Protein 8QPJ (pdb70)

Nearest PDB structures (foldseek):
  8qpj-assembly2_B  TM=1.003E+00  e=1.532E-64  Mycolicibacterium hassiacum
  8qpj-assembly1_A  TM=1.003E+00  e=2.020E-62  Mycolicibacterium hassiacum
  8bgr-assembly1_A  TM=1.001E+00  e=5.167E-60  Mycolicibacterium hassiacum
  7wmy-assembly1_A  TM=9.426E-01  e=1.613E-44  Mycolicibacterium smegmatis MC2 155
  7wmz-assembly3_B  TM=9.334E-01  e=1.164E-42  Mycolicibacterium smegmatis MC2 155

Sequence (586 aa):
TLNTIALQLVPPNSDGPDGGREQAVEDARKVLRRCAAETGLAGRIGHVMIPGMIEEDPDRPIPMKPKMDVLDFWTIIRPELPGIRGLCTQVTAFLDEPALRRRLGDLSAAGFDGIAFVGVPRTMGHGVAPTDALSMFADLVPNRGAILIPTRDDGEQGRFEFKCERGATYGMTQLLYSDAIVGFLREFARRTDHRPEILLSFGFVPKLEAKVGLINWLIQDPGNPAVAAEQEFVRRLAGLEPADKRKLMVDDLYKRVIDGVADLGFPLSVHLEEATYGVSVPAFETFAEMLAYWSPTLNTIALQLVPPNSDGPDGGREQAVEDARKVLRRCAAETGLAGRIGHVMIPGMIEEDPDRPIPMKPKMDVLDFWTIIRPELPGIRGLCTQVTAFLDEPALRRRLGDLSAAGFDGIAFVGVPRTMNDGHGVAPTDALSMFADLVPNRGAILIPTRDDGEQGRFEFKCERGATYGMTQLLYSDAIVGFLREFARRTDHRPEILLSFGFVPKLEAKVGLINWLIQDPGNPAVAAEQEFVRRLAGLEPADKRKLMVDLYKRVIDGVADLGFPLSVHLEEATYGVSVPAFETFAEMLAYWSP

Foldseek 3Di:
DDLFAEEEDEFDFLPDPVGRLVVLQVQLVLVQVLCVVQVNHPRGAEYEYEQADAWDPPDPDGDHHGDGPLRSCVSNVVVRPRHAYEYEAEFFPAALVRLVVVLVSNQVSGAQEYEYDHHHPPDHDGDDRLLCQPHPCVGSVQYEYEQELLDPPRLVVVVVSVVSHHQEYEYDADQALSVLVSLLVSLVVDVRAHEYAHEHEDAELCCLVVVPSVVSQDDPPRVVNVVSSVSSNVLSPDDLVVSLVSSLVRLVSNCVSCVPSRHHYAYYYYHPVGDDSSSVNSVSSNVVVPGD/DDLFEEEEDEFDFLPDPNGRLVVLQVQLVLVQVLCVVQVNHPRGAEYEYEQADAWDPPDPDGDHHGDGPLRSCVSNDVVDDRHAYEYEDEFQPAAQVRVVVVLVSNQVSGAQEYEYDHHYPVDDDHRGDDRLLCQPHPCVGSVQYEYEQELQDPPRLVVVVVSVVSHHQEYEYDADQALSVLVSLLVSLVPDVRAHAYAHEHEDAELCCLVVVPSVVSQDDPPRVVNVVSSVSSNVLNPDDLVVNLVSSLVRLVSNCVSCVPSRHHYAYYYYHPVGDDSSSVNSVSSNVVVPHD

Solvent-accessible surface area: 25864 Å² total; per-residue (Å²): 116,22,81,8,12,0,0,31,9,61,3,7,63,37,85,31,154,60,14,4,111,112,93,0,27,67,35,0,104,88,1,74,118,3,6,63,111,21,63,4,72,86,93,13,24,17,0,3,0,11,32,41,58,72,49,17,88,128,92,126,128,92,74,98,87,71,11,59,9,33,68,0,2,81,39,0,109,98,44,1,112,76,24,99,0,0,0,9,22,22,0,31,113,30,38,89,72,20,0,41,149,46,0,26,78,0,42,88,18,4,4,30,0,0,0,9,14,36,56,17,147,80,146,91,116,27,9,56,40,29,60,0,4,62,52,77,58,119,41,2,78,18,2,1,5,47,0,38,20,20,79,120,54,4,39,46,89,0,35,102,38,14,107,75,28,11,60,2,0,13,7,44,11,6,3,24,72,27,0,20,45,13,0,138,60,0,19,173,92,16,139,51,89,10,5,0,1,0,2,0,0,16,2,26,101,91,7,79,171,49,21,52,0,37,36,55,10,91,49,115,81,17,108,45,3,54,61,12,24,102,22,0,126,119,0,0,50,46,100,90,59,75,11,76,124,28,4,2,43,0,0,72,118,0,5,87,21,1,67,140,24,51,11,44,17,0,0,6,0,19,16,35,58,40,25,34,42,72,0,0,82,2,1,19,67,0,4,86,97,77,36,58,100,20,87,9,10,0,0,29,12,58,3,6,58,39,69,40,157,56,16,5,110,95,80,0,26,76,37,0,122,72,1,75,124,5,6,64,110,24,63,4,71,84,97,14,22,16,0,4,0,11,30,39,57,79,42,17,86,129,90,126,132,97,75,102,88,72,12,58,8,32,68,0,2,66,34,0,102,99,45,1,109,78,23,105,0,1,1,8,22,22,0,14,101,33,54,91,75,18,0,109,147,44,0,18,73,0,42,91,12,10,4,29,0,0,0,9,12,37,35,13,135,91,92,108,123,78,86,26,8,53,42,31,56,0,4,60,51,72,60,117,24,1,77,15,2,1,6,46,0,37,18,18,79,120,54,3,39,45,88,0,35,107,36,14,106,77,28,12,58,3,0,15,7,45,10,5,3,25,72,26,0,22,44,13,0,146,67,0,20,178,95,17,138,48,87,10,5,0,1,0,2,0,0,19,2,27,106,88,7,78,175,58,20,48,0,39,34,61,9,88,48,116,83,19,111,44,4,55,62,10,24,90,16,0,129,123,0,1,51,54,99,86,54,72,8,67,106,43,3,5,62,0,0,78,104,0,6,88,21,1,70,140,22,53,11,48,19,0,0,6,0,20,14,30,58,39,25,38,43,70,0,0,82,3,0,20,48,0,5,88,96,81,35,52

Secondary structure (DSSP, 8-state):
----EEEE-PPPB--STTTTHHHHHHHHHHHHHHHHHTT-TTT--EEEE-S-----TT-SSPPPPB--HHHHHHHHGGGSTT-EEEEEEE-TT--HHHHHHHHHHHHHHTEEEEEEE---TT---S--HHHHTTSSTTSS-EEEEEE-TTSTTHHHHHHHHHHTT--EEEEPP--STHHHHHHHHHHHH-----EEEEEEE---THHHHH-HHHHHT--TT-HHHHHHHHHHHHHHHS-HHHHHHHHHHHHHHHHHHHTTSS--EEEEEE-TT---HHHHHHHHHHHHH---/----EEEE-PPPB--STTTTHHHHHHHHHHHHHHHHHHT-TTT--EEEE-S--PPPTT-SSPPPPB--HHHHHHHHGGGSTT-EEEEEEE-TT--HHHHHHHHHHHHHHTEEEEEEE---TTS----S--HHHHTTTTTTSS-EEEEEE-TTSTTHHHHHHHHHHTT--EEEEP---SSHHHHHHHHHHHH-----EEEEEEE---THHHHH-HHHHHT--TT-HHHHHHHHHHHHHHHS-HHHHHHHHHHHHHHHHHHHTTSS--EEEEEE-TT---HHHHHHHHHHHHH---

InterPro domains:
  IPR049477 Methylenetetrahydrofolate reductase [PF19345] (2-299)

Organism: Mycolicibacterium hassiacum (strain DSM 44199 / CIP 105218 / JCM 12690 / 3849) (NCBI:txid1122247)

B-factor: mean 37.07, std 13.5, range [16.28, 147.86]

Radius of gyration: 26.41 Å; Cα contacts (8 Å, |Δi|>4): 1052; chains: 2; bounding box: 56×56×77 Å

Structure (mmCIF, N/CA/C/O backbone):
data_8QPJ
#
_entry.id   8QPJ
#
_cell.length_a   45.800
_cell.length_b   45.800
_cell.length_c   254.600
_cell.angle_alpha   90.00
_cell.angle_beta   90.00
_cell.angle_gamma   90.00
#
_symmetry.space_group_name_H-M   'P 43'
#
loop_
_entity.id
_entity.type
_entity.pdbx_description
1 polymer 'Methylenetetrahydrofolate reductase (NAD(P)H)'
2 water water
#
loop_
_atom_site.group_PDB
_atom_site.id
_atom_site.type_symbol
_atom_site.label_atom_id
_atom_site.label_alt_id
_atom_site.label_comp_id
_atom_site.label_asym_id
_atom_site.label_entity_id
_atom_site.label_seq_id
_atom_site.pdbx_PDB_ins_code
_atom_site.Cartn_x
_atom_site.Cartn_y
_atom_site.Cartn_z
_atom_site.occupancy
_atom_site.B_iso_or_equiv
_atom_site.auth_seq_id
_atom_site.auth_comp_id
_atom_site.auth_asym_id
_atom_site.auth_atom_id
_atom_site.pdbx_PDB_model_num
ATOM 1 N N . THR A 1 2 ? -5.516 -22.537 -7.460 1.00 38.69 2 THR A N 1
ATOM 2 C CA . THR A 1 2 ? -4.511 -21.503 -7.234 1.00 34.06 2 THR A CA 1
ATOM 3 C C . THR A 1 2 ? -3.185 -22.120 -6.800 1.00 36.12 2 THR A C 1
ATOM 4 O O . THR A 1 2 ? -3.153 -23.062 -6.006 1.00 43.12 2 THR A O 1
ATOM 14 N N . LEU A 1 3 ? -2.094 -21.564 -7.326 1.00 26.34 3 LEU A N 1
ATOM 15 C CA . LEU A 1 3 ? -0.762 -22.106 -7.072 1.00 30.68 3 LEU A CA 1
ATOM 16 C C . LEU A 1 3 ? -0.205 -21.653 -5.731 1.00 34.19 3 LEU A C 1
ATOM 17 O O . LEU A 1 3 ? 0.385 -22.460 -4.997 1.00 28.45 3 LEU A O 1
ATOM 33 N N . ASN A 1 4 ? -0.374 -20.378 -5.405 1.00 29.38 4 ASN A N 1
ATOM 34 C CA . ASN A 1 4 ? 0.193 -19.769 -4.204 1.00 28.00 4 ASN A CA 1
ATOM 35 C C . ASN A 1 4 ? 1.614 -20.275 -3.968 1.00 31.21 4 ASN A C 1
ATOM 36 O O . ASN A 1 4 ? 1.927 -20.901 -2.954 1.00 31.52 4 ASN A O 1
ATOM 47 N N . THR A 1 5 ? 2.483 -19.989 -4.935 1.00 25.52 5 THR A N 1
ATOM 48 C CA . THR A 1 5 ? 3.784 -20.628 -5.005 1.00 22.10 5 THR A CA 1
ATOM 49 C C . THR A 1 5 ? 4.895 -19.624 -5.280 1.00 24.05 5 THR A C 1
ATOM 50 O O . THR A 1 5 ? 4.663 -18.490 -5.716 1.00 20.58 5 THR A O 1
ATOM 61 N N . ILE A 1 6 ? 6.111 -20.056 -4.969 1.00 22.40 6 ILE A N 1
ATOM 62 C CA . ILE A 1 6 ? 7.328 -19.415 -5.438 1.00 21.25 6 ILE A CA 1
ATOM 63 C C . ILE A 1 6 ? 7.877 -20.274 -6.569 1.00 22.84 6 ILE A C 1
ATOM 64 O O . ILE A 1 6 ? 8.221 -21.442 -6.354 1.00 23.74 6 ILE A O 1
ATOM 80 N N . ALA A 1 7 ? 7.925 -19.717 -7.772 1.00 18.83 7 ALA A N 1
ATOM 81 C CA . ALA A 1 7 ? 8.398 -20.411 -8.961 1.00 25.33 7 ALA A CA 1
ATOM 82 C C . ALA A 1 7 ? 9.726 -19.823 -9.404 1.00 28.36 7 ALA A C 1
ATOM 83 O O . ALA A 1 7 ? 9.913 -18.609 -9.381 1.00 26.12 7 ALA A O 1
ATOM 90 N N . LEU A 1 8 ? 10.648 -20.692 -9.798 1.00 21.37 8 LEU A N 1
ATOM 91 C CA . LEU A 1 8 ? 11.927 -20.271 -10.348 1.00 24.92 8 LEU A CA 1
ATOM 92 C C . LEU A 1 8 ? 11.944 -20.656 -11.820 1.00 20.66 8 LEU A C 1
ATOM 93 O O . LEU A 1 8 ? 11.749 -21.829 -12.162 1.00 22.78 8 LEU A O 1
ATOM 109 N N . GLN A 1 9 ? 12.185 -19.677 -12.680 1.00 21.19 9 GLN A N 1
ATOM 110 C CA . GLN A 1 9 ? 12.342 -19.966 -14.098 1.00 21.97 9 GLN A CA 1
ATOM 111 C C . GLN A 1 9 ? 13.627 -20.752 -14.333 1.00 27.11 9 GLN A C 1
ATOM 112 O O . GLN A 1 9 ? 14.694 -20.378 -13.835 1.00 25.69 9 GLN A O 1
ATOM 126 N N . LEU A 1 10 ? 13.530 -21.834 -15.102 1.00 26.04 10 LEU A N 1
ATOM 127 C CA . LEU A 1 10 ? 14.693 -22.621 -15.503 1.00 21.33 10 LEU A CA 1
ATOM 128 C C . LEU A 1 10 ? 14.592 -22.891 -16.994 1.00 22.45 10 LEU A C 1
ATOM 129 O O . LEU A 1 10 ? 13.663 -23.580 -17.441 1.00 20.75 10 LEU A O 1
ATOM 145 N N . VAL A 1 11 ? 15.539 -22.355 -17.747 1.00 24.40 11 VAL A N 1
ATOM 146 C CA . VAL A 1 11 ? 15.541 -22.483 -19.203 1.00 21.73 11 VAL A CA 1
ATOM 147 C C . VAL A 1 11 ? 16.171 -23.822 -19.577 1.00 27.83 11 VAL A C 1
ATOM 148 O O . VAL A 1 11 ? 17.245 -24.164 -19.049 1.00 30.00 11 VAL A O 1
ATOM 161 N N . PRO A 1 12 ? 15.558 -24.602 -20.461 1.00 24.24 12 PRO A N 1
ATOM 162 C CA . PRO A 1 12 ? 16.156 -25.901 -20.844 1.00 25.67 12 PRO A CA 1
ATOM 163 C C . PRO A 1 12 ? 17.529 -25.715 -21.460 1.00 35.70 12 PRO A C 1
ATOM 164 O O . PRO A 1 12 ? 17.767 -24.748 -22.200 1.00 30.39 12 PRO A O 1
ATOM 175 N N . PRO A 1 13 ? 18.458 -26.624 -21.177 1.00 32.39 13 PRO A N 1
ATOM 176 C CA . PRO A 1 13 ? 19.794 -26.521 -21.773 1.00 30.00 13 PRO A CA 1
ATOM 177 C C . PRO A 1 13 ? 19.787 -26.786 -23.273 1.00 34.86 13 PRO A C 1
ATOM 178 O O . PRO A 1 13 ? 18.853 -27.361 -23.838 1.00 29.06 13 PRO A O 1
ATOM 189 N N . ASN A 1 14 ? 20.871 -26.363 -23.919 1.00 37.72 14 ASN A N 1
ATOM 190 C CA . ASN A 1 14 ? 21.125 -26.768 -25.296 1.00 38.47 14 ASN A CA 1
ATOM 191 C C . ASN A 1 14 ? 21.161 -28.290 -25.385 1.00 43.81 14 ASN A C 1
ATOM 192 O O . ASN A 1 14 ? 21.728 -28.968 -24.522 1.00 40.42 14 ASN A O 1
ATOM 203 N N . SER A 1 15 ? 20.541 -28.826 -26.436 1.00 44.87 15 SER A N 1
ATOM 204 C CA . SER A 1 15 ? 20.438 -30.264 -26.636 1.00 43.36 15 SER A CA 1
ATOM 205 C C . SER A 1 15 ? 21.272 -30.740 -27.819 1.00 53.60 15 SER A C 1
ATOM 206 O O . SER A 1 15 ? 21.031 -31.830 -28.346 1.00 52.53 15 SER A O 1
ATOM 214 N N . ASP A 1 16 ? 22.255 -29.949 -28.236 1.00 47.87 16 ASP A N 1
ATOM 215 C CA . ASP A 1 16 ? 23.070 -30.253 -29.403 1.00 53.69 16 ASP A CA 1
ATOM 216 C C . ASP A 1 16 ? 24.306 -31.076 -29.069 1.00 61.89 16 ASP A C 1
ATOM 217 O O . ASP A 1 16 ? 25.077 -31.396 -29.977 1.00 59.01 16 ASP A O 1
ATOM 226 N N . GLY A 1 17 ? 24.507 -31.435 -27.803 1.00 62.90 17 GLY A N 1
ATOM 227 C CA . GLY A 1 17 ? 25.617 -32.270 -27.415 1.00 65.27 17 GLY A CA 1
ATOM 228 C C . GLY A 1 17 ? 25.285 -33.744 -27.527 1.00 70.07 17 GLY A C 1
ATOM 229 O O . GLY A 1 17 ? 24.140 -34.125 -27.791 1.00 71.18 17 GLY A O 1
ATOM 233 N N . PRO A 1 18 ? 26.287 -34.610 -27.331 1.00 69.47 18 PRO A N 1
ATOM 234 C CA . PRO A 1 18 ? 26.007 -36.056 -27.378 1.00 63.66 18 PRO A CA 1
ATOM 235 C C . PRO A 1 18 ? 25.101 -36.514 -26.254 1.00 63.96 18 PRO A C 1
ATOM 236 O O . PRO A 1 18 ? 24.374 -37.501 -26.423 1.00 72.17 18 PRO A O 1
ATOM 247 N N . ASP A 1 19 ? 25.126 -35.831 -25.108 1.00 64.07 19 ASP A N 1
ATOM 248 C CA . ASP A 1 19 ? 24.223 -36.145 -24.010 1.00 59.34 19 ASP A CA 1
ATOM 249 C C . ASP A 1 19 ? 22.846 -35.518 -24.183 1.00 51.52 19 ASP A C 1
ATOM 250 O O . ASP A 1 19 ? 21.946 -35.811 -23.390 1.00 46.94 19 ASP A O 1
ATOM 259 N N . GLY A 1 20 ? 22.660 -34.676 -25.194 1.00 56.12 20 GLY A N 1
ATOM 260 C CA . GLY A 1 20 ? 21.400 -33.988 -25.358 1.00 50.75 20 GLY A CA 1
ATOM 261 C C . GLY A 1 20 ? 21.088 -33.021 -24.242 1.00 47.73 20 GLY A C 1
ATOM 262 O O . GLY A 1 20 ? 19.913 -32.774 -23.955 1.00 49.02 20 GLY A O 1
ATOM 266 N N . GLY A 1 21 ? 22.114 -32.476 -23.592 1.00 45.40 21 GLY A N 1
ATOM 267 C CA . GLY A 1 21 ? 21.934 -31.516 -22.523 1.00 41.84 21 GLY A CA 1
ATOM 268 C C . GLY A 1 21 ? 21.685 -32.108 -21.155 1.00 42.93 21 GLY A C 1
ATOM 269 O O . GLY A 1 21 ? 21.482 -31.349 -20.197 1.00 35.55 21 GLY A O 1
ATOM 273 N N . ARG A 1 22 ? 21.706 -33.436 -21.023 1.00 35.03 22 ARG A N 1
ATOM 274 C CA . ARG A 1 22 ? 21.295 -34.057 -19.772 1.00 37.40 22 ARG A CA 1
ATOM 275 C C . ARG A 1 22 ? 22.280 -33.763 -18.653 1.00 33.55 22 ARG A C 1
ATOM 276 O O . ARG A 1 22 ? 21.867 -33.473 -17.528 1.00 32.12 22 ARG A O 1
ATOM 297 N N . GLU A 1 23 ? 23.582 -33.830 -18.935 1.00 39.87 23 GLU A N 1
ATOM 298 C CA . GLU A 1 23 ? 24.565 -33.463 -17.923 1.00 38.82 23 GLU A CA 1
ATOM 299 C C . GLU A 1 23 ? 24.368 -32.018 -17.483 1.00 34.18 23 GLU A C 1
ATOM 300 O O . GLU A 1 23 ? 24.363 -31.719 -16.286 1.00 39.70 23 GLU A O 1
ATOM 312 N N . GLN A 1 24 ? 24.190 -31.105 -18.441 1.00 35.39 24 GLN A N 1
ATOM 313 C CA . GLN A 1 24 ? 23.956 -29.707 -18.084 1.00 38.64 24 GLN A CA 1
ATOM 314 C C . GLN A 1 24 ? 22.685 -29.558 -17.259 1.00 35.64 24 GLN A C 1
ATOM 315 O O . GLN A 1 24 ? 22.629 -28.739 -16.329 1.00 32.34 24 GLN A O 1
ATOM 329 N N . ALA A 1 25 ? 21.647 -30.335 -17.587 1.00 27.17 25 ALA A N 1
ATOM 330 C CA . ALA A 1 25 ? 20.396 -30.224 -16.837 1.00 28.19 25 ALA A CA 1
ATOM 331 C C . ALA A 1 25 ? 20.591 -30.646 -15.387 1.00 29.77 25 ALA A C 1
ATOM 332 O O . ALA A 1 25 ? 20.094 -29.984 -14.470 1.00 30.00 25 ALA A O 1
ATOM 339 N N . VAL A 1 26 ? 21.334 -31.736 -15.156 1.00 29.53 26 VAL A N 1
ATOM 340 C CA . VAL A 1 26 ? 21.586 -32.167 -13.784 1.00 26.47 26 VAL A CA 1
ATOM 341 C C . VAL A 1 26 ? 22.381 -31.101 -13.036 1.00 32.30 26 VAL A C 1
ATOM 342 O O . VAL A 1 26 ? 22.080 -30.777 -11.882 1.00 33.24 26 VAL A O 1
ATOM 355 N N . GLU A 1 27 ? 23.405 -30.536 -13.683 1.00 34.14 27 GLU A N 1
ATOM 356 C CA . GLU A 1 27 ? 24.217 -29.516 -13.022 1.00 32.72 27 GLU A CA 1
ATOM 357 C C . GLU A 1 27 ? 23.386 -28.271 -12.727 1.00 32.38 27 GLU A C 1
ATOM 358 O O . GLU A 1 27 ? 23.533 -27.663 -11.664 1.00 30.01 27 GLU A O 1
ATOM 370 N N . ASP A 1 28 ? 22.489 -27.890 -13.642 1.00 32.80 28 ASP A N 1
ATOM 371 C CA . ASP A 1 28 ? 21.619 -26.740 -13.395 1.00 30.11 28 ASP A CA 1
ATOM 372 C C . ASP A 1 28 ? 20.727 -26.969 -12.182 1.00 31.40 28 ASP A C 1
ATOM 373 O O . ASP A 1 28 ? 20.589 -26.089 -11.324 1.00 27.56 28 ASP A O 1
ATOM 382 N N . ALA A 1 29 ? 20.097 -28.146 -12.098 1.00 28.73 29 ALA A N 1
ATOM 383 C CA . ALA A 1 29 ? 19.284 -28.462 -10.927 1.00 29.47 29 ALA A CA 1
ATOM 384 C C . ALA A 1 29 ? 20.113 -28.387 -9.649 1.00 24.31 29 ALA A C 1
ATOM 385 O O . ALA A 1 29 ? 19.686 -27.799 -8.641 1.00 25.84 29 ALA A O 1
ATOM 392 N N . ARG A 1 30 ? 21.312 -28.969 -9.674 1.00 26.19 30 ARG A N 1
ATOM 393 C CA . ARG A 1 30 ? 22.156 -28.959 -8.488 1.00 27.41 30 ARG A CA 1
ATOM 394 C C . ARG A 1 30 ? 22.611 -27.546 -8.142 1.00 28.22 30 ARG A C 1
ATOM 395 O O . ARG A 1 30 ? 22.754 -27.214 -6.961 1.00 31.99 30 ARG A O 1
ATOM 416 N N . LYS A 1 31 ? 22.840 -26.706 -9.149 1.00 30.17 31 LYS A N 1
ATOM 417 C CA . LYS A 1 31 ? 23.180 -25.312 -8.883 1.00 25.30 31 LYS A CA 1
ATOM 418 C C . LYS A 1 31 ? 22.012 -24.595 -8.218 1.00 25.64 31 LYS A C 1
ATOM 419 O O . LYS A 1 31 ? 22.211 -23.767 -7.325 1.00 30.18 31 LYS A O 1
ATOM 438 N N . VAL A 1 32 ? 20.780 -24.935 -8.604 1.00 30.58 32 VAL A N 1
ATOM 439 C CA . VAL A 1 32 ? 19.611 -24.346 -7.956 1.00 31.07 32 VAL A CA 1
ATOM 440 C C . VAL A 1 32 ? 19.587 -24.692 -6.472 1.00 29.45 32 VAL A C 1
ATOM 441 O O . VAL A 1 32 ? 19.408 -23.814 -5.619 1.00 25.41 32 VAL A O 1
ATOM 454 N N . LEU A 1 33 ? 19.737 -25.972 -6.146 1.00 26.09 33 LEU A N 1
ATOM 455 C CA . LEU A 1 33 ? 19.699 -26.409 -4.731 1.00 23.68 33 LEU A CA 1
ATOM 456 C C . LEU A 1 33 ? 20.834 -25.730 -3.967 1.00 25.44 33 LEU A C 1
ATOM 457 O O . LEU A 1 33 ? 20.618 -25.321 -2.845 1.00 27.88 33 LEU A O 1
ATOM 473 N N . ARG A 1 34 ? 22.005 -25.699 -4.578 1.00 22.46 34 ARG A N 1
ATOM 474 C CA A ARG A 1 34 ? 23.177 -25.083 -3.879 0.60 27.77 34 ARG A CA 1
ATOM 475 C CA B ARG A 1 34 ? 23.180 -25.071 -3.853 0.40 27.77 34 ARG A CA 1
ATOM 476 C C . ARG A 1 34 ? 22.939 -23.570 -3.611 1.00 25.78 34 ARG A C 1
ATOM 477 O O . ARG A 1 34 ? 23.176 -23.025 -2.535 1.00 26.01 34 ARG A O 1
ATOM 516 N N . CYS A 1 35 ? 22.404 -22.907 -4.628 1.00 27.16 35 CYS A N 1
ATOM 517 C CA . CYS A 1 35 ? 22.219 -21.437 -4.485 1.00 24.74 35 CYS A CA 1
ATOM 518 C C . CYS A 1 35 ? 21.126 -21.156 -3.459 1.00 26.51 35 CYS A C 1
ATOM 519 O O . CYS A 1 35 ? 21.321 -20.257 -2.664 1.00 25.28 35 CYS A O 1
ATOM 528 N N . ALA A 1 36 ? 20.050 -21.941 -3.455 1.00 26.87 36 ALA A N 1
ATOM 529 C CA . ALA A 1 36 ? 19.000 -21.768 -2.454 1.00 29.59 36 ALA A CA 1
ATOM 530 C C . ALA A 1 36 ? 19.542 -22.044 -1.057 1.00 27.46 36 ALA A C 1
ATOM 531 O O . ALA A 1 36 ? 19.224 -21.328 -0.105 1.00 25.96 36 ALA A O 1
ATOM 538 N N . ALA A 1 37 ? 20.368 -23.080 -0.914 1.00 26.91 37 ALA A N 1
ATOM 539 C CA . ALA A 1 37 ? 20.896 -23.418 0.402 1.00 23.58 37 ALA A CA 1
ATOM 540 C C . ALA A 1 37 ? 21.793 -22.306 0.926 1.00 26.07 37 ALA A C 1
ATOM 541 O O . ALA A 1 37 ? 21.715 -21.939 2.102 1.00 29.52 37 ALA A O 1
ATOM 548 N N . GLU A 1 38 ? 22.627 -21.743 0.055 1.00 27.53 38 GLU A N 1
ATOM 549 C CA . GLU A 1 38 ? 23.585 -20.720 0.452 1.00 26.56 38 GLU A CA 1
ATOM 550 C C . GLU A 1 38 ? 22.927 -19.426 0.881 1.00 30.28 38 GLU A C 1
ATOM 551 O O . GLU A 1 38 ? 23.569 -18.620 1.567 1.00 27.21 38 GLU A O 1
ATOM 563 N N . THR A 1 39 ? 21.671 -19.196 0.485 1.00 27.36 39 THR A N 1
ATOM 564 C CA . THR A 1 39 ? 21.019 -17.910 0.687 1.00 28.60 39 THR A CA 1
ATOM 565 C C . THR A 1 39 ? 19.807 -18.003 1.598 1.00 32.36 39 THR A C 1
ATOM 566 O O . THR A 1 39 ? 19.051 -17.027 1.698 1.00 25.99 39 THR A O 1
ATOM 577 N N . GLY A 1 40 ? 19.624 -19.128 2.284 1.00 32.28 40 GLY A N 1
ATOM 578 C CA . GLY A 1 40 ? 18.538 -19.276 3.232 1.00 31.63 40 GLY A CA 1
ATOM 579 C C . GLY A 1 40 ? 17.208 -19.638 2.624 1.00 28.74 40 GLY A C 1
ATOM 580 O O . GLY A 1 40 ? 16.172 -19.449 3.270 1.00 30.62 40 GLY A O 1
ATOM 584 N N . LEU A 1 41 ? 17.196 -20.146 1.393 1.00 23.84 41 LEU A N 1
ATOM 585 C CA . LEU A 1 41 ? 15.956 -20.434 0.693 1.00 24.89 41 LEU A CA 1
ATOM 586 C C . LEU A 1 41 ? 15.747 -21.931 0.478 1.00 23.73 41 LEU A C 1
ATOM 587 O O . LEU A 1 41 ? 14.893 -22.320 -0.325 1.00 24.13 41 LEU A O 1
ATOM 603 N N . ALA A 1 42 ? 16.500 -22.780 1.175 1.00 25.28 42 ALA A N 1
ATOM 604 C CA . ALA A 1 42 ? 16.353 -24.217 0.986 1.00 28.24 42 ALA A CA 1
ATOM 605 C C . ALA A 1 42 ? 14.918 -24.635 1.292 1.00 29.41 42 ALA A C 1
ATOM 606 O O . ALA A 1 42 ? 14.372 -24.294 2.344 1.00 29.72 42 ALA A O 1
ATOM 613 N N . GLY A 1 43 ? 14.307 -25.356 0.358 1.00 24.40 43 GLY A N 1
ATOM 614 C CA . GLY A 1 43 ? 12.967 -25.869 0.521 1.00 21.93 43 GLY A CA 1
ATOM 615 C C . GLY A 1 43 ? 11.865 -24.870 0.247 1.00 33.12 43 GLY A C 1
ATOM 616 O O . GLY A 1 43 ? 10.686 -25.213 0.412 1.00 29.92 43 GLY A O 1
ATOM 620 N N . ARG A 1 44 ? 12.204 -23.656 -0.170 1.00 28.62 44 ARG A N 1
ATOM 621 C CA . ARG A 1 44 ? 11.222 -22.586 -0.318 1.00 32.72 44 ARG A CA 1
ATOM 622 C C . ARG A 1 44 ? 10.619 -22.522 -1.716 1.00 30.01 44 ARG A C 1
ATOM 623 O O . ARG A 1 44 ? 9.489 -22.048 -1.868 1.00 30.74 44 ARG A O 1
ATOM 644 N N . ILE A 1 45 ? 11.343 -22.975 -2.735 1.00 21.80 45 ILE A N 1
ATOM 645 C CA . ILE A 1 45 ? 10.855 -22.922 -4.108 1.00 23.75 45 ILE A CA 1
ATOM 646 C C . ILE A 1 45 ? 9.870 -24.067 -4.318 1.00 30.88 45 ILE A C 1
ATOM 647 O O . ILE A 1 45 ? 10.210 -25.236 -4.108 1.00 25.86 45 ILE A O 1
ATOM 663 N N . GLY A 1 46 ? 8.655 -23.737 -4.742 1.00 23.95 46 GLY A N 1
ATOM 664 C CA . GLY A 1 46 ? 7.622 -24.747 -4.907 1.00 23.75 46 GLY A CA 1
ATOM 665 C C . GLY A 1 46 ? 7.542 -25.328 -6.305 1.00 29.52 46 GLY A C 1
ATOM 666 O O . GLY A 1 46 ? 7.151 -26.490 -6.479 1.00 24.77 46 GLY A O 1
ATOM 670 N N . HIS A 1 47 ? 7.909 -24.530 -7.303 1.00 25.99 47 HIS A N 1
ATOM 671 C CA . HIS A 1 47 ? 7.768 -24.912 -8.698 1.00 25.94 47 HIS A CA 1
ATOM 672 C C . HIS A 1 47 ? 8.951 -24.391 -9.493 1.00 23.67 47 HIS A C 1
ATOM 673 O O . HIS A 1 47 ? 9.554 -23.381 -9.134 1.00 22.20 47 HIS A O 1
ATOM 687 N N . VAL A 1 48 ? 9.269 -25.081 -10.588 1.00 21.47 48 VAL A N 1
ATOM 688 C CA . VAL A 1 48 ? 10.140 -24.545 -11.623 1.00 20.75 48 VAL A CA 1
ATOM 689 C C . VAL A 1 48 ? 9.269 -24.181 -12.817 1.00 23.79 48 VAL A C 1
ATOM 690 O O . VAL A 1 48 ? 8.351 -24.929 -13.188 1.00 31.78 48 VAL A O 1
ATOM 703 N N . MET A 1 49 ? 9.527 -23.011 -13.385 1.00 20.31 49 MET A N 1
ATOM 704 C CA . MET A 1 49 ? 8.844 -22.505 -14.577 1.00 19.80 49 MET A CA 1
ATOM 705 C C . MET A 1 49 ? 9.746 -22.771 -15.768 1.00 24.25 49 MET A C 1
ATOM 706 O O . MET A 1 49 ? 10.783 -22.111 -15.921 1.00 23.94 49 MET A O 1
ATOM 720 N N . ILE A 1 50 ? 9.369 -23.738 -16.600 1.00 23.98 50 ILE A N 1
ATOM 721 C CA . ILE A 1 50 ? 10.175 -24.127 -17.754 1.00 22.96 50 ILE A CA 1
ATOM 722 C C . ILE A 1 50 ? 9.538 -23.507 -18.991 1.00 20.43 50 ILE A C 1
ATOM 723 O O . ILE A 1 50 ? 8.431 -23.910 -19.364 1.00 24.95 50 ILE A O 1
ATOM 739 N N . PRO A 1 51 ? 10.201 -22.570 -19.675 1.00 24.12 51 PRO A N 1
ATOM 740 C CA . PRO A 1 51 ? 9.631 -22.028 -20.915 1.00 20.87 51 PRO A CA 1
ATOM 741 C C . PRO A 1 51 ? 9.713 -23.049 -22.040 1.00 28.73 51 PRO A C 1
ATOM 742 O O . PRO A 1 51 ? 10.745 -23.687 -22.244 1.00 29.21 51 PRO A O 1
ATOM 753 N N . GLY A 1 52 ? 8.607 -23.204 -22.761 1.00 25.68 52 GLY A N 1
ATOM 754 C CA . GLY A 1 52 ? 8.544 -24.028 -23.945 1.00 29.86 52 GLY A CA 1
ATOM 755 C C . GLY A 1 52 ? 8.714 -23.220 -25.199 1.00 26.24 52 GLY A C 1
ATOM 756 O O . GLY A 1 52 ? 8.441 -23.722 -26.294 1.00 33.72 52 GLY A O 1
ATOM 760 N N . MET A 1 53 ? 9.142 -21.973 -25.061 1.00 27.35 53 MET A N 1
ATOM 761 C CA . MET A 1 53 ? 9.361 -21.047 -26.155 1.00 35.16 53 MET A CA 1
ATOM 762 C C . MET A 1 53 ? 10.374 -20.010 -25.698 1.00 28.53 53 MET A C 1
ATOM 763 O O . MET A 1 53 ? 10.204 -19.416 -24.630 1.00 28.42 53 MET A O 1
ATOM 777 N N . ILE A 1 54 ? 11.424 -19.813 -26.490 1.00 33.59 54 ILE A N 1
ATOM 778 C CA . ILE A 1 54 ? 12.426 -18.781 -26.253 1.00 37.06 54 ILE A CA 1
ATOM 779 C C . ILE A 1 54 ? 12.464 -17.927 -27.510 1.00 39.56 54 ILE A C 1
ATOM 780 O O . ILE A 1 54 ? 12.856 -18.409 -28.579 1.00 39.00 54 ILE A O 1
ATOM 796 N N . GLU A 1 55 ? 12.057 -16.668 -27.398 1.00 38.22 55 GLU A N 1
ATOM 797 C CA . GLU A 1 55 ? 12.138 -15.767 -28.538 1.00 46.21 55 GLU A CA 1
ATOM 798 C C . GLU A 1 55 ? 13.599 -15.501 -28.861 1.00 36.61 55 GLU A C 1
ATOM 799 O O . GLU A 1 55 ? 14.427 -15.339 -27.961 1.00 35.66 55 GLU A O 1
ATOM 811 N N . GLU A 1 56 ? 13.913 -15.458 -30.149 1.00 39.87 56 GLU A N 1
ATOM 812 C CA . GLU A 1 56 ? 15.277 -15.252 -30.619 1.00 34.09 56 GLU A CA 1
ATOM 813 C C . GLU A 1 56 ? 15.419 -13.842 -31.180 1.00 41.41 56 GLU A C 1
ATOM 814 O O . GLU A 1 56 ? 14.622 -13.421 -32.026 1.00 41.31 56 GLU A O 1
ATOM 826 N N . ASP A 1 57 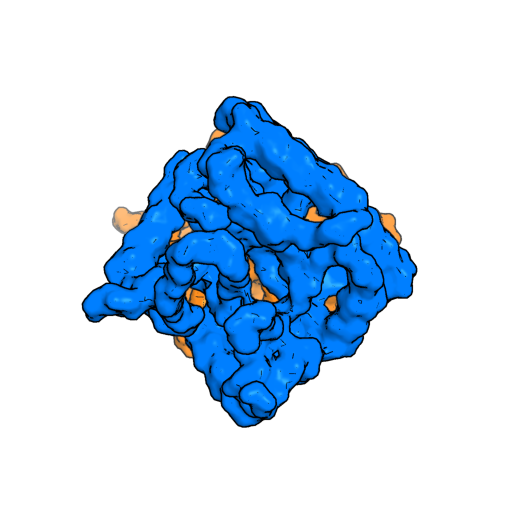? 16.425 -13.123 -30.709 1.00 36.96 57 ASP A N 1
ATOM 827 C CA . ASP A 1 57 ? 16.704 -11.777 -31.197 1.00 39.33 57 ASP A CA 1
ATOM 828 C C . ASP A 1 57 ? 17.344 -11.869 -32.575 1.00 38.81 57 ASP A C 1
ATOM 829 O O . ASP A 1 57 ? 18.430 -12.448 -32.707 1.00 35.50 57 ASP A O 1
ATOM 838 N N . PRO A 1 58 ? 16.720 -11.322 -33.622 1.00 39.37 58 PRO A N 1
ATOM 839 C CA . PRO A 1 58 ? 17.268 -11.507 -34.973 1.00 37.84 58 PRO A CA 1
ATOM 840 C C . PRO A 1 58 ? 18.621 -10.849 -35.186 1.00 40.09 58 PRO A C 1
ATOM 841 O O . PRO A 1 58 ? 19.319 -11.205 -36.147 1.00 41.66 58 PRO A O 1
ATOM 852 N N . ASP A 1 59 ? 19.009 -9.901 -34.341 1.00 39.80 59 ASP A N 1
ATOM 853 C CA . ASP A 1 59 ? 20.247 -9.161 -34.542 1.00 41.95 59 ASP A CA 1
ATOM 854 C C . ASP A 1 59 ? 21.433 -9.762 -33.795 1.00 41.87 59 ASP A C 1
ATOM 855 O O . ASP A 1 59 ? 22.546 -9.231 -33.898 1.00 45.12 59 ASP A O 1
ATOM 864 N N . ARG A 1 60 ? 21.237 -10.854 -33.062 1.00 48.45 60 ARG A N 1
ATOM 865 C CA . ARG A 1 60 ? 22.358 -11.484 -32.370 1.00 45.35 60 ARG A CA 1
ATOM 866 C C . ARG A 1 60 ? 23.208 -12.245 -33.384 1.00 55.88 60 ARG A C 1
ATOM 867 O O . ARG A 1 60 ? 22.662 -12.999 -34.199 1.00 52.08 60 ARG A O 1
ATOM 888 N N . PRO A 1 61 ? 24.535 -12.082 -33.360 1.00 54.62 61 PRO A N 1
ATOM 889 C CA . PRO A 1 61 ? 25.347 -12.617 -34.462 1.00 59.27 61 PRO A CA 1
ATOM 890 C C . PRO A 1 61 ? 25.357 -14.136 -34.548 1.00 54.88 61 PRO A C 1
ATOM 891 O O . PRO A 1 61 ? 25.450 -14.677 -35.656 1.00 55.01 61 PRO A O 1
ATOM 902 N N . ILE A 1 62 ? 25.282 -14.846 -33.429 1.00 59.81 62 ILE A N 1
ATOM 903 C CA . ILE A 1 62 ? 25.431 -16.300 -33.461 1.00 58.80 62 ILE A CA 1
ATOM 904 C C . ILE A 1 62 ? 24.123 -16.926 -32.994 1.00 54.71 62 ILE A C 1
ATOM 905 O O . ILE A 1 62 ? 23.491 -16.439 -32.038 1.00 43.28 62 ILE A O 1
ATOM 921 N N . PRO A 1 63 ? 23.671 -17.989 -33.653 1.00 47.17 63 PRO A N 1
ATOM 922 C CA . PRO A 1 63 ? 22.298 -18.457 -33.449 1.00 47.56 63 PRO A CA 1
ATOM 923 C C . PRO A 1 63 ? 22.118 -19.199 -32.137 1.00 46.19 63 PRO A C 1
ATOM 924 O O . PRO A 1 63 ? 23.057 -19.712 -31.533 1.00 51.19 63 PRO A O 1
ATOM 935 N N . MET A 1 64 ? 20.865 -19.239 -31.702 1.00 56.19 64 MET A N 1
ATOM 936 C CA . MET A 1 64 ? 20.491 -20.129 -30.618 1.00 53.70 64 MET A CA 1
ATOM 937 C C . MET A 1 64 ? 20.702 -21.570 -31.061 1.00 48.88 64 MET A C 1
ATOM 938 O O . MET A 1 64 ? 20.534 -21.914 -32.234 1.00 50.56 64 MET A O 1
ATOM 952 N N . LYS A 1 65 ? 21.089 -22.398 -30.126 1.00 54.10 65 LYS A N 1
ATOM 953 C CA . LYS A 1 65 ? 21.162 -23.825 -30.392 1.00 52.90 65 LYS A CA 1
ATOM 954 C C . LYS A 1 65 ? 19.816 -24.471 -30.088 1.00 54.75 65 LYS A C 1
ATOM 955 O O . LYS A 1 65 ? 18.966 -23.879 -29.411 1.00 48.34 65 LYS A O 1
ATOM 974 N N . PRO A 1 66 ? 19.579 -25.685 -30.583 1.00 51.08 66 PRO A N 1
ATOM 975 C CA . PRO A 1 66 ? 18.373 -26.411 -30.169 1.00 49.20 66 PRO A CA 1
ATOM 976 C C . PRO A 1 66 ? 18.355 -26.577 -28.657 1.00 44.88 66 PRO A C 1
ATOM 977 O O . PRO A 1 66 ? 19.400 -26.643 -28.005 1.00 44.02 66 PRO A O 1
ATOM 988 N N . LYS A 1 67 ? 17.152 -26.632 -28.098 1.00 39.02 67 LYS A N 1
ATOM 989 C CA . LYS A 1 67 ? 16.972 -26.697 -26.657 1.00 42.11 67 LYS A CA 1
ATOM 990 C C . LYS A 1 67 ? 16.227 -27.968 -26.280 1.00 41.46 67 LYS A C 1
ATOM 991 O O . LYS A 1 67 ? 15.426 -28.495 -27.056 1.00 42.01 67 LYS A O 1
ATOM 1010 N N . MET A 1 68 ? 16.500 -28.449 -25.070 1.00 34.21 68 MET A N 1
ATOM 1011 C CA . MET A 1 68 ? 15.824 -29.636 -24.560 1.00 34.15 68 MET A CA 1
ATOM 1012 C C . MET A 1 68 ? 14.316 -29.404 -24.521 1.00 32.57 68 MET A C 1
ATOM 1013 O O . MET A 1 68 ? 13.841 -28.320 -24.153 1.00 30.09 68 MET A O 1
ATOM 1027 N N . ASP A 1 69 ? 13.558 -30.434 -24.887 1.00 34.49 69 ASP A N 1
ATOM 1028 C CA . ASP A 1 69 ? 12.113 -30.357 -24.734 1.00 30.80 69 ASP A CA 1
ATOM 1029 C C . ASP A 1 69 ? 11.748 -30.156 -23.269 1.00 31.56 69 ASP A C 1
ATOM 1030 O O . ASP A 1 69 ? 12.411 -30.665 -22.362 1.00 26.94 69 ASP A O 1
ATOM 1039 N N . VAL A 1 70 ? 10.664 -29.414 -23.048 1.00 26.40 70 VAL A N 1
ATOM 1040 C CA . VAL A 1 70 ? 10.192 -29.135 -21.694 1.00 28.57 70 VAL A CA 1
ATOM 1041 C C . VAL A 1 70 ? 10.068 -30.419 -20.884 1.00 28.07 70 VAL A C 1
ATOM 1042 O O . VAL A 1 70 ? 10.509 -30.502 -19.733 1.00 26.11 70 VAL A O 1
ATOM 1055 N N . LEU A 1 71 ? 9.435 -31.432 -21.460 1.00 30.15 71 LEU A N 1
ATOM 1056 C CA . LEU A 1 71 ? 9.179 -32.656 -20.698 1.00 26.89 71 LEU A CA 1
ATOM 1057 C C . LEU A 1 71 ? 10.434 -33.517 -20.574 1.00 25.97 71 LEU A C 1
ATOM 1058 O O . LEU A 1 71 ? 10.626 -34.173 -19.546 1.00 30.76 71 LEU A O 1
ATOM 1074 N N . ASP A 1 72 ? 11.300 -33.521 -21.589 1.00 26.11 72 ASP A N 1
ATOM 1075 C CA . ASP A 1 72 ? 12.592 -34.185 -21.455 1.00 25.00 72 ASP A CA 1
ATOM 1076 C C . ASP A 1 72 ? 13.405 -33.568 -20.320 1.00 28.70 72 ASP A C 1
ATOM 1077 O O . ASP A 1 72 ? 14.005 -34.280 -19.502 1.00 30.08 72 ASP A O 1
ATOM 1086 N N . PHE A 1 73 ? 13.435 -32.239 -20.267 1.00 26.60 73 PHE A N 1
ATOM 1087 C CA . PHE A 1 73 ? 14.176 -31.512 -19.241 1.00 30.84 73 PHE A CA 1
ATOM 1088 C C . PHE A 1 73 ? 13.644 -31.833 -17.852 1.00 29.24 73 PHE A C 1
ATOM 1089 O O . PHE A 1 73 ? 14.413 -32.218 -16.959 1.00 27.86 73 PHE A O 1
ATOM 1106 N N . TRP A 1 74 ? 12.324 -31.706 -17.659 1.00 25.40 74 TRP A N 1
ATOM 1107 C CA . TRP A 1 74 ? 11.720 -32.020 -16.364 1.00 22.41 74 TRP A CA 1
ATOM 1108 C C . TRP A 1 74 ? 12.038 -33.446 -15.925 1.00 26.27 74 TRP A C 1
ATOM 1109 O O . TRP A 1 74 ? 12.332 -33.683 -14.747 1.00 29.21 74 TRP A O 1
ATOM 1130 N N . THR A 1 75 ? 11.959 -34.413 -16.849 1.00 25.82 75 THR A N 1
ATOM 1131 C CA . THR A 1 75 ? 12.234 -35.801 -16.497 1.00 24.40 75 THR A CA 1
ATOM 1132 C C . THR A 1 75 ? 13.623 -35.947 -15.893 1.00 33.12 75 THR A C 1
ATOM 1133 O O . THR A 1 75 ? 13.828 -36.739 -14.965 1.00 34.73 75 THR A O 1
ATOM 1144 N N . ILE A 1 76 ? 14.592 -35.205 -16.419 1.00 29.62 76 ILE A N 1
ATOM 1145 C CA . ILE A 1 76 ? 15.965 -35.323 -15.938 1.00 32.68 76 ILE A CA 1
ATOM 1146 C C . ILE A 1 76 ? 16.136 -34.630 -14.587 1.00 29.68 76 ILE A C 1
ATOM 1147 O O . ILE A 1 76 ? 16.804 -35.155 -13.690 1.00 36.03 76 ILE A O 1
ATOM 1163 N N . ILE A 1 77 ? 15.552 -33.441 -14.423 1.00 30.99 77 ILE A N 1
ATOM 1164 C CA . ILE A 1 77 ? 15.793 -32.663 -13.212 1.00 27.36 77 ILE A CA 1
ATOM 1165 C C . ILE A 1 77 ? 14.865 -33.030 -12.064 1.00 28.43 77 ILE A C 1
ATOM 1166 O O . ILE A 1 77 ? 15.230 -32.809 -10.904 1.00 28.50 77 ILE A O 1
ATOM 1182 N N . ARG A 1 78 ? 13.694 -33.594 -12.349 1.00 28.74 78 ARG A N 1
ATOM 1183 C CA . ARG A 1 78 ? 12.742 -33.966 -11.304 1.00 30.56 78 ARG A CA 1
ATOM 1184 C C . ARG A 1 78 ? 13.344 -34.803 -10.180 1.00 35.49 78 ARG A C 1
ATOM 1185 O O . ARG A 1 78 ? 13.045 -34.515 -9.009 1.00 30.68 78 ARG A O 1
ATOM 1206 N N . PRO A 1 79 ? 14.191 -35.802 -10.439 1.00 35.43 79 PRO A N 1
ATOM 1207 C CA . PRO A 1 79 ? 14.792 -36.548 -9.322 1.00 38.66 79 PRO A CA 1
ATOM 1208 C C . PRO A 1 79 ? 15.749 -35.716 -8.486 1.00 37.75 79 PRO A C 1
ATOM 1209 O O . PRO A 1 79 ? 15.958 -36.027 -7.308 1.00 40.13 79 PRO A O 1
ATOM 1220 N N . GLU A 1 80 ? 16.341 -34.675 -9.065 1.00 35.49 80 GLU A N 1
ATOM 1221 C CA . GLU A 1 80 ? 17.304 -33.838 -8.367 1.00 36.62 80 GLU A CA 1
ATOM 1222 C C . GLU A 1 80 ? 16.650 -32.761 -7.501 1.00 38.17 80 GLU A C 1
ATOM 1223 O O . GLU A 1 80 ? 17.342 -32.160 -6.677 1.00 34.43 80 GLU A O 1
ATOM 1235 N N . LEU A 1 81 ? 15.348 -32.513 -7.652 1.00 28.73 81 LEU A N 1
ATOM 1236 C CA . LEU A 1 81 ? 14.653 -31.438 -6.941 1.00 32.22 81 LEU A CA 1
ATOM 1237 C C . LEU A 1 81 ? 13.467 -31.999 -6.175 1.00 38.60 81 LEU A C 1
ATOM 1238 O O . LEU A 1 81 ? 12.319 -31.619 -6.416 1.00 36.04 81 LEU A O 1
ATOM 1254 N N . PRO A 1 82 ? 13.710 -32.914 -5.241 1.00 35.79 82 PRO A N 1
ATOM 1255 C CA . PRO A 1 82 ? 12.595 -33.518 -4.498 1.00 43.38 82 PRO A CA 1
ATOM 1256 C C . PRO A 1 82 ? 11.646 -32.457 -3.954 1.00 36.48 82 PRO A C 1
ATOM 1257 O O . PRO A 1 82 ? 12.071 -31.455 -3.377 1.00 39.99 82 PRO A O 1
ATOM 1268 N N . GLY A 1 83 ? 10.349 -32.675 -4.161 1.00 33.69 83 GLY A N 1
ATOM 1269 C CA . GLY A 1 83 ? 9.327 -31.789 -3.661 1.00 37.67 83 GLY A CA 1
ATOM 1270 C C . GLY A 1 83 ? 8.914 -30.673 -4.603 1.00 37.26 83 GLY A C 1
ATOM 1271 O O . GLY A 1 83 ? 7.835 -30.097 -4.421 1.00 30.60 83 GLY A O 1
ATOM 1275 N N . ILE A 1 84 ? 9.724 -30.355 -5.607 1.00 32.10 84 ILE A N 1
ATOM 1276 C CA . ILE A 1 84 ? 9.393 -29.276 -6.537 1.00 29.04 84 ILE A CA 1
ATOM 1277 C C . ILE A 1 84 ? 8.494 -29.820 -7.642 1.00 37.90 84 ILE A C 1
ATOM 1278 O O . ILE A 1 84 ? 8.674 -30.955 -8.118 1.00 31.74 84 ILE A O 1
ATOM 1294 N N . ARG A 1 85 ? 7.491 -29.023 -8.029 1.00 28.67 85 ARG A N 1
ATOM 1295 C CA . ARG A 1 85 ? 6.546 -29.371 -9.080 1.00 25.30 85 ARG A CA 1
ATOM 1296 C C . ARG A 1 85 ? 6.812 -28.518 -10.321 1.00 29.72 85 ARG A C 1
ATOM 1297 O O . ARG A 1 85 ? 7.682 -27.642 -10.328 1.00 27.08 85 ARG A O 1
ATOM 1318 N N . GLY A 1 86 ? 6.022 -28.750 -11.367 1.00 23.40 86 GLY A N 1
ATOM 1319 C CA . GLY A 1 86 ? 6.250 -28.136 -12.671 1.00 25.92 86 GLY A CA 1
ATOM 1320 C C . GLY A 1 86 ? 5.249 -27.050 -13.033 1.00 22.89 86 GLY A C 1
ATOM 1321 O O . GLY A 1 86 ? 4.059 -27.153 -12.708 1.00 23.70 86 GLY A O 1
ATOM 1325 N N . LEU A 1 87 ? 5.764 -25.982 -13.661 1.00 21.44 87 LEU A N 1
ATOM 1326 C CA . LEU A 1 87 ? 4.991 -25.055 -14.463 1.00 23.39 87 LEU A CA 1
ATOM 1327 C C . LEU A 1 87 ? 5.693 -24.933 -15.806 1.00 20.96 87 LEU A C 1
ATOM 1328 O O . LEU A 1 87 ? 6.898 -25.190 -15.917 1.00 19.28 87 LEU A O 1
ATOM 1344 N N . CYS A 1 88 ? 4.954 -24.521 -16.834 1.00 20.92 88 CYS A N 1
ATOM 1345 C CA . CYS A 1 88 ? 5.589 -24.359 -18.137 1.00 20.84 88 CYS A CA 1
ATOM 1346 C C . CYS A 1 88 ? 4.813 -23.369 -18.994 1.00 27.68 88 CYS A C 1
ATOM 1347 O O . CYS A 1 88 ? 3.698 -22.969 -18.668 1.00 23.81 88 CYS A O 1
ATOM 1355 N N . THR A 1 89 ? 5.444 -22.953 -20.087 1.00 23.07 89 THR A N 1
ATOM 1356 C CA . THR A 1 89 ? 4.735 -22.411 -21.232 1.00 24.52 89 THR A CA 1
ATOM 1357 C C . THR A 1 89 ? 4.744 -23.461 -22.335 1.00 24.58 89 THR A C 1
ATOM 1358 O O . THR A 1 89 ? 5.599 -24.347 -22.371 1.00 25.58 89 THR A O 1
ATOM 1369 N N . GLN A 1 90 ? 3.769 -23.364 -23.230 1.00 22.52 90 GLN A N 1
ATOM 1370 C CA . GLN A 1 90 ? 3.574 -24.370 -24.264 1.00 28.40 90 GLN A CA 1
ATOM 1371 C C . GLN A 1 90 ? 3.063 -23.691 -25.524 1.00 22.99 90 GLN A C 1
ATOM 1372 O O . GLN A 1 90 ? 2.054 -22.985 -25.488 1.00 23.60 90 GLN A O 1
ATOM 1386 N N . VAL A 1 91 ? 3.755 -23.932 -26.630 1.00 25.64 91 VAL A N 1
ATOM 1387 C CA . VAL A 1 91 ? 3.312 -23.483 -27.939 1.00 29.37 91 VAL A CA 1
ATOM 1388 C C . VAL A 1 91 ? 2.200 -24.408 -28.415 1.00 32.22 91 VAL A C 1
ATOM 1389 O O . VAL A 1 91 ? 2.353 -25.630 -28.429 1.00 28.80 91 VAL A O 1
ATOM 1402 N N . THR A 1 92 ? 1.068 -23.828 -28.806 1.00 32.72 92 THR A N 1
ATOM 1403 C CA . THR A 1 92 ? -0.093 -24.609 -29.217 1.00 31.66 92 THR A CA 1
ATOM 1404 C C . THR A 1 92 ? -0.324 -24.610 -30.720 1.00 38.54 92 THR A C 1
ATOM 1405 O O . THR A 1 92 ? -1.231 -25.311 -31.193 1.00 35.19 92 THR A O 1
ATOM 1416 N N . ALA A 1 93 ? 0.490 -23.887 -31.492 1.00 41.47 93 ALA A N 1
ATOM 1417 C CA . ALA A 1 93 ? 0.263 -23.786 -32.930 1.00 44.93 93 ALA A CA 1
ATOM 1418 C C . ALA A 1 93 ? 0.438 -25.111 -33.667 1.00 50.43 93 ALA A C 1
ATOM 1419 O O . ALA A 1 93 ? -0.084 -25.255 -34.779 1.00 53.76 93 ALA A O 1
ATOM 1426 N N . PHE A 1 94 ? 1.155 -26.075 -33.093 1.00 46.42 94 PHE A N 1
ATOM 1427 C CA . PHE A 1 94 ? 1.372 -27.367 -33.735 1.00 50.72 94 PHE A CA 1
ATOM 1428 C C . PHE A 1 94 ? 0.711 -28.506 -32.969 1.00 53.18 94 PHE A C 1
ATOM 1429 O O . PHE A 1 94 ? 1.187 -29.644 -32.992 1.00 52.58 94 PHE A O 1
ATOM 1446 N N . LEU A 1 95 ? -0.402 -28.213 -32.307 1.00 54.72 95 LEU A N 1
ATOM 1447 C CA . LEU A 1 95 ? -1.126 -29.192 -31.501 1.00 56.13 95 LEU A CA 1
ATOM 1448 C C . LEU A 1 95 ? -2.607 -29.057 -31.845 1.00 57.87 95 LEU A C 1
ATOM 1449 O O . LEU A 1 95 ? -3.275 -28.138 -31.361 1.00 52.74 95 LEU A O 1
ATOM 1465 N N . ASP A 1 96 ? -3.124 -29.954 -32.683 1.00 55.57 96 ASP A N 1
ATOM 1466 C CA . ASP A 1 96 ? -4.563 -29.991 -32.883 1.00 52.35 96 ASP A CA 1
ATOM 1467 C C . ASP A 1 96 ? -5.228 -30.393 -31.567 1.00 49.04 96 ASP A C 1
ATOM 1468 O O . ASP A 1 96 ? -4.560 -30.666 -30.561 1.00 47.73 96 ASP A O 1
ATOM 1477 N N . GLU A 1 97 ? -6.562 -30.420 -31.556 1.00 49.18 97 GLU A N 1
ATOM 1478 C CA . GLU A 1 97 ? -7.240 -30.686 -30.293 1.00 47.94 97 GLU A CA 1
ATOM 1479 C C . GLU A 1 97 ? -6.870 -32.053 -29.732 1.00 45.39 97 GLU A C 1
ATOM 1480 O O . GLU A 1 97 ? -6.489 -32.131 -28.549 1.00 38.84 97 GLU A O 1
ATOM 1492 N N . PRO A 1 98 ? -6.918 -33.146 -30.506 1.00 44.72 98 PRO A N 1
ATOM 1493 C CA . PRO A 1 98 ? -6.423 -34.435 -29.979 1.00 40.97 98 PRO A CA 1
ATOM 1494 C C . PRO A 1 98 ? -5.007 -34.383 -29.423 1.00 39.65 98 PRO A C 1
ATOM 1495 O O . PRO A 1 98 ? -4.750 -34.912 -28.334 1.00 41.80 98 PRO A O 1
ATOM 1506 N N . ALA A 1 99 ? -4.071 -33.772 -30.151 1.00 39.18 99 ALA A N 1
ATOM 1507 C CA . ALA A 1 99 ? -2.686 -33.755 -29.693 1.00 42.19 99 ALA A CA 1
ATOM 1508 C C . ALA A 1 99 ? -2.513 -32.867 -28.463 1.00 38.24 99 ALA A C 1
ATOM 1509 O O . ALA A 1 99 ? -1.595 -33.088 -27.665 1.00 37.05 99 ALA A O 1
ATOM 1516 N N . LEU A 1 100 ? -3.383 -31.882 -28.279 1.00 41.59 100 LEU A N 1
ATOM 1517 C CA . LEU A 1 100 ? -3.300 -30.977 -27.108 1.00 43.31 100 LEU A CA 1
ATOM 1518 C C . LEU A 1 100 ? -3.716 -31.774 -25.877 1.00 37.71 100 LEU A C 1
ATOM 1519 O O . LEU A 1 100 ? -3.091 -31.596 -24.862 1.00 38.39 100 LEU A O 1
ATOM 1535 N N . ARG A 1 101 ? -4.729 -32.626 -25.993 1.00 35.85 101 ARG A N 1
ATOM 1536 C CA . ARG A 1 101 ? -5.156 -33.492 -24.875 1.00 33.21 101 ARG A CA 1
ATOM 1537 C C . ARG A 1 101 ? -4.015 -34.453 -24.524 1.00 39.52 101 ARG A C 1
ATOM 1538 O O . ARG A 1 101 ? -3.852 -34.727 -23.353 1.00 35.62 101 ARG A O 1
ATOM 1547 N N . ARG A 1 102 ? -3.293 -34.967 -25.518 1.00 41.12 102 ARG A N 1
ATOM 1548 C CA . ARG A 1 102 ? -2.188 -35.934 -25.289 1.00 39.49 102 ARG A CA 1
ATOM 1549 C C . ARG A 1 102 ? -1.065 -35.230 -24.522 1.00 30.48 102 ARG A C 1
ATOM 1550 O O . ARG A 1 102 ? -0.612 -35.783 -23.533 1.00 30.87 102 ARG A O 1
ATOM 1571 N N . ARG A 1 103 ? -0.646 -34.053 -24.978 1.00 31.22 103 ARG A N 1
ATOM 1572 C CA . ARG A 1 103 ? 0.392 -33.297 -24.285 1.00 34.87 103 ARG A CA 1
ATOM 1573 C C . ARG A 1 103 ? -0.040 -32.934 -22.872 1.00 33.72 103 ARG A C 1
ATOM 1574 O O . ARG A 1 103 ? 0.760 -33.003 -21.933 1.00 32.09 103 ARG A O 1
ATOM 1595 N N . LEU A 1 104 ? -1.305 -32.539 -22.699 1.00 41.52 104 LEU A N 1
ATOM 1596 C CA . LEU A 1 104 ? -1.780 -32.152 -21.373 1.00 34.62 104 LEU A CA 1
ATOM 1597 C C . LEU A 1 104 ? -1.762 -33.340 -20.417 1.00 33.79 104 LEU A C 1
ATOM 1598 O O . LEU A 1 104 ? -1.346 -33.213 -19.258 1.00 35.86 104 LEU A O 1
ATOM 1614 N N . GLY A 1 105 ? -2.195 -34.504 -20.888 1.00 31.06 105 GLY A N 1
ATOM 1615 C CA . GLY A 1 105 ? -2.121 -35.696 -20.058 1.00 37.52 105 GLY A CA 1
ATOM 1616 C C . GLY A 1 105 ? -0.696 -36.041 -19.667 1.00 34.22 105 GLY A C 1
ATOM 1617 O O . GLY A 1 105 ? -0.439 -36.477 -18.541 1.00 37.26 105 GLY A O 1
ATOM 1621 N N . ASP A 1 106 ? 0.247 -35.866 -20.597 1.00 35.67 106 ASP A N 1
ATOM 1622 C CA . ASP A 1 106 ? 1.644 -36.186 -20.302 1.00 35.84 106 ASP A CA 1
ATOM 1623 C C . ASP A 1 106 ? 2.208 -35.235 -19.254 1.00 33.98 106 ASP A C 1
ATOM 1624 O O . ASP A 1 106 ? 2.921 -35.658 -18.338 1.00 30.32 106 ASP A O 1
ATOM 1633 N N . LEU A 1 107 ? 1.895 -33.939 -19.377 1.00 29.48 107 LEU A N 1
ATOM 1634 C CA . LEU A 1 107 ? 2.414 -32.950 -18.437 1.00 30.62 107 LEU A CA 1
ATOM 1635 C C . LEU A 1 107 ? 1.756 -33.079 -17.068 1.00 31.00 107 LEU A C 1
ATOM 1636 O O . LEU A 1 107 ? 2.427 -32.934 -16.036 1.00 29.10 107 LEU A O 1
ATOM 1652 N N . SER A 1 108 ? 0.443 -33.323 -17.036 1.00 29.39 108 SER A N 1
ATOM 1653 C CA . SER A 1 108 ? -0.233 -33.611 -15.775 1.00 31.48 108 SER A CA 1
ATOM 1654 C C . SER A 1 108 ? 0.390 -34.816 -15.075 1.00 36.09 108 SER A C 1
ATOM 1655 O O . SER A 1 108 ? 0.770 -34.744 -13.900 1.00 34.28 108 SER A O 1
ATOM 1663 N N . ALA A 1 109 ? 0.484 -35.943 -15.785 1.00 31.00 109 ALA A N 1
ATOM 1664 C CA . ALA A 1 109 ? 1.037 -37.155 -15.184 1.00 34.87 109 ALA A CA 1
ATOM 1665 C C . ALA A 1 109 ? 2.455 -36.941 -14.672 1.00 30.79 109 ALA A C 1
ATOM 1666 O O . ALA A 1 109 ? 2.860 -37.579 -13.691 1.00 37.15 109 ALA A O 1
ATOM 1673 N N . ALA A 1 110 ? 3.217 -36.067 -15.319 1.00 36.75 110 ALA A N 1
ATOM 1674 C CA . ALA A 1 110 ? 4.594 -35.802 -14.923 1.00 36.94 110 ALA A CA 1
ATOM 1675 C C . ALA A 1 110 ? 4.711 -34.858 -13.727 1.00 36.58 110 ALA A C 1
ATOM 1676 O O . ALA A 1 110 ? 5.816 -34.693 -13.193 1.00 35.78 110 ALA A O 1
ATOM 1683 N N . GLY A 1 111 ? 3.617 -34.243 -13.296 1.00 34.93 111 GLY A N 1
ATOM 1684 C CA . GLY A 1 111 ? 3.634 -33.381 -12.138 1.00 34.86 111 GLY A CA 1
ATOM 1685 C C . GLY A 1 111 ? 3.597 -31.899 -12.427 1.00 36.01 111 GLY A C 1
ATOM 1686 O O . GLY A 1 111 ? 4.021 -31.111 -11.572 1.00 32.34 111 GLY A O 1
ATOM 1690 N N . PHE A 1 112 ? 3.131 -31.494 -13.603 1.00 30.39 112 PHE A N 1
ATOM 1691 C CA . PHE A 1 112 ? 2.955 -30.079 -13.886 1.00 28.47 112 PHE A CA 1
ATOM 1692 C C . PHE A 1 112 ? 1.608 -29.624 -13.345 1.00 30.97 112 PHE A C 1
ATOM 1693 O O . PHE A 1 112 ? 0.597 -30.315 -13.507 1.00 30.39 112 PHE A O 1
ATOM 1710 N N . ASP A 1 113 ? 1.608 -28.464 -12.682 1.00 29.12 113 ASP A N 1
ATOM 1711 C CA . ASP A 1 113 ? 0.405 -27.909 -12.086 1.00 30.43 113 ASP A CA 1
ATOM 1712 C C . ASP A 1 113 ? -0.163 -26.741 -12.873 1.00 31.56 113 ASP A C 1
ATOM 1713 O O . ASP A 1 113 ? -1.357 -26.451 -12.744 1.00 30.37 113 ASP A O 1
ATOM 1722 N N . GLY A 1 114 ? 0.660 -26.060 -13.657 1.00 27.20 114 GLY A N 1
ATOM 1723 C CA . GLY A 1 114 ? 0.203 -24.934 -14.444 1.00 26.34 114 GLY A CA 1
ATOM 1724 C C . GLY A 1 114 ? 0.840 -24.952 -15.814 1.00 25.78 114 GLY A C 1
ATOM 1725 O O . GLY A 1 114 ? 1.956 -25.443 -16.003 1.00 25.02 114 GLY A O 1
ATOM 1729 N N . ILE A 1 115 ? 0.107 -24.416 -16.780 1.00 25.60 115 ILE A N 1
ATOM 1730 C CA . ILE A 1 115 ? 0.573 -24.315 -18.154 1.00 22.84 115 ILE A CA 1
ATOM 1731 C C . ILE A 1 115 ? 0.052 -23.008 -18.733 1.00 26.27 115 ILE A C 1
ATOM 1732 O O . ILE A 1 115 ? -1.153 -22.738 -18.685 1.00 25.29 115 ILE A O 1
ATOM 1748 N N . ALA A 1 116 ? 0.963 -22.180 -19.252 1.00 23.62 116 ALA A N 1
ATOM 1749 C CA . ALA A 1 116 ? 0.606 -20.953 -19.953 1.00 23.15 116 ALA A CA 1
ATOM 1750 C C . ALA A 1 116 ? 0.827 -21.175 -21.443 1.00 25.09 116 ALA A C 1
ATOM 1751 O O . ALA A 1 116 ? 1.952 -21.474 -21.871 1.00 27.28 116 ALA A O 1
ATOM 1758 N N . PHE A 1 117 ? -0.235 -21.033 -22.230 1.00 23.63 117 PHE A N 1
ATOM 1759 C CA . PHE A 1 117 ? -0.144 -21.252 -23.667 1.00 25.93 117 PHE A CA 1
ATOM 1760 C C . PHE A 1 117 ? 0.358 -19.991 -24.355 1.00 25.86 117 PHE A C 1
ATOM 1761 O O . PHE A 1 117 ? -0.086 -18.877 -24.051 1.00 31.59 117 PHE A O 1
ATOM 1778 N N . VAL A 1 118 ? 1.301 -20.163 -25.282 1.00 25.81 118 VAL A N 1
ATOM 1779 C CA . VAL A 1 118 ? 1.979 -19.031 -25.907 1.00 27.16 118 VAL A CA 1
ATOM 1780 C C . VAL A 1 118 ? 2.111 -19.271 -27.405 1.00 32.32 118 VAL A C 1
ATOM 1781 O O . VAL A 1 118 ? 1.882 -20.372 -27.910 1.00 32.68 118 VAL A O 1
ATOM 1794 N N . GLY A 1 119 ? 2.493 -18.210 -28.117 1.00 32.86 119 GLY A N 1
ATOM 1795 C CA . GLY A 1 119 ? 2.672 -18.264 -29.550 1.00 37.90 119 GLY A CA 1
ATOM 1796 C C . GLY A 1 119 ? 4.080 -18.667 -29.938 1.00 39.89 119 GLY A C 1
ATOM 1797 O O . GLY A 1 119 ? 4.903 -19.053 -29.107 1.00 41.35 119 GLY A O 1
ATOM 1801 N N . VAL A 1 120 ? 4.352 -18.573 -31.235 1.00 50.23 120 VAL A N 1
ATOM 1802 C CA . VAL A 1 120 ? 5.656 -18.948 -31.783 1.00 51.22 120 VAL A CA 1
ATOM 1803 C C . VAL A 1 120 ? 6.530 -17.707 -31.923 1.00 57.55 120 VAL A C 1
ATOM 1804 O O . VAL A 1 120 ? 5.991 -16.599 -32.107 1.00 60.17 120 VAL A O 1
ATOM 1817 N N . PRO A 1 121 ? 7.858 -17.818 -31.789 1.00 58.92 121 PRO A N 1
ATOM 1818 C CA . PRO A 1 121 ? 8.719 -16.669 -32.074 1.00 51.27 121 PRO A CA 1
ATOM 1819 C C . PRO A 1 121 ? 8.456 -16.019 -33.431 1.00 59.18 121 PRO A C 1
ATOM 1820 O O . PRO A 1 121 ? 7.997 -16.655 -34.380 1.00 56.62 121 PRO A O 1
ATOM 1831 N N . ARG A 1 122 ? 8.799 -14.729 -33.507 1.00 84.13 122 ARG A N 1
ATOM 1832 C CA . ARG A 1 122 ? 8.606 -13.956 -34.724 1.00 82.87 122 ARG A CA 1
ATOM 1833 C C . ARG A 1 122 ? 9.396 -14.513 -35.900 1.00 83.80 122 ARG A C 1
ATOM 1834 O O . ARG A 1 122 ? 9.042 -14.236 -37.051 1.00 82.94 122 ARG A O 1
ATOM 1855 N N . THR A 1 123 ? 10.456 -15.281 -35.648 1.00 76.01 123 THR A N 1
ATOM 1856 C CA . THR A 1 123 ? 11.338 -15.754 -36.707 1.00 74.78 123 THR A CA 1
ATOM 1857 C C . THR A 1 123 ? 11.103 -17.215 -37.075 1.00 74.40 123 THR A C 1
ATOM 1858 O O . THR A 1 123 ? 11.900 -17.790 -37.823 1.00 70.47 123 THR A O 1
ATOM 1869 N N . MET A 1 124 ? 10.032 -17.824 -36.574 1.00 68.67 124 MET A N 1
ATOM 1870 C CA . MET A 1 124 ? 9.660 -19.175 -36.979 1.00 67.37 124 MET A CA 1
ATOM 1871 C C . MET A 1 124 ? 8.316 -19.162 -37.700 1.00 66.80 124 MET A C 1
ATOM 1872 O O . MET A 1 124 ? 7.285 -18.847 -37.105 1.00 63.24 124 MET A O 1
ATOM 1886 N N . GLY A 1 129 ? 1.324 -25.415 -38.723 1.00 64.06 129 GLY A N 1
ATOM 1887 C CA . GLY A 1 129 ? 0.389 -24.556 -38.017 1.00 65.88 129 GLY A CA 1
ATOM 1888 C C . GLY A 1 129 ? -1.047 -25.007 -38.174 1.00 76.54 129 GLY A C 1
ATOM 1889 O O . GLY A 1 129 ? -1.807 -24.437 -38.960 1.00 81.85 129 GLY A O 1
ATOM 1892 N N . HIS A 1 130 ? -1.421 -26.039 -37.415 1.00 78.95 130 HIS A N 1
ATOM 1893 C CA . HIS A 1 130 ? -2.749 -26.627 -37.502 1.00 82.02 130 HIS A CA 1
ATOM 1894 C C . HIS A 1 130 ? -3.453 -26.707 -36.156 1.00 74.77 130 HIS A C 1
ATOM 1895 O O . HIS A 1 130 ? -4.549 -27.274 -36.083 1.00 70.66 130 HIS A O 1
ATOM 1909 N N . GLY A 1 131 ? -2.863 -26.163 -35.100 1.00 55.81 131 GLY A N 1
ATOM 1910 C CA . GLY A 1 131 ? -3.337 -26.376 -33.751 1.00 54.35 131 GLY A CA 1
ATOM 1911 C C . GLY A 1 131 ? -4.315 -25.324 -33.281 1.00 41.62 131 GLY A C 1
ATOM 1912 O O . GLY A 1 131 ? -4.961 -24.630 -34.069 1.00 42.61 131 GLY A O 1
ATOM 1916 N N . VAL A 1 132 ? -4.421 -25.220 -31.973 1.00 39.26 132 VAL A N 1
ATOM 1917 C CA . VAL A 1 132 ? -5.308 -24.273 -31.317 1.00 39.34 132 VAL A CA 1
ATOM 1918 C C . VAL A 1 132 ? -4.550 -22.983 -31.057 1.00 36.12 132 VAL A C 1
ATOM 1919 O O . VAL A 1 132 ? -3.370 -23.010 -30.689 1.00 37.18 132 VAL A O 1
ATOM 1932 N N . ALA A 1 133 ? -5.219 -21.847 -31.237 1.00 37.19 133 ALA A N 1
ATOM 1933 C CA . ALA A 1 133 ? -4.633 -20.595 -30.780 1.00 33.74 133 ALA A CA 1
ATOM 1934 C C . ALA A 1 133 ? -4.494 -20.647 -29.260 1.00 32.05 133 ALA A C 1
ATOM 1935 O O . ALA A 1 133 ? -5.321 -21.260 -28.579 1.00 33.58 133 ALA A O 1
ATOM 1942 N N . PRO A 1 134 ? -3.463 -20.013 -28.706 1.00 34.18 134 PRO A N 1
ATOM 1943 C CA . PRO A 1 134 ? -3.253 -20.091 -27.250 1.00 31.54 134 PRO A CA 1
ATOM 1944 C C . PRO A 1 134 ? -4.479 -19.776 -26.418 1.00 31.72 134 PRO A C 1
ATOM 1945 O O . PRO A 1 134 ? -4.748 -20.461 -25.425 1.00 32.20 134 PRO A O 1
ATOM 1956 N N . THR A 1 135 ? -5.236 -18.748 -26.789 1.00 30.70 135 THR A N 1
ATOM 1957 C CA . THR A 1 135 ? -6.358 -18.346 -25.957 1.00 31.67 135 THR A CA 1
ATOM 1958 C C . THR A 1 135 ? -7.530 -19.311 -26.068 1.00 32.66 135 THR A C 1
ATOM 1959 O O . THR A 1 135 ? -8.329 -19.404 -25.132 1.00 41.02 135 THR A O 1
ATOM 1970 N N . ASP A 1 136 ? -7.645 -20.042 -27.178 1.00 34.09 136 ASP A N 1
ATOM 1971 C CA . ASP A 1 136 ? -8.680 -21.069 -27.273 1.00 43.21 136 ASP A CA 1
ATOM 1972 C C . ASP A 1 136 ? -8.325 -22.300 -26.447 1.00 36.18 136 ASP A C 1
ATOM 1973 O O . ASP A 1 136 ? -9.222 -23.030 -26.011 1.00 36.84 136 ASP A O 1
ATOM 1982 N N . ALA A 1 137 ? -7.029 -22.548 -26.219 1.00 39.11 137 ALA A N 1
ATOM 1983 C CA . ALA A 1 137 ? -6.627 -23.724 -25.450 1.00 36.88 137 ALA A CA 1
ATOM 1984 C C . ALA A 1 137 ? -6.973 -23.585 -23.973 1.00 39.48 137 ALA A C 1
ATOM 1985 O O . ALA A 1 137 ? -7.167 -24.593 -23.283 1.00 34.21 137 ALA A O 1
ATOM 1992 N N . LEU A 1 138 ? -7.043 -22.345 -23.472 1.00 35.65 138 LEU A N 1
ATOM 1993 C CA . LEU A 1 138 ? -7.213 -22.118 -22.037 1.00 38.78 138 LEU A CA 1
ATOM 1994 C C . LEU A 1 138 ? -8.315 -22.987 -21.434 1.00 41.93 138 LEU A C 1
ATOM 1995 O O . LEU A 1 138 ? -8.148 -23.552 -20.342 1.00 34.86 138 LEU A O 1
ATOM 2011 N N . SER A 1 139 ? -9.444 -23.109 -22.124 1.00 38.10 139 SER A N 1
ATOM 2012 C CA . SER A 1 139 ? -10.632 -23.744 -21.570 1.00 37.72 139 SER A CA 1
ATOM 2013 C C . SER A 1 139 ? -10.774 -25.213 -21.950 1.00 38.30 139 SER A C 1
ATOM 2014 O O . SER A 1 139 ? -11.836 -25.797 -21.716 1.00 43.48 139 SER A O 1
ATOM 2022 N N . MET A 1 140 ? -9.745 -25.825 -22.523 1.00 41.98 140 MET A N 1
ATOM 2023 C CA . MET A 1 140 ? -9.841 -27.191 -23.023 1.00 41.44 140 MET A CA 1
ATOM 2024 C C . MET A 1 140 ? -9.281 -28.174 -22.001 1.00 40.49 140 MET A C 1
ATOM 2025 O O . MET A 1 140 ? -8.237 -27.925 -21.384 1.00 35.79 140 MET A O 1
ATOM 2039 N N . PHE A 1 141 ? -9.999 -29.285 -21.819 1.00 42.09 141 PHE A N 1
ATOM 2040 C CA . PHE A 1 141 ? -9.592 -30.367 -20.915 1.00 46.03 141 PHE A CA 1
ATOM 2041 C C . PHE A 1 141 ? -9.121 -29.813 -19.576 1.00 46.36 141 PHE A C 1
ATOM 2042 O O . PHE A 1 141 ? -8.057 -30.170 -19.069 1.00 39.61 141 PHE A O 1
ATOM 2059 N N . ALA A 1 142 ? -9.956 -28.947 -18.989 1.00 40.65 142 ALA A N 1
ATOM 2060 C CA . ALA A 1 142 ? -9.533 -28.116 -17.865 1.00 47.23 142 ALA A CA 1
ATOM 2061 C C . ALA A 1 142 ? -9.158 -28.920 -16.629 1.00 49.37 142 ALA A C 1
ATOM 2062 O O . ALA A 1 142 ? -8.543 -28.361 -15.713 1.00 43.74 142 ALA A O 1
ATOM 2069 N N . ASP A 1 143 ? -9.518 -30.205 -16.571 1.00 44.47 143 ASP A N 1
ATOM 2070 C CA . ASP A 1 143 ? -9.114 -31.039 -15.450 1.00 49.74 143 ASP A CA 1
ATOM 2071 C C . ASP A 1 143 ? -7.630 -31.391 -15.495 1.00 48.74 143 ASP A C 1
ATOM 2072 O O . ASP A 1 143 ? -7.069 -31.766 -14.459 1.00 48.85 143 ASP A O 1
ATOM 2081 N N . LEU A 1 144 ? -6.988 -31.272 -16.657 1.00 38.82 144 LEU A N 1
ATOM 2082 C CA . LEU A 1 144 ? -5.579 -31.590 -16.820 1.00 38.31 144 LEU A CA 1
ATOM 2083 C C . LEU A 1 144 ? -4.758 -30.311 -16.690 1.00 37.12 144 LEU A C 1
ATOM 2084 O O . LEU A 1 144 ? -5.047 -29.312 -17.366 1.00 37.05 144 LEU A O 1
ATOM 2099 N N . VAL A 1 145 ? -3.734 -30.346 -15.837 1.00 33.16 145 VAL A N 1
ATOM 2100 C CA . VAL A 1 145 ? -2.926 -29.159 -15.537 1.00 32.29 145 VAL A CA 1
ATOM 2101 C C . VAL A 1 145 ? -3.891 -27.995 -15.329 1.00 31.05 145 VAL A C 1
ATOM 2102 O O . VAL A 1 145 ? -3.983 -27.094 -16.180 1.00 29.86 145 VAL A O 1
ATOM 2115 N N . PRO A 1 146 ? -4.628 -27.973 -14.211 1.00 33.61 146 PRO A N 1
ATOM 2116 C CA . PRO A 1 146 ? -5.824 -27.116 -14.118 1.00 35.29 146 PRO A CA 1
ATOM 2117 C C . PRO A 1 146 ? -5.544 -25.642 -13.904 1.00 34.42 146 PRO A C 1
ATOM 2118 O O . PRO A 1 146 ? -6.495 -24.840 -13.888 1.00 36.07 146 PRO A O 1
ATOM 2129 N N . ASN A 1 147 ? -4.298 -25.256 -13.700 1.00 26.18 147 ASN A N 1
ATOM 2130 C CA . ASN A 1 147 ? -3.927 -23.845 -13.663 1.00 25.12 147 ASN A CA 1
ATOM 2131 C C . ASN A 1 147 ? -3.518 -23.451 -15.076 1.00 29.42 147 ASN A C 1
ATOM 2132 O O . ASN A 1 147 ? -2.559 -24.009 -15.622 1.00 24.79 147 ASN A O 1
ATOM 2143 N N . ARG A 1 148 ? -4.281 -22.535 -15.680 1.00 24.66 148 ARG A N 1
ATOM 2144 C CA . ARG A 1 148 ? -4.166 -22.209 -17.096 1.00 24.67 148 ARG A CA 1
ATOM 2145 C C . ARG A 1 148 ? -3.771 -20.746 -17.220 1.00 25.15 148 ARG A C 1
ATOM 2146 O O . ARG A 1 148 ? -4.523 -19.856 -16.806 1.00 24.64 148 ARG A O 1
ATOM 2167 N N . GLY A 1 149 ? -2.602 -20.501 -17.804 1.00 24.16 149 GLY A N 1
ATOM 2168 C CA . GLY A 1 149 ? -1.936 -19.209 -17.718 1.00 26.86 149 GLY A CA 1
ATOM 2169 C C . GLY A 1 149 ? -2.017 -18.412 -19.007 1.00 22.67 149 GLY A C 1
ATOM 2170 O O . GLY A 1 149 ? -1.882 -18.958 -20.103 1.00 26.86 149 GLY A O 1
ATOM 2174 N N . ALA A 1 150 ? -2.250 -17.112 -18.855 1.00 23.98 150 ALA A N 1
ATOM 2175 C CA . ALA A 1 150 ? -2.080 -16.133 -19.918 1.00 23.73 150 ALA A CA 1
ATOM 2176 C C . ALA A 1 150 ? -0.883 -15.263 -19.574 1.00 21.67 150 ALA A C 1
ATOM 2177 O O . ALA A 1 150 ? -0.556 -15.089 -18.401 1.00 23.02 150 ALA A O 1
ATOM 2184 N N . ILE A 1 151 ? -0.223 -14.732 -20.605 1.00 21.76 151 ILE A N 1
ATOM 2185 C CA . ILE A 1 151 ? 0.867 -13.781 -20.416 1.00 21.48 151 ILE A CA 1
ATOM 2186 C C . ILE A 1 151 ? 0.271 -12.390 -20.244 1.00 29.54 151 ILE A C 1
ATOM 2187 O O . ILE A 1 151 ? -0.634 -11.985 -20.986 1.00 25.55 151 ILE A O 1
ATOM 2203 N N . LEU A 1 152 ? 0.778 -11.653 -19.259 1.00 24.87 152 LEU A N 1
ATOM 2204 C CA . LEU A 1 152 ? 0.274 -10.333 -18.897 1.00 20.99 152 LEU A CA 1
ATOM 2205 C C . LEU A 1 152 ? 1.430 -9.346 -18.953 1.00 23.70 152 LEU A C 1
ATOM 2206 O O . LEU A 1 152 ? 2.413 -9.509 -18.234 1.00 21.71 152 LEU A O 1
ATOM 2222 N N . ILE A 1 153 ? 1.311 -8.333 -19.798 1.00 21.12 153 ILE A N 1
ATOM 2223 C CA . ILE A 1 153 ? 2.293 -7.262 -19.908 1.00 21.16 153 ILE A CA 1
ATOM 2224 C C . ILE A 1 153 ? 1.591 -5.949 -19.584 1.00 21.53 153 ILE A C 1
ATOM 2225 O O . ILE A 1 153 ? 0.919 -5.369 -20.433 1.00 22.17 153 ILE A O 1
ATOM 2241 N N . PRO A 1 154 ? 1.697 -5.467 -18.342 1.00 21.28 154 PRO A N 1
ATOM 2242 C CA . PRO A 1 154 ? 0.809 -4.377 -17.902 1.00 21.76 154 PRO A CA 1
ATOM 2243 C C . PRO A 1 154 ? 1.080 -3.038 -18.572 1.00 26.32 154 PRO A C 1
ATOM 2244 O O . PRO A 1 154 ? 0.245 -2.136 -18.452 1.00 25.27 154 PRO A O 1
ATOM 2255 N N . THR A 1 155 ? 2.195 -2.882 -19.278 1.00 24.94 155 THR A N 1
ATOM 2256 C CA . THR A 1 155 ? 2.512 -1.641 -19.977 1.00 25.17 155 THR A CA 1
ATOM 2257 C C . THR A 1 155 ? 2.001 -1.622 -21.406 1.00 30.68 155 THR A C 1
ATOM 2258 O O . THR A 1 155 ? 2.025 -0.570 -22.050 1.00 26.55 155 THR A O 1
ATOM 2269 N N . ARG A 1 156 ? 1.552 -2.755 -21.910 1.00 23.65 156 ARG A N 1
ATOM 2270 C CA . ARG A 1 156 ? 1.257 -2.917 -23.323 1.00 30.20 156 ARG A CA 1
ATOM 2271 C C . ARG A 1 156 ? -0.051 -2.234 -23.686 1.00 28.94 156 ARG A C 1
ATOM 2272 O O . ARG A 1 156 ? -1.047 -2.338 -22.962 1.00 29.67 156 ARG A O 1
ATOM 2293 N N A ASP A 1 157 ? -0.043 -1.520 -24.811 0.44 27.78 157 ASP A N 1
ATOM 2294 N N B ASP A 1 157 ? -0.045 -1.529 -24.815 0.56 27.72 157 ASP A N 1
ATOM 2295 C CA A ASP A 1 157 ? -1.255 -0.852 -25.268 0.44 34.53 157 ASP A CA 1
ATOM 2296 C CA B ASP A 1 157 ? -1.246 -0.832 -25.265 0.56 34.57 157 ASP A CA 1
ATOM 2297 C C A ASP A 1 157 ? -2.400 -1.851 -25.361 0.44 32.08 157 ASP A C 1
ATOM 2298 C C B ASP A 1 157 ? -2.404 -1.815 -25.408 0.56 32.10 157 ASP A C 1
ATOM 2299 O O A ASP A 1 157 ? -2.239 -2.949 -25.907 0.44 27.15 157 ASP A O 1
ATOM 2300 O O B ASP A 1 157 ? -2.256 -2.874 -26.029 0.56 26.96 157 ASP A O 1
ATOM 2317 N N . GLY A 1 158 ? -3.552 -1.463 -24.818 1.00 31.73 158 GLY A N 1
ATOM 2318 C CA . GLY A 1 158 ? -4.742 -2.279 -24.925 1.00 31.14 158 GLY A CA 1
ATOM 2319 C C . GLY A 1 158 ? -4.786 -3.504 -24.042 1.00 32.95 158 GLY A C 1
ATOM 2320 O O . GLY A 1 158 ? -5.630 -4.384 -24.255 1.00 33.04 158 GLY A O 1
ATOM 2325 N N . GLU A 1 159 ? -3.923 -3.586 -23.034 1.00 29.23 159 GLU A N 1
ATOM 2326 C CA . GLU A 1 159 ? -3.825 -4.806 -22.240 1.00 27.08 159 GLU A CA 1
ATOM 2327 C C . GLU A 1 159 ? -5.033 -5.013 -21.342 1.00 28.37 159 GLU A C 1
ATOM 2328 O O . GLU A 1 159 ? -5.324 -6.159 -20.969 1.00 25.64 159 GLU A O 1
ATOM 2340 N N . GLN A 1 160 ? -5.759 -3.948 -20.993 1.00 30.42 160 GLN A N 1
ATOM 2341 C CA . GLN A 1 160 ? -6.948 -4.124 -20.164 1.00 28.10 160 GLN A CA 1
ATOM 2342 C C . GLN A 1 160 ? -7.981 -4.998 -20.874 1.00 27.66 160 GLN A C 1
ATOM 2343 O O . GLN A 1 160 ? -8.493 -5.970 -20.302 1.00 27.32 160 GLN A O 1
ATOM 2357 N N . GLY A 1 161 ? -8.307 -4.660 -22.125 1.00 26.94 161 GLY A N 1
ATOM 2358 C CA . GLY A 1 161 ? -9.252 -5.471 -22.869 1.00 33.39 161 GLY A CA 1
ATOM 2359 C C . GLY A 1 161 ? -8.682 -6.801 -23.318 1.00 31.20 161 GLY A C 1
ATOM 2360 O O . GLY A 1 161 ? -9.409 -7.801 -23.395 1.00 27.28 161 GLY A O 1
ATOM 2364 N N . ARG A 1 162 ? -7.382 -6.838 -23.612 1.00 31.73 162 ARG A N 1
ATOM 2365 C CA . ARG A 1 162 ? -6.742 -8.083 -24.027 1.00 32.57 162 ARG A CA 1
ATOM 2366 C C . ARG A 1 162 ? -6.749 -9.110 -22.897 1.00 29.08 162 ARG A C 1
ATOM 2367 O O . ARG A 1 162 ? -7.128 -10.270 -23.101 1.00 26.72 162 ARG A O 1
ATOM 2388 N N . PHE A 1 163 ? -6.354 -8.698 -21.690 1.00 26.55 163 PHE A N 1
ATOM 2389 C CA . PHE A 1 163 ? -6.301 -9.629 -20.567 1.00 24.68 163 PHE A CA 1
ATOM 2390 C C . PHE A 1 163 ? -7.696 -9.977 -20.051 1.00 24.59 163 PHE A C 1
ATOM 2391 O O . PHE A 1 163 ? -7.939 -11.110 -19.629 1.00 24.52 163 PHE A O 1
ATOM 2408 N N . GLU A 1 164 ? -8.620 -9.016 -20.052 1.00 25.25 164 GLU A N 1
ATOM 2409 C CA . GLU A 1 164 ? -9.995 -9.326 -19.669 1.00 25.97 164 GLU A CA 1
ATOM 2410 C C . GLU A 1 164 ? -10.558 -10.435 -20.543 1.00 26.50 164 GLU A C 1
ATOM 2411 O O . GLU A 1 164 ? -11.187 -11.381 -20.049 1.00 30.61 164 GLU A O 1
ATOM 2423 N N . PHE A 1 165 ? -10.347 -10.328 -21.854 1.00 26.98 165 PHE A N 1
ATOM 2424 C CA . PHE A 1 165 ? -10.840 -11.354 -22.762 1.00 29.77 165 PHE A CA 1
ATOM 2425 C C . PHE A 1 165 ? -10.243 -12.717 -22.428 1.00 27.21 165 PHE A C 1
ATOM 2426 O O . PHE A 1 165 ? -10.947 -13.738 -22.437 1.00 30.45 165 PHE A O 1
ATOM 2443 N N . LYS A 1 166 ? -8.945 -12.759 -22.144 1.00 26.03 166 LYS A N 1
ATOM 2444 C CA . LYS A 1 166 ? -8.313 -14.032 -21.817 1.00 25.62 166 LYS A CA 1
ATOM 2445 C C . LYS A 1 166 ? -8.876 -14.608 -20.525 1.00 27.74 166 LYS A C 1
ATOM 2446 O O . LYS A 1 166 ? -8.997 -15.829 -20.392 1.00 30.49 166 LYS A O 1
ATOM 2465 N N . CYS A 1 167 ? -9.257 -13.751 -19.574 1.00 28.08 167 CYS A N 1
ATOM 2466 C CA . CYS A 1 167 ? -9.960 -14.236 -18.389 1.00 25.57 167 CYS A CA 1
ATOM 2467 C C . CYS A 1 167 ? -11.342 -14.769 -18.749 1.00 27.22 167 CYS A C 1
ATOM 2468 O O . CYS A 1 167 ? -11.759 -15.811 -18.228 1.00 28.26 167 CYS A O 1
ATOM 2476 N N . GLU A 1 168 ? -12.050 -14.087 -19.656 1.00 27.33 168 GLU A N 1
ATOM 2477 C CA . GLU A 1 168 ? -13.329 -14.603 -20.129 1.00 28.50 168 GLU A CA 1
ATOM 2478 C C . GLU A 1 168 ? -13.170 -15.988 -20.740 1.00 34.53 168 GLU A C 1
ATOM 2479 O O . GLU A 1 168 ? -14.062 -16.832 -20.626 1.00 29.65 168 GLU A O 1
ATOM 2491 N N . ARG A 1 169 ? -12.073 -16.211 -21.459 1.00 28.28 169 ARG A N 1
ATOM 2492 C CA . ARG A 1 169 ? -11.867 -17.465 -22.169 1.00 28.91 169 ARG A CA 1
ATOM 2493 C C . ARG A 1 169 ? -11.284 -18.557 -21.279 1.00 33.65 169 ARG A C 1
ATOM 2494 O O . ARG A 1 169 ? -11.086 -19.685 -21.750 1.00 32.58 169 ARG A O 1
ATOM 2515 N N . GLY A 1 170 ? -11.001 -18.253 -20.017 1.00 28.62 170 GLY A N 1
ATOM 2516 C CA . GLY A 1 170 ? -10.693 -19.286 -19.051 1.00 27.44 170 GLY A CA 1
ATOM 2517 C C . GLY A 1 170 ? -9.319 -19.222 -18.411 1.00 29.26 170 GLY A C 1
ATOM 2518 O O . GLY A 1 170 ? -8.858 -20.208 -17.821 1.00 26.33 170 GLY A O 1
ATOM 2522 N N . ALA A 1 171 ? -8.636 -18.087 -18.506 1.00 26.69 171 ALA A N 1
ATOM 2523 C CA . ALA A 1 171 ? -7.349 -17.974 -17.833 1.00 24.82 171 ALA A CA 1
ATOM 2524 C C . ALA A 1 171 ? -7.593 -17.960 -16.332 1.00 30.17 171 ALA A C 1
ATOM 2525 O O . ALA A 1 171 ? -8.454 -17.219 -15.840 1.00 29.58 171 ALA A O 1
ATOM 2532 N N . THR A 1 172 ? -6.870 -18.815 -15.607 1.00 26.14 172 THR A N 1
ATOM 2533 C CA . THR A 1 172 ? -6.937 -18.799 -14.153 1.00 25.06 172 THR A CA 1
ATOM 2534 C C . THR A 1 172 ? -5.764 -18.071 -13.519 1.00 23.90 172 THR A C 1
ATOM 2535 O O . THR A 1 172 ? -5.839 -17.718 -12.336 1.00 24.77 172 THR A O 1
ATOM 2546 N N . TYR A 1 173 ? -4.689 -17.833 -14.268 1.00 25.43 173 TYR A N 1
ATOM 2547 C CA . TYR A 1 173 ? -3.593 -17.022 -13.760 1.00 24.36 173 TYR A CA 1
ATOM 2548 C C . TYR A 1 173 ? -2.959 -16.244 -14.900 1.00 26.64 173 TYR A C 1
ATOM 2549 O O . TYR A 1 173 ? -3.077 -16.601 -16.072 1.00 23.22 173 TYR A O 1
ATOM 2567 N N . GLY A 1 174 ? -2.334 -15.130 -14.527 1.00 22.78 174 GLY A N 1
ATOM 2568 C CA . GLY A 1 174 ? -1.580 -14.322 -15.462 1.00 21.07 174 GLY A CA 1
ATOM 2569 C C . GLY A 1 174 ? -0.124 -14.307 -15.047 1.00 20.91 174 GLY A C 1
ATOM 2570 O O . GLY A 1 174 ? 0.193 -13.913 -13.926 1.00 25.16 174 GLY A O 1
ATOM 2574 N N . MET A 1 175 ? 0.758 -14.793 -15.922 1.00 20.23 175 MET A N 1
ATOM 2575 C CA . MET A 1 175 ? 2.194 -14.685 -15.721 1.00 19.85 175 MET A CA 1
ATOM 2576 C C . MET A 1 175 ? 2.677 -13.375 -16.320 1.00 19.70 175 MET A C 1
ATOM 2577 O O . MET A 1 175 ? 2.571 -13.172 -17.536 1.00 21.88 175 MET A O 1
ATOM 2591 N N . THR A 1 176 ? 3.205 -12.490 -15.477 1.00 24.00 176 THR A N 1
ATOM 2592 C CA . THR A 1 176 ? 3.617 -11.183 -15.973 1.00 20.91 176 THR A CA 1
ATOM 2593 C C . THR A 1 176 ? 4.959 -11.265 -16.678 1.00 24.71 176 THR A C 1
ATOM 2594 O O . THR A 1 176 ? 5.804 -12.113 -16.372 1.00 26.29 176 THR A O 1
ATOM 2605 N N . GLN A 1 177 ? 5.137 -10.369 -17.642 1.00 23.46 177 GLN A N 1
ATOM 2606 C CA . GLN A 1 177 ? 6.467 -9.997 -18.101 1.00 19.67 177 GLN A CA 1
ATOM 2607 C C . GLN A 1 177 ? 7.278 -9.523 -16.905 1.00 23.63 177 GLN A C 1
ATOM 2608 O O . GLN A 1 177 ? 6.729 -9.171 -15.858 1.00 19.24 177 GLN A O 1
ATOM 2622 N N . LEU A 1 178 ? 8.609 -9.562 -17.051 1.00 20.04 178 LEU A N 1
ATOM 2623 C CA . LEU A 1 178 ? 9.485 -9.001 -16.032 1.00 20.19 178 LEU A CA 1
ATOM 2624 C C . LEU A 1 178 ? 8.980 -7.618 -15.617 1.00 22.15 178 LEU A C 1
ATOM 2625 O O . LEU A 1 178 ? 8.645 -6.792 -16.464 1.00 20.06 178 LEU A O 1
ATOM 2641 N N . LEU A 1 179 ? 8.925 -7.381 -14.310 1.00 19.33 179 LEU A N 1
ATOM 2642 C CA . LEU A 1 179 ? 8.407 -6.150 -13.736 1.00 19.58 179 LEU A CA 1
ATOM 2643 C C . LEU A 1 179 ? 9.557 -5.291 -13.225 1.00 21.10 179 LEU A C 1
ATOM 2644 O O . LEU A 1 179 ? 10.266 -5.682 -12.293 1.00 21.48 179 LEU A O 1
ATOM 2660 N N . TYR A 1 180 ? 9.740 -4.116 -13.840 1.00 21.63 180 TYR A N 1
ATOM 2661 C CA . TYR A 1 180 ? 10.782 -3.174 -13.438 1.00 20.74 180 TYR A CA 1
ATOM 2662 C C . TYR A 1 180 ? 10.192 -1.805 -13.123 1.00 21.84 180 TYR A C 1
ATOM 2663 O O . TYR A 1 180 ? 10.910 -0.809 -13.126 1.00 21.90 180 TYR A O 1
ATOM 2681 N N . SER A 1 181 ? 8.886 -1.753 -12.855 1.00 21.29 181 SER A N 1
ATOM 2682 C CA . SER A 1 181 ? 8.203 -0.558 -12.379 1.00 21.93 181 SER A CA 1
ATOM 2683 C C . SER A 1 181 ? 6.943 -1.003 -11.656 1.00 23.73 181 SER A C 1
ATOM 2684 O O . SER A 1 181 ? 6.603 -2.188 -11.653 1.00 25.17 181 SER A O 1
ATOM 2692 N N . ASP A 1 182 ? 6.238 -0.027 -11.059 1.00 22.46 182 ASP A N 1
ATOM 2693 C CA . ASP A 1 182 ? 4.945 -0.303 -10.446 1.00 23.66 182 ASP A CA 1
ATOM 2694 C C . ASP A 1 182 ? 3.783 -0.203 -11.436 1.00 26.30 182 ASP A C 1
ATOM 2695 O O . ASP A 1 182 ? 2.641 -0.010 -11.011 1.00 24.23 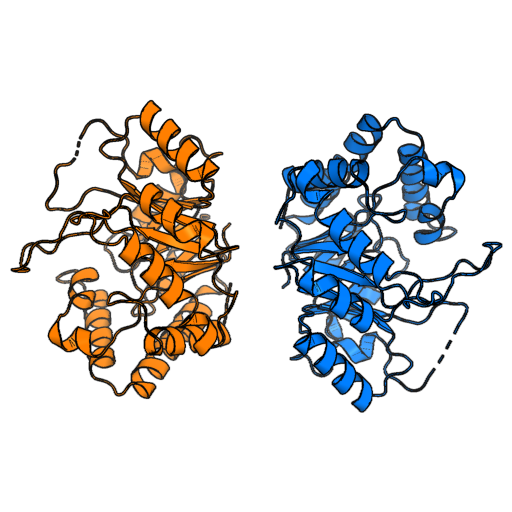182 ASP A O 1
ATOM 2704 N N . ALA A 1 183 ? 4.041 -0.349 -12.737 1.00 24.37 183 ALA A N 1
ATOM 2705 C CA . ALA A 1 183 ? 2.952 -0.289 -13.708 1.00 25.52 183 ALA A CA 1
ATOM 2706 C C . ALA A 1 183 ? 1.900 -1.362 -13.439 1.00 22.32 183 ALA A C 1
ATOM 2707 O O . ALA A 1 183 ? 0.708 -1.150 -13.729 1.00 28.06 183 ALA A O 1
ATOM 2714 N N . ILE A 1 184 ? 2.311 -2.508 -12.883 1.00 24.20 184 ILE A N 1
ATOM 2715 C CA . ILE A 1 184 ? 1.361 -3.578 -12.587 1.00 23.40 184 ILE A CA 1
ATOM 2716 C C . ILE A 1 184 ? 0.364 -3.155 -11.522 1.00 26.80 184 ILE A C 1
ATOM 2717 O O . ILE A 1 184 ? -0.763 -3.681 -11.465 1.00 22.14 184 ILE A O 1
ATOM 2733 N N . VAL A 1 185 ? 0.744 -2.203 -10.665 1.00 23.66 185 VAL A N 1
ATOM 2734 C CA . VAL A 1 185 ? -0.174 -1.742 -9.628 1.00 28.81 185 VAL A CA 1
ATOM 2735 C C . VAL A 1 185 ? -1.340 -0.984 -10.250 1.00 28.66 185 VAL A C 1
ATOM 2736 O O . VAL A 1 185 ? -2.510 -1.275 -9.977 1.00 27.07 185 VAL A O 1
ATOM 2749 N N . GLY A 1 186 ? -1.034 0.019 -11.072 1.00 24.21 186 GLY A N 1
ATOM 2750 C CA . GLY A 1 186 ? -2.091 0.751 -11.744 1.00 31.08 186 GLY A CA 1
ATOM 2751 C C . GLY A 1 186 ? -2.889 -0.142 -12.672 1.00 28.43 186 GLY A C 1
ATOM 2752 O O . GLY A 1 186 ? -4.114 0.004 -12.799 1.00 25.39 186 GLY A O 1
ATOM 2756 N N . PHE A 1 187 ? -2.214 -1.092 -13.322 1.00 23.83 187 PHE A N 1
ATOM 2757 C CA . PHE A 1 187 ? -2.935 -2.003 -14.197 1.00 23.64 187 PHE A CA 1
ATOM 2758 C C . PHE A 1 187 ? -3.995 -2.785 -13.418 1.00 23.75 187 PHE A C 1
ATOM 2759 O O . PHE A 1 187 ? -5.178 -2.802 -13.783 1.00 25.30 187 PHE A O 1
ATOM 2776 N N . LEU A 1 188 ? -3.571 -3.486 -12.354 1.00 25.46 188 LEU A N 1
ATOM 2777 C CA . LEU A 1 188 ? -4.505 -4.317 -11.609 1.00 24.99 188 LEU A CA 1
ATOM 2778 C C . LEU A 1 188 ? -5.552 -3.494 -10.875 1.00 24.48 188 LEU A C 1
ATOM 2779 O O . LEU A 1 188 ? -6.658 -3.986 -10.640 1.00 25.18 188 LEU A O 1
ATOM 2795 N N . ARG A 1 189 ? -5.234 -2.260 -10.479 1.00 24.97 189 ARG A N 1
ATOM 2796 C CA . ARG A 1 189 ? -6.248 -1.437 -9.834 1.00 28.89 189 ARG A CA 1
ATOM 2797 C C . ARG A 1 189 ? -7.376 -1.136 -10.810 1.00 26.79 189 ARG A C 1
ATOM 2798 O O . ARG A 1 189 ? -8.561 -1.175 -10.443 1.00 28.85 189 ARG A O 1
ATOM 2819 N N . GLU A 1 190 ? -7.0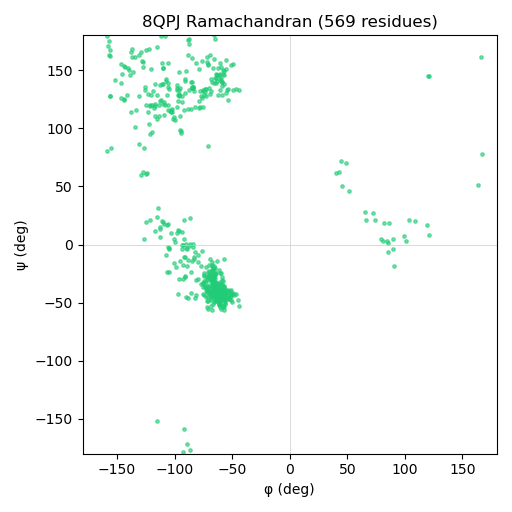25 -0.841 -12.067 1.00 26.49 190 GLU A N 1
ATOM 2820 C CA . GLU A 1 190 ? -8.035 -0.538 -13.073 1.00 27.19 190 GLU A CA 1
ATOM 2821 C C . GLU A 1 190 ? -8.748 -1.798 -13.536 1.00 29.92 190 GLU A C 1
ATOM 2822 O O . GLU A 1 190 ? -9.949 -1.751 -13.861 1.00 31.44 190 GLU A O 1
ATOM 2834 N N . PHE A 1 191 ? -8.032 -2.926 -13.569 1.00 25.90 191 PHE A N 1
ATOM 2835 C CA . PHE A 1 191 ? -8.653 -4.195 -13.918 1.00 26.74 191 PHE A CA 1
ATOM 2836 C C . PHE A 1 191 ? -9.675 -4.616 -12.871 1.00 27.86 191 PHE A C 1
ATOM 2837 O O . PHE A 1 191 ? -10.767 -5.104 -13.210 1.00 26.88 191 PHE A O 1
ATOM 2854 N N . ALA A 1 192 ? -9.333 -4.445 -11.596 1.00 26.30 192 ALA A N 1
ATOM 2855 C CA . ALA A 1 192 ? -10.253 -4.791 -10.523 1.00 27.02 192 ALA A CA 1
ATOM 2856 C C . ALA A 1 192 ? -11.470 -3.878 -10.540 1.00 28.30 192 ALA A C 1
ATOM 2857 O O . ALA A 1 192 ? -12.592 -4.320 -10.273 1.00 29.07 192 ALA A O 1
ATOM 2864 N N . ARG A 1 193 ? -11.263 -2.602 -10.859 1.00 28.66 193 ARG A N 1
ATOM 2865 C CA . ARG A 1 193 ? -12.378 -1.667 -10.951 1.00 30.00 193 ARG A CA 1
ATOM 2866 C C . ARG A 1 193 ? -13.301 -2.020 -12.111 1.00 30.36 193 ARG A C 1
ATOM 2867 O O . ARG A 1 193 ? -14.537 -1.978 -11.969 1.00 31.47 193 ARG A O 1
ATOM 2888 N N . ARG A 1 194 ? -12.725 -2.364 -13.267 1.00 29.57 194 ARG A N 1
ATOM 2889 C CA . ARG A 1 194 ? -13.528 -2.555 -14.466 1.00 30.06 194 ARG A CA 1
ATOM 2890 C C . ARG A 1 194 ? -14.191 -3.924 -14.517 1.00 30.00 194 ARG A C 1
ATOM 2891 O O . ARG A 1 194 ? -15.267 -4.062 -15.113 1.00 30.87 194 ARG A O 1
ATOM 2912 N N . THR A 1 195 ? -13.561 -4.941 -13.934 1.00 29.08 195 THR A N 1
ATOM 2913 C CA . THR A 1 195 ? -13.996 -6.317 -14.121 1.00 34.40 195 THR A CA 1
ATOM 2914 C C . THR A 1 195 ? -14.155 -7.042 -12.790 1.00 29.81 195 THR A C 1
ATOM 2915 O O . THR A 1 195 ? -13.674 -6.597 -11.744 1.00 28.87 195 THR A O 1
ATOM 2926 N N . ASP A 1 196 ? -14.821 -8.194 -12.858 1.00 29.31 196 ASP A N 1
ATOM 2927 C CA . ASP A 1 196 ? -14.961 -9.085 -11.722 1.00 29.43 196 ASP A CA 1
ATOM 2928 C C . ASP A 1 196 ? -13.881 -10.158 -11.704 1.00 28.34 196 ASP A C 1
ATOM 2929 O O . ASP A 1 196 ? -13.814 -10.922 -10.742 1.00 28.40 196 ASP A O 1
ATOM 2938 N N . HIS A 1 197 ? -13.022 -10.204 -12.731 1.00 27.48 197 HIS A N 1
ATOM 2939 C CA . HIS A 1 197 ? -12.078 -11.300 -12.866 1.00 27.21 197 HIS A CA 1
ATOM 2940 C C . HIS A 1 197 ? -10.958 -11.138 -11.851 1.00 29.76 197 HIS A C 1
ATOM 2941 O O . HIS A 1 197 ? -10.339 -10.066 -11.766 1.00 25.56 197 HIS A O 1
ATOM 2955 N N . ARG A 1 198 ? -10.686 -12.197 -11.095 1.00 25.80 198 ARG A N 1
ATOM 2956 C CA . ARG A 1 198 ? -9.607 -12.197 -10.107 1.00 25.23 198 ARG A CA 1
ATOM 2957 C C . ARG A 1 198 ? -8.702 -13.401 -10.342 1.00 24.60 198 ARG A C 1
ATOM 2958 O O . ARG A 1 198 ? -8.562 -14.270 -9.478 1.00 24.78 198 ARG A O 1
ATOM 2979 N N . PRO A 1 199 ? -8.054 -13.465 -11.505 1.00 23.99 199 PRO A N 1
ATOM 2980 C CA . PRO A 1 199 ? -7.047 -14.509 -11.730 1.00 23.45 199 PRO A CA 1
ATOM 2981 C C . PRO A 1 199 ? -5.893 -14.368 -10.756 1.00 24.60 199 PRO A C 1
ATOM 2982 O O . PRO A 1 199 ? -5.583 -13.273 -10.287 1.00 25.43 199 PRO A O 1
ATOM 2993 N N . GLU A 1 200 ? -5.247 -15.491 -10.459 1.00 22.82 200 GLU A N 1
ATOM 2994 C CA . GLU A 1 200 ? -3.974 -15.440 -9.738 1.00 23.09 200 GLU A CA 1
ATOM 2995 C C . GLU A 1 200 ? -2.942 -14.731 -10.604 1.00 21.92 200 GLU A C 1
ATOM 2996 O O . GLU A 1 200 ? -2.887 -14.929 -11.821 1.00 21.39 200 GLU A O 1
ATOM 3008 N N . ILE A 1 201 ? -2.132 -13.879 -9.981 1.00 22.25 201 ILE A N 1
ATOM 3009 C CA . ILE A 1 201 ? -1.101 -13.143 -10.687 1.00 22.39 201 ILE A CA 1
ATOM 3010 C C . ILE A 1 201 ? 0.233 -13.728 -10.275 1.00 20.29 201 ILE A C 1
ATOM 3011 O O . ILE A 1 201 ? 0.558 -13.740 -9.083 1.00 20.49 201 ILE A O 1
ATOM 3027 N N . LEU A 1 202 ? 0.982 -14.233 -11.253 1.00 20.23 202 LEU A N 1
ATOM 3028 C CA . LEU A 1 202 ? 2.327 -14.764 -11.043 1.00 19.74 202 LEU A CA 1
ATOM 3029 C C . LEU A 1 202 ? 3.275 -13.606 -11.351 1.00 19.37 202 LEU A C 1
ATOM 3030 O O . LEU A 1 202 ? 3.576 -13.331 -12.504 1.00 19.23 202 LEU A O 1
ATOM 3046 N N . LEU A 1 203 ? 3.698 -12.903 -10.310 1.00 19.99 203 LEU A N 1
ATOM 3047 C CA . LEU A 1 203 ? 4.494 -11.687 -10.444 1.00 19.19 203 LEU A CA 1
ATOM 3048 C C . LEU A 1 203 ? 5.943 -12.042 -10.745 1.00 21.49 203 LEU A C 1
ATOM 3049 O O . LEU A 1 203 ? 6.617 -12.687 -9.931 1.00 19.03 203 LEU A O 1
ATOM 3066 N N . SER A 1 204 ? 6.429 -11.602 -11.901 1.00 19.91 204 SER A N 1
ATOM 3067 C CA . SER A 1 204 ? 7.757 -11.958 -12.375 1.00 18.77 204 SER A CA 1
ATOM 3068 C C . SER A 1 204 ? 8.765 -10.874 -12.023 1.00 18.79 204 SER A C 1
ATOM 3069 O O . SER A 1 204 ? 8.543 -9.693 -12.313 1.00 21.81 204 SER A O 1
ATOM 3077 N N . PHE A 1 205 ? 9.870 -11.283 -11.416 1.00 18.84 205 PHE A N 1
ATOM 3078 C CA . PHE A 1 205 ? 10.954 -10.409 -11.002 1.00 20.88 205 PHE A CA 1
ATOM 3079 C C . PHE A 1 205 ? 12.252 -11.018 -11.494 1.00 19.08 205 PHE A C 1
ATOM 3080 O O . PHE A 1 205 ? 12.502 -12.208 -11.264 1.00 23.65 205 PHE A O 1
ATOM 3097 N N . GLY A 1 206 ? 13.049 -10.213 -12.191 1.00 19.25 206 GLY A N 1
ATOM 3098 C CA . GLY A 1 206 ? 14.248 -10.683 -12.852 1.00 19.48 206 GLY A CA 1
ATOM 3099 C C . GLY A 1 206 ? 15.505 -10.010 -12.352 1.00 20.06 206 GLY A C 1
ATOM 3100 O O . GLY A 1 206 ? 15.626 -8.776 -12.413 1.00 20.08 206 GLY A O 1
ATOM 3104 N N . PHE A 1 207 ? 16.429 -10.801 -11.820 1.00 22.08 207 PHE A N 1
ATOM 3105 C CA . PHE A 1 207 ? 17.690 -10.246 -11.344 1.00 28.65 207 PHE A CA 1
ATOM 3106 C C . PHE A 1 207 ? 18.514 -9.684 -12.497 1.00 20.86 207 PHE A C 1
ATOM 3107 O O . PHE A 1 207 ? 18.600 -10.286 -13.571 1.00 23.93 207 PHE A O 1
ATOM 3124 N N . VAL A 1 208 ? 19.134 -8.532 -12.267 1.00 21.23 208 VAL A N 1
ATOM 3125 C CA . VAL A 1 208 ? 19.890 -7.822 -13.293 1.00 21.75 208 VAL A CA 1
ATOM 3126 C C . VAL A 1 208 ? 21.348 -7.809 -12.847 1.00 29.03 208 VAL A C 1
ATOM 3127 O O . VAL A 1 208 ? 21.694 -7.079 -11.906 1.00 23.38 208 VAL A O 1
ATOM 3140 N N . PRO A 1 209 ? 22.242 -8.582 -13.493 1.00 24.44 209 PRO A N 1
ATOM 3141 C CA . PRO A 1 209 ? 23.662 -8.538 -13.127 1.00 27.07 209 PRO A CA 1
ATOM 3142 C C . PRO A 1 209 ? 24.376 -7.445 -13.898 1.00 25.99 209 PRO A C 1
ATOM 3143 O O . PRO A 1 209 ? 23.757 -6.798 -14.744 1.00 24.22 209 PRO A O 1
ATOM 3154 N N . LYS A 1 210 ? 25.671 -7.222 -13.629 1.00 25.12 210 LYS A N 1
ATOM 3155 C CA . LYS A 1 210 ? 26.395 -6.211 -14.388 1.00 25.97 210 LYS A CA 1
ATOM 3156 C C . LYS A 1 210 ? 26.569 -6.603 -15.846 1.00 27.77 210 LYS A C 1
ATOM 3157 O O . LYS A 1 210 ? 26.767 -5.726 -16.694 1.00 26.95 210 LYS A O 1
ATOM 3176 N N . LEU A 1 211 ? 26.486 -7.897 -16.153 1.00 26.11 211 LEU A N 1
ATOM 3177 C CA . LEU A 1 211 ? 26.609 -8.353 -17.532 1.00 28.09 211 LEU A CA 1
ATOM 3178 C C . LEU A 1 211 ? 25.534 -7.752 -18.422 1.00 28.36 211 LEU A C 1
ATOM 3179 O O . LEU A 1 211 ? 25.744 -7.637 -19.635 1.00 27.42 211 LEU A O 1
ATOM 3195 N N . GLU A 1 212 ? 24.395 -7.357 -17.846 1.00 26.76 212 GLU A N 1
ATOM 3196 C CA . GLU A 1 212 ? 23.341 -6.728 -18.644 1.00 25.13 212 GLU A CA 1
ATOM 3197 C C . GLU A 1 212 ? 23.823 -5.431 -19.279 1.00 28.02 212 GLU A C 1
ATOM 3198 O O . GLU A 1 212 ? 23.397 -5.091 -20.387 1.00 32.23 212 GLU A O 1
ATOM 3210 N N . ALA A 1 213 ? 24.700 -4.689 -18.595 1.00 28.39 213 ALA A N 1
ATOM 3211 C CA . ALA A 1 213 ? 25.225 -3.462 -19.184 1.00 31.42 213 ALA A CA 1
ATOM 3212 C C . ALA A 1 213 ? 25.963 -3.757 -20.481 1.00 37.14 213 ALA A C 1
ATOM 3213 O O . ALA A 1 213 ? 25.950 -2.943 -21.405 1.00 43.31 213 ALA A O 1
ATOM 3220 N N . LYS A 1 214 ? 26.590 -4.925 -20.574 1.00 36.03 214 LYS A N 1
ATOM 3221 C CA . LYS A 1 214 ? 27.353 -5.324 -21.749 1.00 45.46 214 LYS A CA 1
ATOM 3222 C C . LYS A 1 214 ? 26.456 -5.956 -22.806 1.00 45.65 214 LYS A C 1
ATOM 3223 O O . LYS A 1 214 ? 26.584 -5.636 -23.993 1.00 45.11 214 LYS A O 1
ATOM 3242 N N . VAL A 1 215 ? 25.521 -6.803 -22.386 1.00 37.07 215 VAL A N 1
ATOM 3243 C CA . VAL A 1 215 ? 24.769 -7.659 -23.294 1.00 31.21 215 VAL A CA 1
ATOM 3244 C C . VAL A 1 215 ? 23.416 -7.060 -23.663 1.00 32.38 215 VAL A C 1
ATOM 3245 O O . VAL A 1 215 ? 23.012 -7.118 -24.825 1.00 32.85 215 VAL A O 1
ATOM 3258 N N . GLY A 1 216 ? 22.700 -6.492 -22.698 1.00 31.19 216 GLY A N 1
ATOM 3259 C CA . GLY A 1 216 ? 21.418 -5.861 -22.995 1.00 26.48 216 GLY A CA 1
ATOM 3260 C C . GLY A 1 216 ? 20.286 -6.808 -23.322 1.00 34.69 216 GLY A C 1
ATOM 3261 O O . GLY A 1 216 ? 19.345 -6.418 -24.022 1.00 27.26 216 GLY A O 1
ATOM 3265 N N . LEU A 1 217 ? 20.331 -8.041 -22.810 1.00 25.90 217 LEU A N 1
ATOM 3266 C CA . LEU A 1 217 ? 19.276 -9.004 -23.120 1.00 26.34 217 LEU A CA 1
ATOM 3267 C C . LEU A 1 217 ? 17.953 -8.631 -22.451 1.00 27.40 217 LEU A C 1
ATOM 3268 O O . LEU A 1 217 ? 16.883 -8.738 -23.071 1.00 29.38 217 LEU A O 1
ATOM 3284 N N . ILE A 1 218 ? 17.999 -8.200 -21.189 1.00 29.44 218 ILE A N 1
ATOM 3285 C CA . ILE A 1 218 ? 16.776 -7.829 -20.493 1.00 23.01 218 ILE A CA 1
ATOM 3286 C C . ILE A 1 218 ? 16.136 -6.608 -21.132 1.00 31.57 218 ILE A C 1
ATOM 3287 O O . ILE A 1 218 ? 14.910 -6.566 -21.335 1.00 25.78 218 ILE A O 1
ATOM 3303 N N . ASN A 1 219 ? 16.952 -5.594 -21.446 1.00 25.30 219 ASN A N 1
ATOM 3304 C CA . ASN A 1 219 ? 16.470 -4.412 -22.155 1.00 26.72 219 ASN A CA 1
ATOM 3305 C C . ASN A 1 219 ? 15.721 -4.802 -23.421 1.00 32.64 219 ASN A C 1
ATOM 3306 O O . ASN A 1 219 ? 14.659 -4.243 -23.730 1.00 24.84 219 ASN A O 1
ATOM 3317 N N . TRP A 1 220 ? 16.255 -5.770 -24.160 1.00 30.37 220 TRP A N 1
ATOM 3318 C CA . TRP A 1 220 ? 15.592 -6.228 -25.375 1.00 26.26 220 TRP A CA 1
ATOM 3319 C C . TRP A 1 220 ? 14.342 -7.043 -25.055 1.00 28.33 220 TRP A C 1
ATOM 3320 O O . TRP A 1 220 ? 13.316 -6.905 -25.730 1.00 29.39 220 TRP A O 1
ATOM 3341 N N . LEU A 1 221 ? 14.395 -7.880 -24.017 1.00 23.72 221 LEU A N 1
ATOM 3342 C CA . LEU A 1 221 ? 13.232 -8.701 -23.688 1.00 24.18 221 LEU A CA 1
ATOM 3343 C C . LEU A 1 221 ? 12.005 -7.858 -23.363 1.00 26.68 221 LEU A C 1
ATOM 3344 O O . LEU A 1 221 ? 10.873 -8.273 -23.653 1.00 26.01 221 LEU A O 1
ATOM 3360 N N . ILE A 1 222 ? 12.191 -6.683 -22.753 1.00 26.32 222 ILE A N 1
ATOM 3361 C CA . ILE A 1 222 ? 11.050 -5.864 -22.341 1.00 26.90 222 ILE A CA 1
ATOM 3362 C C . ILE A 1 222 ? 10.756 -4.727 -23.305 1.00 30.81 222 ILE A C 1
ATOM 3363 O O . ILE A 1 222 ? 9.851 -3.922 -23.034 1.00 25.67 222 ILE A O 1
ATOM 3379 N N . GLN A 1 223 ? 11.465 -4.644 -24.427 1.00 26.24 223 GLN A N 1
ATOM 3380 C CA . GLN A 1 223 ? 11.372 -3.465 -25.274 1.00 29.37 223 GLN A CA 1
ATOM 3381 C C . GLN A 1 223 ? 9.963 -3.287 -25.830 1.00 32.86 223 GLN A C 1
ATOM 3382 O O . GLN A 1 223 ? 9.242 -4.248 -26.122 1.00 28.62 223 GLN A O 1
ATOM 3396 N N . ASP A 1 224 ? 9.592 -2.019 -25.978 1.00 31.72 224 ASP A N 1
ATOM 3397 C CA . ASP A 1 224 ? 8.301 -1.625 -26.556 1.00 33.73 224 ASP A CA 1
ATOM 3398 C C . ASP A 1 224 ? 8.487 -0.229 -27.118 1.00 38.25 224 ASP A C 1
ATOM 3399 O O . ASP A 1 224 ? 8.213 0.778 -26.452 1.00 37.01 224 ASP A O 1
ATOM 3408 N N . PRO A 1 225 ? 9.019 -0.123 -28.339 1.00 35.31 225 PRO A N 1
ATOM 3409 C CA . PRO A 1 225 ? 9.405 1.195 -28.876 1.00 40.53 225 PRO A CA 1
ATOM 3410 C C . PRO A 1 225 ? 8.255 2.193 -28.856 1.00 46.78 225 PRO A C 1
ATOM 3411 O O . PRO A 1 225 ? 7.149 1.906 -29.325 1.00 40.59 225 PRO A O 1
ATOM 3422 N N . GLY A 1 226 ? 8.531 3.380 -28.312 1.00 39.82 226 GLY A N 1
ATOM 3423 C CA . GLY A 1 226 ? 7.538 4.431 -28.225 1.00 41.20 226 GLY A CA 1
ATOM 3424 C C . GLY A 1 226 ? 6.695 4.418 -26.970 1.00 40.94 226 GLY A C 1
ATOM 3425 O O . GLY A 1 226 ? 5.873 5.320 -26.791 1.00 43.27 226 GLY A O 1
ATOM 3429 N N . ASN A 1 227 ? 6.872 3.426 -26.098 1.00 29.71 227 ASN A N 1
ATOM 3430 C CA . ASN A 1 227 ? 6.095 3.320 -24.874 1.00 28.33 227 ASN A CA 1
ATOM 3431 C C . ASN A 1 227 ? 6.864 3.960 -23.731 1.00 31.62 227 ASN A C 1
ATOM 3432 O O . ASN A 1 227 ? 7.884 3.402 -23.294 1.00 31.18 227 ASN A O 1
ATOM 3443 N N . PRO A 1 228 ? 6.419 5.105 -23.203 1.00 28.76 228 PRO A N 1
ATOM 3444 C CA . PRO A 1 228 ? 7.229 5.796 -22.189 1.00 28.81 228 PRO A CA 1
ATOM 3445 C C . PRO A 1 228 ? 7.312 5.059 -20.875 1.00 29.78 228 PRO A C 1
ATOM 3446 O O . PRO A 1 228 ? 8.324 5.184 -20.171 1.00 29.04 228 PRO A O 1
ATOM 3457 N N . ALA A 1 229 ? 6.286 4.297 -20.514 1.00 27.35 229 ALA A N 1
ATOM 3458 C CA . ALA A 1 229 ? 6.359 3.502 -19.295 1.00 26.76 229 ALA A CA 1
ATOM 3459 C C . ALA A 1 229 ? 7.427 2.424 -19.413 1.00 26.70 229 ALA A C 1
ATOM 3460 O O . ALA A 1 229 ? 8.151 2.156 -18.447 1.00 28.20 229 ALA A O 1
ATOM 3467 N N . VAL A 1 230 ? 7.557 1.815 -20.594 1.00 27.44 230 VAL A N 1
ATOM 3468 C CA . VAL A 1 230 ? 8.626 0.836 -20.793 1.00 30.75 230 VAL A CA 1
ATOM 3469 C C . VAL A 1 230 ? 9.986 1.527 -20.816 1.00 26.43 230 VAL A C 1
ATOM 3470 O O . VAL A 1 230 ? 10.959 1.022 -20.241 1.00 25.51 230 VAL A O 1
ATOM 3483 N N . ALA A 1 231 ? 10.078 2.686 -21.479 1.00 28.60 231 ALA A N 1
ATOM 3484 C CA . ALA A 1 231 ? 11.319 3.455 -21.447 1.00 26.83 231 ALA A CA 1
ATOM 3485 C C . ALA A 1 231 ? 11.786 3.666 -20.015 1.00 26.43 231 ALA A C 1
ATOM 3486 O O . ALA A 1 231 ? 12.974 3.513 -19.713 1.00 30.40 231 ALA A O 1
ATOM 3493 N N . ALA A 1 232 ? 10.862 4.026 -19.120 1.00 26.25 232 ALA A N 1
ATOM 3494 C CA . ALA A 1 232 ? 11.215 4.181 -17.714 1.00 25.98 232 ALA A CA 1
ATOM 3495 C C . ALA A 1 232 ? 11.745 2.874 -17.126 1.00 29.32 232 ALA A C 1
ATOM 3496 O O . ALA A 1 232 ? 12.696 2.876 -16.337 1.00 27.60 232 ALA A O 1
ATOM 3503 N N . GLU A 1 233 ? 11.128 1.748 -17.486 1.00 25.78 233 GLU A N 1
ATOM 3504 C CA . GLU A 1 233 ? 11.589 0.447 -16.991 1.00 25.85 233 GLU A CA 1
ATOM 3505 C C . GLU A 1 233 ? 12.990 0.123 -17.488 1.00 24.66 233 GLU A C 1
ATOM 3506 O O . GLU A 1 233 ? 13.853 -0.322 -16.719 1.00 23.11 233 GLU A O 1
ATOM 3518 N N . GLN A 1 234 ? 13.233 0.338 -18.778 1.00 23.97 234 GLN A N 1
ATOM 3519 C CA . GLN A 1 234 ? 14.567 0.106 -19.324 1.00 25.85 234 GLN A CA 1
ATOM 3520 C C . GLN A 1 234 ? 15.601 0.994 -18.642 1.00 33.63 234 GLN A C 1
ATOM 3521 O O . GLN A 1 234 ? 16.730 0.557 -18.385 1.00 29.39 234 GLN A O 1
ATOM 3535 N N . GLU A 1 235 ? 15.238 2.245 -18.334 1.00 27.72 235 GLU A N 1
ATOM 3536 C CA . GLU A 1 235 ? 16.169 3.110 -17.610 1.00 27.88 235 GLU A CA 1
ATOM 3537 C C . GLU A 1 235 ? 16.441 2.567 -16.214 1.00 32.80 235 GLU A C 1
ATOM 3538 O O . GLU A 1 235 ? 17.566 2.679 -15.709 1.00 31.65 235 GLU A O 1
ATOM 3550 N N . PHE A 1 236 ? 15.434 1.947 -15.591 1.00 26.46 236 PHE A N 1
ATOM 3551 C CA . PHE A 1 236 ? 15.641 1.299 -14.301 1.00 25.59 236 PHE A CA 1
ATOM 3552 C C . PHE A 1 236 ? 16.582 0.101 -14.427 1.00 24.95 236 PHE A C 1
ATOM 3553 O O . PHE A 1 236 ? 17.443 -0.113 -13.563 1.00 26.57 236 PHE A O 1
ATOM 3570 N N . VAL A 1 237 ? 16.434 -0.687 -15.495 1.00 24.09 237 VAL A N 1
ATOM 3571 C CA . VAL A 1 237 ? 17.299 -1.847 -15.684 1.00 23.53 237 VAL A CA 1
ATOM 3572 C C . VAL A 1 237 ? 18.729 -1.390 -15.922 1.00 27.17 237 VAL A C 1
ATOM 3573 O O . VAL A 1 237 ? 19.674 -1.952 -15.360 1.00 24.27 237 VAL A O 1
ATOM 3586 N N . ARG A 1 238 ? 18.914 -0.355 -16.732 1.00 28.83 238 ARG A N 1
ATOM 3587 C CA . ARG A 1 238 ? 20.267 0.177 -17.052 1.00 27.76 238 ARG A CA 1
ATOM 3588 C C . ARG A 1 238 ? 20.907 0.665 -15.757 1.00 30.33 238 ARG A C 1
ATOM 3589 O O . ARG A 1 238 ? 22.066 0.359 -15.515 1.00 31.41 238 ARG A O 1
ATOM 3610 N N . ARG A 1 239 ? 20.151 1.396 -14.954 1.00 31.14 239 ARG A N 1
ATOM 3611 C CA . ARG A 1 239 ? 20.651 1.910 -13.663 1.00 35.27 239 ARG A CA 1
ATOM 3612 C C . ARG A 1 239 ? 21.106 0.724 -12.815 1.00 35.20 239 ARG A C 1
ATOM 3613 O O . ARG A 1 239 ? 22.236 0.739 -12.349 1.00 29.66 239 ARG A O 1
ATOM 3623 N N . LEU A 1 240 ? 20.242 -0.272 -12.632 1.00 30.12 240 LEU A N 1
ATOM 3624 C CA . LEU A 1 240 ? 20.556 -1.429 -11.764 1.00 27.38 240 LEU A CA 1
ATOM 3625 C C . LEU A 1 240 ? 21.824 -2.110 -12.279 1.00 30.65 240 LEU A C 1
ATOM 3626 O O . LEU A 1 240 ? 22.675 -2.417 -11.466 1.00 31.60 240 LEU A O 1
ATOM 3642 N N . ALA A 1 241 ? 21.916 -2.382 -13.580 1.00 27.60 241 ALA A N 1
ATOM 3643 C CA . ALA A 1 241 ? 23.061 -3.134 -14.080 1.00 24.84 241 ALA A CA 1
ATOM 3644 C C . ALA A 1 241 ? 24.365 -2.566 -13.552 1.00 32.30 241 ALA A C 1
ATOM 3645 O O . ALA A 1 241 ? 25.241 -3.317 -13.118 1.00 31.56 241 ALA A O 1
ATOM 3652 N N . GLY A 1 242 ? 24.497 -1.238 -13.543 1.00 35.27 242 GLY A N 1
ATOM 3653 C CA . GLY A 1 242 ? 25.754 -0.600 -13.180 1.00 36.71 242 GLY A CA 1
ATOM 3654 C C . GLY A 1 242 ? 25.998 -0.372 -11.710 1.00 38.13 242 GLY A C 1
ATOM 3655 O O . GLY A 1 242 ? 27.130 -0.063 -11.320 1.00 33.24 242 GLY A O 1
ATOM 3659 N N . LEU A 1 243 ? 24.973 -0.497 -10.878 1.00 36.15 243 LEU A N 1
ATOM 3660 C CA . LEU A 1 243 ? 25.126 -0.255 -9.450 1.00 33.01 243 LEU A CA 1
ATOM 3661 C C . LEU A 1 243 ? 25.945 -1.378 -8.810 1.00 34.50 243 LEU A C 1
ATOM 3662 O O . LEU A 1 243 ? 25.992 -2.503 -9.297 1.00 30.97 243 LEU A O 1
ATOM 3678 N N . GLU A 1 244 ? 26.588 -1.062 -7.691 1.00 31.55 244 GLU A N 1
ATOM 3679 C CA . GLU A 1 244 ? 27.332 -2.068 -6.951 1.00 32.18 244 GLU A CA 1
ATOM 3680 C C . GLU A 1 244 ? 26.364 -3.109 -6.386 1.00 35.04 244 GLU A C 1
ATOM 3681 O O . GLU A 1 244 ? 25.162 -2.851 -6.255 1.00 29.93 244 GLU A O 1
ATOM 3693 N N . PRO A 1 245 ? 26.866 -4.299 -6.048 1.00 34.30 245 PRO A N 1
ATOM 3694 C CA . PRO A 1 245 ? 25.947 -5.412 -5.713 1.00 31.72 245 PRO A CA 1
ATOM 3695 C C . PRO A 1 245 ? 24.902 -5.095 -4.649 1.00 34.60 245 PRO A C 1
ATOM 3696 O O . PRO A 1 245 ? 23.725 -5.436 -4.829 1.00 28.54 245 PRO A O 1
ATOM 3707 N N . ALA A 1 246 ? 25.298 -4.478 -3.530 1.00 33.05 246 ALA A N 1
ATOM 3708 C CA . ALA A 1 246 ? 24.331 -4.211 -2.470 1.00 32.84 246 ALA A CA 1
ATOM 3709 C C . ALA A 1 246 ? 23.357 -3.118 -2.872 1.00 35.66 246 ALA A C 1
ATOM 3710 O O . ALA A 1 246 ? 22.213 -3.095 -2.396 1.00 30.72 246 ALA A O 1
ATOM 3717 N N . ASP A 1 247 ? 23.799 -2.197 -3.726 1.00 28.20 247 ASP A N 1
ATOM 3718 C CA . ASP A 1 247 ? 22.926 -1.126 -4.186 1.00 30.27 247 ASP A CA 1
ATOM 3719 C C . ASP A 1 247 ? 21.816 -1.676 -5.069 1.00 35.74 247 ASP A C 1
ATOM 3720 O O . ASP A 1 247 ? 20.646 -1.305 -4.904 1.00 32.69 247 ASP A O 1
ATOM 3729 N N . LYS A 1 248 ? 22.158 -2.576 -6.000 1.00 31.00 248 LYS A N 1
ATOM 3730 C CA . LYS A 1 248 ? 21.139 -3.135 -6.881 1.00 31.40 248 LYS A CA 1
ATOM 3731 C C . LYS A 1 248 ? 20.188 -4.054 -6.123 1.00 30.80 248 LYS A C 1
ATOM 3732 O O . LYS A 1 248 ? 19.006 -4.148 -6.477 1.00 27.52 248 LYS A O 1
ATOM 3751 N N . ARG A 1 249 ? 20.676 -4.724 -5.076 1.00 25.26 249 ARG A N 1
ATOM 3752 C CA . ARG A 1 249 ? 19.786 -5.504 -4.226 1.00 27.01 249 ARG A CA 1
ATOM 3753 C C . ARG A 1 249 ? 18.775 -4.601 -3.523 1.00 23.85 249 ARG A C 1
ATOM 3754 O O . ARG A 1 249 ? 17.572 -4.895 -3.494 1.00 29.43 249 ARG A O 1
ATOM 3775 N N . LYS A 1 250 ? 19.257 -3.505 -2.930 1.00 26.37 250 LYS A N 1
ATOM 3776 C CA . LYS A 1 250 ? 18.362 -2.577 -2.248 1.00 25.16 250 LYS A CA 1
ATOM 3777 C C . LYS A 1 250 ? 17.291 -2.069 -3.199 1.00 28.32 250 LYS A C 1
ATOM 3778 O O . LYS A 1 250 ? 16.098 -2.061 -2.862 1.00 28.47 250 LYS A O 1
ATOM 3797 N N . LEU A 1 251 ? 17.696 -1.639 -4.401 1.00 25.02 251 LEU A N 1
ATOM 3798 C CA . LEU A 1 251 ? 16.718 -1.079 -5.337 1.00 26.91 251 LEU A CA 1
ATOM 3799 C C . LEU A 1 251 ? 15.707 -2.128 -5.787 1.00 29.04 251 LEU A C 1
ATOM 3800 O O . LEU A 1 251 ? 14.521 -1.819 -5.962 1.00 22.97 251 LEU A O 1
ATOM 3816 N N . MET A 1 252 ? 16.157 -3.369 -6.007 1.00 25.62 252 MET A N 1
ATOM 3817 C CA . MET A 1 252 ? 15.225 -4.390 -6.467 1.00 23.70 252 MET A CA 1
ATOM 3818 C C . MET A 1 252 ? 14.246 -4.753 -5.359 1.00 26.73 252 MET A C 1
ATOM 3819 O O . MET A 1 252 ? 13.054 -4.948 -5.612 1.00 24.72 252 MET A O 1
ATOM 3833 N N . VAL A 1 253 ? 14.742 -4.843 -4.126 1.00 22.41 253 VAL A N 1
ATOM 3834 C CA . VAL A 1 253 ? 13.883 -5.134 -2.990 1.00 28.86 253 VAL A CA 1
ATOM 3835 C C . VAL A 1 253 ? 12.887 -3.994 -2.782 1.00 23.08 253 VAL A C 1
ATOM 3836 O O . VAL A 1 253 ? 11.711 -4.235 -2.482 1.00 29.07 253 VAL A O 1
ATOM 3849 N N A ASP A 1 254 ? 13.332 -2.742 -2.940 0.43 23.60 254 ASP A N 1
ATOM 3850 N N B ASP A 1 254 ? 13.335 -2.739 -2.935 0.57 23.60 254 ASP A N 1
ATOM 3851 C CA A ASP A 1 254 ? 12.403 -1.621 -2.827 0.43 26.84 254 ASP A CA 1
ATOM 3852 C CA B ASP A 1 254 ? 12.403 -1.618 -2.835 0.57 26.85 254 ASP A CA 1
ATOM 3853 C C A ASP A 1 254 ? 11.303 -1.711 -3.881 0.43 28.44 254 ASP A C 1
ATOM 3854 C C B ASP A 1 254 ? 11.297 -1.734 -3.877 0.57 28.49 254 ASP A C 1
ATOM 3855 O O A ASP A 1 254 ? 10.137 -1.407 -3.600 0.43 24.97 254 ASP A O 1
ATOM 3856 O O B ASP A 1 254 ? 10.125 -1.466 -3.585 0.57 24.93 254 ASP A O 1
ATOM 3873 N N . LEU A 1 255 ? 11.654 -2.115 -5.107 1.00 26.31 255 LEU A N 1
ATOM 3874 C CA . LEU A 1 255 ? 10.638 -2.284 -6.146 1.00 23.46 255 LEU A CA 1
ATOM 3875 C C . LEU A 1 255 ? 9.672 -3.386 -5.759 1.00 27.70 255 LEU A C 1
ATOM 3876 O O . LEU A 1 255 ? 8.451 -3.223 -5.851 1.00 21.88 255 LEU A O 1
ATOM 3892 N N . TYR A 1 256 ? 10.216 -4.528 -5.338 1.00 25.77 256 TYR A N 1
ATOM 3893 C CA . TYR A 1 256 ? 9.395 -5.630 -4.852 1.00 21.55 256 TYR A CA 1
ATOM 3894 C C . TYR A 1 256 ? 8.397 -5.153 -3.816 1.00 25.46 256 TYR A C 1
ATOM 3895 O O . TYR A 1 256 ? 7.206 -5.451 -3.907 1.00 23.73 256 TYR A O 1
ATOM 3913 N N . LYS A 1 257 ? 8.872 -4.403 -2.816 1.00 22.75 257 LYS A N 1
ATOM 3914 C CA . LYS A 1 257 ? 7.977 -3.950 -1.766 1.00 24.43 257 LYS A CA 1
ATOM 3915 C C . LYS A 1 257 ? 6.916 -3.013 -2.318 1.00 24.27 257 LYS A C 1
ATOM 3916 O O . LYS A 1 257 ? 5.780 -3.022 -1.842 1.00 24.20 257 LYS A O 1
ATOM 3935 N N . ARG A 1 258 ? 7.265 -2.220 -3.335 1.00 23.55 258 ARG A N 1
ATOM 3936 C CA . ARG A 1 258 ? 6.296 -1.281 -3.893 1.00 24.52 258 ARG A CA 1
ATOM 3937 C C . ARG A 1 258 ? 5.198 -2.016 -4.641 1.00 30.97 258 ARG A C 1
ATOM 3938 O O . ARG A 1 258 ? 4.019 -1.628 -4.570 1.00 26.23 258 ARG A O 1
ATOM 3959 N N . VAL A 1 259 ? 5.571 -3.098 -5.332 1.00 24.99 259 VAL A N 1
ATOM 3960 C CA . VAL A 1 259 ? 4.606 -3.898 -6.078 1.00 22.17 259 VAL A CA 1
ATOM 3961 C C . VAL A 1 259 ? 3.713 -4.686 -5.132 1.00 24.61 259 VAL A C 1
ATOM 3962 O O . VAL A 1 259 ? 2.484 -4.675 -5.262 1.00 22.44 259 VAL A O 1
ATOM 3975 N N . ILE A 1 260 ? 4.309 -5.370 -4.157 1.00 25.71 260 ILE A N 1
ATOM 3976 C CA . ILE A 1 260 ? 3.515 -6.217 -3.273 1.00 23.39 260 ILE A CA 1
ATOM 3977 C C . ILE A 1 260 ? 2.534 -5.367 -2.476 1.00 24.01 260 ILE A C 1
ATOM 3978 O O . ILE A 1 260 ? 1.337 -5.670 -2.408 1.00 28.05 260 ILE A O 1
ATOM 3994 N N . ASP A 1 261 ? 3.027 -4.280 -1.867 1.00 27.73 261 ASP A N 1
ATOM 3995 C CA . ASP A 1 261 ? 2.139 -3.367 -1.159 1.00 31.27 261 ASP A CA 1
ATOM 3996 C C . ASP A 1 261 ? 1.061 -2.821 -2.087 1.00 29.15 261 ASP A C 1
ATOM 3997 O O . ASP A 1 261 ? -0.105 -2.702 -1.697 1.00 27.43 261 ASP A O 1
ATOM 4006 N N . GLY A 1 262 ? 1.435 -2.465 -3.315 1.00 27.46 262 GLY A N 1
ATOM 4007 C CA . GLY A 1 262 ? 0.501 -1.802 -4.203 1.00 24.86 262 GLY A CA 1
ATOM 4008 C C . GLY A 1 262 ? -0.626 -2.690 -4.678 1.00 26.11 262 GLY A C 1
ATOM 4009 O O . GLY A 1 262 ? -1.716 -2.192 -4.982 1.00 26.02 262 GLY A O 1
ATOM 4013 N N . VAL A 1 263 ? -0.386 -4.002 -4.775 1.00 23.86 263 VAL A N 1
ATOM 4014 C CA . VAL A 1 263 ? -1.401 -4.937 -5.266 1.00 26.48 263 VAL A CA 1
ATOM 4015 C C . VAL A 1 263 ? -2.025 -5.772 -4.153 1.00 28.71 263 VAL A C 1
ATOM 4016 O O . VAL A 1 263 ? -2.959 -6.540 -4.428 1.00 27.22 263 VAL A O 1
ATOM 4029 N N . ALA A 1 264 ? -1.568 -5.637 -2.908 1.00 29.48 264 ALA A N 1
ATOM 4030 C CA . ALA A 1 264 ? -1.920 -6.623 -1.887 1.00 29.85 264 ALA A CA 1
ATOM 4031 C C . ALA A 1 264 ? -3.399 -6.573 -1.500 1.00 32.58 264 ALA A C 1
ATOM 4032 O O . ALA A 1 264 ? -3.941 -7.573 -1.015 1.00 28.17 264 ALA A O 1
ATOM 4039 N N . ASP A 1 265 ? -4.067 -5.429 -1.676 1.00 26.77 265 ASP A N 1
ATOM 4040 C CA . ASP A 1 265 ? -5.454 -5.268 -1.243 1.00 29.78 265 ASP A CA 1
ATOM 4041 C C . ASP A 1 265 ? -6.433 -5.278 -2.414 1.00 28.66 265 ASP A C 1
ATOM 4042 O O . ASP A 1 265 ? -7.587 -4.860 -2.259 1.00 29.40 265 ASP A O 1
ATOM 4051 N N . LEU A 1 266 ? -6.001 -5.773 -3.577 1.00 27.38 266 LEU A N 1
ATOM 4052 C CA . LEU A 1 266 ? -6.805 -5.696 -4.790 1.00 26.45 266 LEU A CA 1
ATOM 4053 C C . LEU A 1 266 ? -7.664 -6.932 -5.018 1.00 34.86 266 LEU A C 1
ATOM 4054 O O . LEU A 1 266 ? -8.617 -6.867 -5.804 1.00 31.01 266 LEU A O 1
ATOM 4070 N N . GLY A 1 267 ? -7.360 -8.045 -4.357 1.00 26.89 267 GLY A N 1
ATOM 4071 C CA . GLY A 1 267 ? -8.202 -9.220 -4.414 1.00 31.03 267 GLY A CA 1
ATOM 4072 C C . GLY A 1 267 ? -7.761 -10.305 -5.373 1.00 27.85 267 GLY A C 1
ATOM 4073 O O . GLY A 1 267 ? -8.519 -11.256 -5.582 1.00 26.82 267 GLY A O 1
ATOM 4077 N N . PHE A 1 268 ? -6.579 -10.176 -5.982 1.00 26.52 268 PHE A N 1
ATOM 4078 C CA . PHE A 1 268 ? -6.008 -11.217 -6.819 1.00 28.82 268 PHE A CA 1
ATOM 4079 C C . PHE A 1 268 ? -5.125 -12.139 -5.979 1.00 26.68 268 PHE A C 1
ATOM 4080 O O . PHE A 1 268 ? -4.251 -11.649 -5.254 1.00 27.54 268 PHE A O 1
ATOM 4097 N N . PRO A 1 269 ? -5.287 -13.460 -6.055 1.00 26.52 269 PRO A N 1
ATOM 4098 C CA . PRO A 1 269 ? -4.265 -14.338 -5.472 1.00 24.57 269 PRO A CA 1
ATOM 4099 C C . PRO A 1 269 ? -2.909 -14.047 -6.104 1.00 22.71 269 PRO A C 1
ATOM 4100 O O . PRO A 1 269 ? -2.809 -13.680 -7.281 1.00 22.20 269 PRO A O 1
ATOM 4111 N N . LEU A 1 270 ? -1.853 -14.199 -5.304 1.00 24.48 270 LEU A N 1
ATOM 4112 C CA . LEU A 1 270 ? -0.519 -13.807 -5.735 1.00 25.62 270 LEU A CA 1
ATOM 4113 C C . LEU A 1 270 ? 0.466 -14.961 -5.598 1.00 21.70 270 LEU A C 1
ATOM 4114 O O . LEU A 1 270 ? 0.511 -15.630 -4.557 1.00 23.85 270 LEU A O 1
ATOM 4130 N N . SER A 1 271 ? 1.249 -15.179 -6.649 1.00 24.33 271 SER A N 1
ATOM 4131 C CA . SER A 1 271 ? 2.457 -15.992 -6.613 1.00 23.28 271 SER A CA 1
ATOM 4132 C C . SER A 1 271 ? 3.641 -15.151 -7.073 1.00 23.28 271 SER A C 1
ATOM 4133 O O . SER A 1 271 ? 3.487 -14.062 -7.625 1.00 20.07 271 SER A O 1
ATOM 4141 N N . VAL A 1 272 ? 4.839 -15.689 -6.867 1.00 24.54 272 VAL A N 1
ATOM 4142 C CA . VAL A 1 272 ? 6.082 -15.009 -7.212 1.00 21.22 272 VAL A CA 1
ATOM 4143 C C . VAL A 1 272 ? 6.847 -15.871 -8.203 1.00 19.73 272 VAL A C 1
ATOM 4144 O O . VAL A 1 272 ? 7.044 -17.069 -7.967 1.00 23.13 272 VAL A O 1
ATOM 4157 N N . HIS A 1 273 ? 7.256 -15.261 -9.310 1.00 22.62 273 HIS A N 1
ATOM 4158 C CA . HIS A 1 273 ? 8.026 -15.908 -10.373 1.00 19.67 273 HIS A CA 1
ATOM 4159 C C . HIS A 1 273 ? 9.414 -15.266 -10.409 1.00 26.50 273 HIS A C 1
ATOM 4160 O O . HIS A 1 273 ? 9.555 -14.113 -10.811 1.00 22.03 273 HIS A O 1
ATOM 4174 N N . LEU A 1 274 ? 10.428 -16.022 -10.009 1.00 22.07 274 LEU A N 1
ATOM 4175 C CA . LEU A 1 274 ? 11.799 -15.536 -9.937 1.00 20.08 274 LEU A CA 1
ATOM 4176 C C . LEU A 1 274 ? 12.527 -15.911 -11.217 1.00 21.04 274 LEU A C 1
ATOM 4177 O O . LEU A 1 274 ? 12.452 -17.069 -11.661 1.00 20.11 274 LEU A O 1
ATOM 4193 N N . GLU A 1 275 ? 13.267 -14.955 -11.775 1.00 20.57 275 GLU A N 1
ATOM 4194 C CA A GLU A 1 275 ? 14.011 -15.165 -13.006 0.40 21.10 275 GLU A CA 1
ATOM 4195 C CA B GLU A 1 275 ? 14.004 -15.140 -13.017 0.60 21.01 275 GLU A CA 1
ATOM 4196 C C . GLU A 1 275 ? 15.428 -14.624 -12.866 1.00 20.01 275 GLU A C 1
ATOM 4197 O O . GLU A 1 275 ? 15.662 -13.592 -12.229 1.00 23.76 275 GLU A O 1
ATOM 4220 N N . ALA A 1 276 ? 16.376 -15.350 -13.451 1.00 24.36 276 ALA A N 1
ATOM 4221 C CA . ALA A 1 276 ? 17.784 -14.943 -13.533 1.00 24.01 276 ALA A CA 1
ATOM 4222 C C . ALA A 1 276 ? 18.131 -15.152 -15.008 1.00 26.59 276 ALA A C 1
ATOM 4223 O O . ALA A 1 276 ? 18.598 -16.227 -15.396 1.00 26.95 276 ALA A O 1
ATOM 4230 N N . THR A 1 277 ? 17.857 -14.135 -15.830 1.00 21.19 277 THR A N 1
ATOM 4231 C CA . THR A 1 277 ? 17.971 -14.285 -17.278 1.00 23.15 277 THR A CA 1
ATOM 4232 C C . THR A 1 277 ? 19.346 -14.797 -17.688 1.00 25.04 277 THR A C 1
ATOM 4233 O O . THR A 1 277 ? 19.468 -15.622 -18.604 1.00 29.41 277 THR A O 1
ATOM 4244 N N . TYR A 1 278 ? 20.387 -14.316 -17.025 1.00 22.66 278 TYR A N 1
ATOM 4245 C CA . TYR A 1 278 ? 21.760 -14.677 -17.359 1.00 23.55 278 TYR A CA 1
ATOM 4246 C C . TYR A 1 278 ? 22.222 -15.944 -16.657 1.00 26.19 278 TYR A C 1
ATOM 4247 O O . TYR A 1 278 ? 23.367 -16.369 -16.865 1.00 29.78 278 TYR A O 1
ATOM 4265 N N . GLY A 1 279 ? 21.361 -16.566 -15.848 1.00 29.79 279 GLY A N 1
ATOM 4266 C CA . GLY A 1 279 ? 21.738 -17.787 -15.158 1.00 26.08 279 GLY A CA 1
ATOM 4267 C C . GLY A 1 279 ? 21.659 -17.673 -13.656 1.00 25.52 279 GLY A C 1
ATOM 4268 O O . GLY A 1 279 ? 21.911 -16.601 -13.083 1.00 26.63 279 GLY A O 1
ATOM 4272 N N . VAL A 1 280 ? 21.280 -18.776 -13.002 1.00 28.82 280 VAL A N 1
ATOM 4273 C CA . VAL A 1 280 ? 21.159 -18.770 -11.555 1.00 23.28 280 VAL A CA 1
ATOM 4274 C C . VAL A 1 280 ? 22.525 -18.521 -10.938 1.00 30.56 280 VAL A C 1
ATOM 4275 O O . VAL A 1 280 ? 23.555 -18.988 -11.441 1.00 30.76 280 VAL A O 1
ATOM 4288 N N . SER A 1 281 ? 22.536 -17.780 -9.836 1.00 25.65 281 SER A N 1
ATOM 4289 C CA . SER A 1 281 ? 23.775 -17.423 -9.167 1.00 24.31 281 SER A CA 1
ATOM 4290 C C . SER A 1 281 ? 23.449 -17.128 -7.718 1.00 25.25 281 SER A C 1
ATOM 4291 O O . SER A 1 281 ? 22.295 -16.886 -7.357 1.00 23.59 281 SER A O 1
ATOM 4299 N N . VAL A 1 282 ? 24.490 -17.141 -6.883 1.00 26.34 282 VAL A N 1
ATOM 4300 C CA . VAL A 1 282 ? 24.299 -16.768 -5.483 1.00 26.86 282 VAL A CA 1
ATOM 4301 C C . VAL A 1 282 ? 23.861 -15.313 -5.382 1.00 28.45 282 VAL A C 1
ATOM 4302 O O . VAL A 1 282 ? 22.921 -15.026 -4.628 1.00 25.94 282 VAL A O 1
ATOM 4315 N N . PRO A 1 283 ? 24.474 -14.356 -6.088 1.00 25.59 283 PRO A N 1
ATOM 4316 C CA . PRO A 1 283 ? 23.963 -12.971 -6.012 1.00 24.24 283 PRO A CA 1
ATOM 4317 C C . PRO A 1 283 ? 22.499 -12.830 -6.390 1.00 23.23 283 PRO A C 1
ATOM 4318 O O . PRO A 1 283 ? 21.758 -12.092 -5.716 1.00 27.06 283 PRO A O 1
ATOM 4329 N N . ALA A 1 284 ? 22.039 -13.503 -7.446 1.00 22.81 284 ALA A N 1
ATOM 4330 C CA . ALA A 1 284 ? 20.611 -13.472 -7.756 1.00 22.48 284 ALA A CA 1
ATOM 4331 C C . ALA A 1 284 ? 19.794 -13.940 -6.559 1.00 23.19 284 ALA A C 1
ATOM 4332 O O . ALA A 1 284 ? 18.852 -13.270 -6.125 1.00 22.54 284 ALA A O 1
ATOM 4339 N N . PHE A 1 285 ? 20.164 -15.087 -5.990 1.00 22.51 285 PHE A N 1
ATOM 4340 C CA . PHE A 1 285 ? 19.416 -15.631 -4.870 1.00 22.66 285 PHE A CA 1
ATOM 4341 C C . PHE A 1 285 ? 19.547 -14.773 -3.621 1.00 23.83 285 PHE A C 1
ATOM 4342 O O . PHE A 1 285 ? 18.621 -14.741 -2.797 1.00 23.27 285 PHE A O 1
ATOM 4359 N N . GLU A 1 286 ? 20.676 -14.067 -3.448 1.00 23.47 286 GLU A N 1
ATOM 4360 C CA . GLU A 1 286 ? 20.755 -13.121 -2.339 1.00 23.91 286 GLU A CA 1
ATOM 4361 C C . GLU A 1 286 ? 19.662 -12.067 -2.454 1.00 23.37 286 GLU A C 1
ATOM 4362 O O . GLU A 1 286 ? 19.046 -11.672 -1.454 1.00 24.49 286 GLU A O 1
ATOM 4374 N N . THR A 1 287 ? 19.393 -11.612 -3.675 1.00 22.71 287 THR A N 1
ATOM 4375 C CA . THR A 1 287 ? 18.320 -10.640 -3.882 1.00 22.27 287 THR A CA 1
ATOM 4376 C C . THR A 1 287 ? 16.958 -11.290 -3.687 1.00 22.18 287 THR A C 1
ATOM 4377 O O . THR A 1 287 ? 16.088 -10.739 -3.001 1.00 22.01 287 THR A O 1
ATOM 4388 N N . PHE A 1 288 ? 16.761 -12.477 -4.267 1.00 22.28 288 PHE A N 1
ATOM 4389 C CA . PHE A 1 288 ? 15.489 -13.173 -4.081 1.00 21.40 288 PHE A CA 1
ATOM 4390 C C . PHE A 1 288 ? 15.191 -13.375 -2.610 1.00 22.87 288 PHE A C 1
ATOM 4391 O O . PHE A 1 288 ? 14.051 -13.199 -2.164 1.00 23.74 288 PHE A O 1
ATOM 4408 N N . ALA A 1 289 ? 16.209 -13.773 -1.844 1.00 22.68 289 ALA A N 1
ATOM 4409 C CA . ALA A 1 289 ? 16.000 -14.097 -0.443 1.00 23.46 289 ALA A CA 1
ATOM 4410 C C . ALA A 1 289 ? 15.505 -12.885 0.337 1.00 27.44 289 ALA A C 1
ATOM 4411 O O . ALA A 1 289 ? 14.644 -13.017 1.214 1.00 24.18 289 ALA A O 1
ATOM 4418 N N . GLU A 1 290 ? 16.048 -11.697 0.046 1.00 25.57 290 GLU A N 1
ATOM 4419 C CA . GLU A 1 290 ? 15.610 -10.517 0.789 1.00 24.10 290 GLU A CA 1
ATOM 4420 C C . GLU A 1 290 ? 14.198 -10.116 0.373 1.00 23.59 290 GLU A C 1
ATOM 4421 O O . GLU A 1 290 ? 13.406 -9.653 1.197 1.00 25.74 290 GLU A O 1
ATOM 4433 N N . MET A 1 291 ? 13.876 -10.280 -0.907 1.00 24.19 291 MET A N 1
ATOM 4434 C CA . MET A 1 291 ? 12.504 -10.085 -1.376 1.00 23.33 291 MET A CA 1
ATOM 4435 C C . MET A 1 291 ? 11.547 -10.998 -0.629 1.00 24.69 291 MET A C 1
ATOM 4436 O O . MET A 1 291 ? 10.588 -10.541 0.003 1.00 25.50 291 MET A O 1
ATOM 4450 N N . LEU A 1 292 ? 11.812 -12.306 -0.678 1.00 22.56 292 LEU A N 1
ATOM 4451 C CA . LEU A 1 292 ? 10.903 -13.274 -0.068 1.00 25.83 292 LEU A CA 1
ATOM 4452 C C . LEU A 1 292 ? 10.835 -13.110 1.437 1.00 24.95 292 LEU A C 1
ATOM 4453 O O . LEU A 1 292 ? 9.823 -13.462 2.057 1.00 26.99 292 LEU A O 1
ATOM 4469 N N . ALA A 1 293 ? 11.900 -12.581 2.050 1.00 25.85 293 ALA A N 1
ATOM 4470 C CA . ALA A 1 293 ? 11.833 -12.278 3.473 1.00 25.59 293 ALA A CA 1
ATOM 4471 C C . ALA A 1 293 ? 10.807 -11.191 3.761 1.00 25.90 293 ALA A C 1
ATOM 4472 O O . ALA A 1 293 ? 10.162 -11.211 4.818 1.00 30.54 293 ALA A O 1
ATOM 4479 N N . TYR A 1 294 ? 10.624 -10.245 2.833 1.00 29.28 294 TYR A N 1
ATOM 4480 C CA . TYR A 1 294 ? 9.602 -9.221 3.030 1.00 25.42 294 TYR A CA 1
ATOM 4481 C C . TYR A 1 294 ? 8.206 -9.816 2.893 1.00 25.41 294 TYR A C 1
ATOM 4482 O O . TYR A 1 294 ? 7.365 -9.679 3.787 1.00 28.82 294 TYR A O 1
ATOM 4500 N N . TRP A 1 295 ? 7.932 -10.459 1.761 1.00 24.36 295 TRP A N 1
ATOM 4501 C CA . TRP A 1 295 ? 6.658 -11.139 1.582 1.00 24.32 295 TRP A CA 1
ATOM 4502 C C . TRP A 1 295 ? 6.862 -12.375 0.727 1.00 31.79 295 TRP A C 1
ATOM 4503 O O . TRP A 1 295 ? 7.596 -12.351 -0.262 1.00 24.64 295 TRP A O 1
ATOM 4524 N N . SER A 1 296 ? 6.186 -13.448 1.111 1.00 25.88 296 SER A N 1
ATOM 4525 C CA . SER A 1 296 ? 6.175 -14.689 0.362 1.00 29.54 296 SER A CA 1
ATOM 4526 C C . SER A 1 296 ? 4.758 -15.231 0.370 1.00 35.57 296 SER A C 1
ATOM 4527 O O . SER A 1 296 ? 4.033 -15.058 1.358 1.00 26.71 296 SER A O 1
ATOM 4535 N N . PRO A 1 297 ? 4.329 -15.885 -0.722 1.00 32.22 297 PRO A N 1
ATOM 4536 C CA . PRO A 1 297 ? 2.953 -16.404 -0.820 1.00 41.57 297 PRO A CA 1
ATOM 4537 C C . PRO A 1 297 ? 2.552 -17.351 0.306 1.00 44.85 297 PRO A C 1
ATOM 4538 O O . PRO A 1 297 ? 3.374 -17.689 1.159 1.00 42.95 297 PRO A O 1
ATOM 4549 N N . THR B 1 2 ? -0.234 -17.501 7.763 1.00 33.43 2 THR B N 1
ATOM 4550 C CA . THR B 1 2 ? -1.309 -18.437 7.448 1.00 36.31 2 THR B CA 1
ATOM 4551 C C . THR B 1 2 ? -0.674 -19.769 7.054 1.00 32.97 2 THR B C 1
ATOM 4552 O O . THR B 1 2 ? 0.370 -19.795 6.410 1.00 35.39 2 THR B O 1
ATOM 4562 N N . LEU B 1 3 ? -1.321 -20.870 7.439 1.00 27.86 3 LEU B N 1
ATOM 4563 C CA . LEU B 1 3 ? -0.810 -22.212 7.198 1.00 27.19 3 LEU B CA 1
ATOM 4564 C C . LEU B 1 3 ? -1.260 -22.753 5.847 1.00 31.78 3 LEU B C 1
ATOM 4565 O O . LEU B 1 3 ? -0.445 -23.296 5.089 1.00 27.42 3 LEU B O 1
ATOM 4581 N N . ASN B 1 4 ? -2.542 -22.601 5.540 1.00 27.66 4 ASN B N 1
ATOM 4582 C CA . ASN B 1 4 ? -3.162 -23.121 4.330 1.00 28.28 4 ASN B CA 1
ATOM 4583 C C . ASN B 1 4 ? -2.664 -24.538 4.069 1.00 30.09 4 ASN B C 1
ATOM 4584 O O . ASN B 1 4 ? -2.017 -24.829 3.063 1.00 31.20 4 ASN B O 1
ATOM 4595 N N . THR B 1 5 ? -2.977 -25.426 5.010 1.00 26.49 5 THR B N 1
ATOM 4596 C CA . THR B 1 5 ? -2.313 -26.715 5.090 1.00 25.86 5 THR B CA 1
ATOM 4597 C C . THR B 1 5 ? -3.301 -27.840 5.366 1.00 25.44 5 THR B C 1
ATOM 4598 O O . THR B 1 5 ? -4.430 -27.623 5.817 1.00 25.49 5 THR B O 1
ATOM 4609 N N . ILE B 1 6 ? -2.851 -29.056 5.068 1.00 25.16 6 ILE B N 1
ATOM 4610 C CA . ILE B 1 6 ? -3.474 -30.280 5.554 1.00 24.75 6 ILE B CA 1
ATOM 4611 C C . ILE B 1 6 ? -2.608 -30.788 6.696 1.00 24.60 6 ILE B C 1
ATOM 4612 O O . ILE B 1 6 ? -1.431 -31.125 6.486 1.00 26.90 6 ILE B O 1
ATOM 4628 N N . ALA B 1 7 ? -3.175 -30.836 7.901 1.00 23.83 7 ALA B N 1
ATOM 4629 C CA . ALA B 1 7 ? -2.471 -31.310 9.086 1.00 27.42 7 ALA B CA 1
ATOM 4630 C C . ALA B 1 7 ? -3.088 -32.612 9.580 1.00 29.37 7 ALA B C 1
ATOM 4631 O O . ALA B 1 7 ? -4.313 -32.748 9.632 1.00 28.37 7 ALA B O 1
ATOM 4638 N N . LEU B 1 8 ? -2.232 -33.563 9.950 1.00 23.18 8 LEU B N 1
ATOM 4639 C CA . LEU B 1 8 ? -2.666 -34.833 10.520 1.00 23.16 8 LEU B CA 1
ATOM 4640 C C . LEU B 1 8 ? -2.282 -34.867 11.990 1.00 23.02 8 LEU B C 1
ATOM 4641 O O . LEU B 1 8 ? -1.103 -34.729 12.327 1.00 23.07 8 LEU B O 1
ATOM 4657 N N . GLN B 1 9 ? -3.280 -35.027 12.856 1.00 24.52 9 GLN B N 1
ATOM 4658 C CA . GLN B 1 9 ? -3.004 -35.235 14.266 1.00 23.52 9 GLN B CA 1
ATOM 4659 C C . GLN B 1 9 ? -2.188 -36.507 14.458 1.00 23.27 9 GLN B C 1
ATOM 4660 O O . GLN B 1 9 ? -2.533 -37.567 13.927 1.00 23.49 9 GLN B O 1
ATOM 4674 N N . LEU B 1 10 ? -1.133 -36.411 15.258 1.00 23.42 10 LEU B N 1
ATOM 4675 C CA . LEU B 1 10 ? -0.305 -37.567 15.587 1.00 23.90 10 LEU B CA 1
ATOM 4676 C C . LEU B 1 10 ? 0.007 -37.477 17.073 1.00 26.08 10 LEU B C 1
ATOM 4677 O O . LEU B 1 10 ? 0.710 -36.551 17.511 1.00 27.01 10 LEU B O 1
ATOM 4693 N N . VAL B 1 11 ? -0.520 -38.430 17.829 1.00 24.52 11 VAL B N 1
ATOM 4694 C CA . VAL B 1 11 ? -0.408 -38.428 19.291 1.00 24.91 11 VAL B CA 1
ATOM 4695 C C . VAL B 1 11 ? 0.919 -39.067 19.684 1.00 28.12 11 VAL B C 1
ATOM 4696 O O . VAL B 1 11 ? 1.271 -40.127 19.135 1.00 27.74 11 VAL B O 1
ATOM 4709 N N . PRO B 1 12 ? 1.674 -38.479 20.612 1.00 26.00 12 PRO B N 1
ATOM 4710 C CA . PRO B 1 12 ? 2.967 -39.056 20.969 1.00 27.39 12 PRO B CA 1
ATOM 4711 C C . PRO B 1 12 ? 2.792 -40.450 21.531 1.00 35.78 12 PRO B C 1
ATOM 4712 O O . PRO B 1 12 ? 1.778 -40.755 22.193 1.00 29.92 12 PRO B O 1
ATOM 4723 N N . PRO B 1 13 ? 3.738 -41.345 21.269 1.00 30.87 13 PRO B N 1
ATOM 4724 C CA . PRO B 1 13 ? 3.645 -42.698 21.828 1.00 29.59 13 PRO B CA 1
ATOM 4725 C C . PRO B 1 13 ? 3.913 -42.714 23.326 1.00 32.98 13 PRO B C 1
ATOM 4726 O O . PRO B 1 13 ? 4.492 -41.789 23.897 1.00 30.57 13 PRO B O 1
ATOM 4737 N N . ASN B 1 14 ? 3.478 -43.801 23.966 1.00 33.00 14 ASN B N 1
ATOM 4738 C CA . ASN B 1 14 ? 3.830 -44.031 25.358 1.00 36.04 14 ASN B CA 1
ATOM 4739 C C . ASN B 1 14 ? 5.347 -44.083 25.500 1.00 42.60 14 ASN B C 1
ATOM 4740 O O . ASN B 1 14 ? 6.045 -44.691 24.685 1.00 35.93 14 ASN B O 1
ATOM 4751 N N . SER B 1 15 ? 5.857 -43.428 26.542 1.00 36.16 15 SER B N 1
ATOM 4752 C CA . SER B 1 15 ? 7.289 -43.310 26.778 1.00 40.32 15 SER B CA 1
ATOM 4753 C C . SER B 1 15 ? 7.754 -44.196 27.929 1.00 40.83 15 SER B C 1
ATOM 4754 O O . SER B 1 15 ? 8.842 -43.987 28.467 1.00 44.86 15 SER B O 1
ATOM 4762 N N . ASP B 1 16 ? 6.943 -45.171 28.320 1.00 42.81 16 ASP B N 1
ATOM 4763 C CA . ASP B 1 16 ? 7.288 -46.130 29.363 1.00 45.34 16 ASP B CA 1
ATOM 4764 C C . ASP B 1 16 ? 7.846 -47.359 28.656 1.00 59.10 16 ASP B C 1
ATOM 4765 O O . ASP B 1 16 ? 7.098 -48.197 28.146 1.00 59.18 16 ASP B O 1
ATOM 4774 N N . GLY B 1 17 ? 9.163 -47.457 28.609 1.00 53.55 17 GLY B N 1
ATOM 4775 C CA . GLY B 1 17 ? 9.809 -48.544 27.925 1.00 55.48 17 GLY B CA 1
ATOM 4776 C C . GLY B 1 17 ? 11.272 -48.237 27.735 1.00 63.26 17 GLY B C 1
ATOM 4777 O O . GLY B 1 17 ? 11.701 -47.080 27.821 1.00 61.03 17 GLY B O 1
ATOM 4781 N N . PRO B 1 18 ? 12.074 -49.270 27.466 1.00 56.42 18 PRO B N 1
ATOM 4782 C CA . PRO B 1 18 ? 13.522 -49.039 27.358 1.00 54.62 18 PRO B CA 1
ATOM 4783 C C . PRO B 1 18 ? 13.872 -48.001 26.310 1.00 59.35 18 PRO B C 1
ATOM 4784 O O . PRO B 1 18 ? 14.818 -47.226 26.504 1.00 68.29 18 PRO B O 1
ATOM 4795 N N . ASP B 1 19 ? 13.133 -47.956 25.201 1.00 55.84 19 ASP B N 1
ATOM 4796 C CA . ASP B 1 19 ? 13.404 -47.004 24.133 1.00 51.23 19 ASP B CA 1
ATOM 4797 C C . ASP B 1 19 ? 12.646 -45.694 24.304 1.00 49.50 19 ASP B C 1
ATOM 4798 O O . ASP B 1 19 ? 12.829 -44.781 23.495 1.00 47.92 19 ASP B O 1
ATOM 4807 N N . GLY B 1 20 ? 11.808 -45.579 25.332 1.00 49.74 20 GLY B N 1
ATOM 4808 C CA . GLY B 1 20 ? 11.060 -44.356 25.547 1.00 44.64 20 GLY B CA 1
ATOM 4809 C C . GLY B 1 20 ? 10.042 -44.044 24.484 1.00 45.56 20 GLY B C 1
ATOM 4810 O O . GLY B 1 20 ? 9.637 -42.886 24.345 1.00 38.80 20 GLY B O 1
ATOM 4814 N N . GLY B 1 21 ? 9.607 -45.047 23.728 1.00 43.38 21 GLY B N 1
ATOM 4815 C CA . GLY B 1 21 ? 8.632 -44.846 22.683 1.00 34.86 21 GLY B CA 1
ATOM 4816 C C . GLY B 1 21 ? 9.212 -44.513 21.334 1.00 34.51 21 GLY B C 1
ATOM 4817 O O . GLY B 1 21 ? 8.448 -44.242 20.399 1.00 38.82 21 GLY B O 1
ATOM 4821 N N . ARG B 1 22 ? 10.537 -44.530 21.202 1.00 41.04 22 ARG B N 1
ATOM 4822 C CA . ARG B 1 22 ? 11.164 -44.142 19.946 1.00 40.51 22 ARG B CA 1
ATOM 4823 C C . ARG B 1 22 ? 10.867 -45.148 18.847 1.00 34.83 22 ARG B C 1
ATOM 4824 O O . ARG B 1 22 ? 10.539 -44.761 17.723 1.00 35.33 22 ARG B O 1
ATOM 4845 N N . GLU B 1 23 ? 10.972 -46.443 19.148 1.00 41.68 23 GLU B N 1
ATOM 4846 C CA . GLU B 1 23 ? 10.631 -47.445 18.145 1.00 44.63 23 GLU B CA 1
ATOM 4847 C C . GLU B 1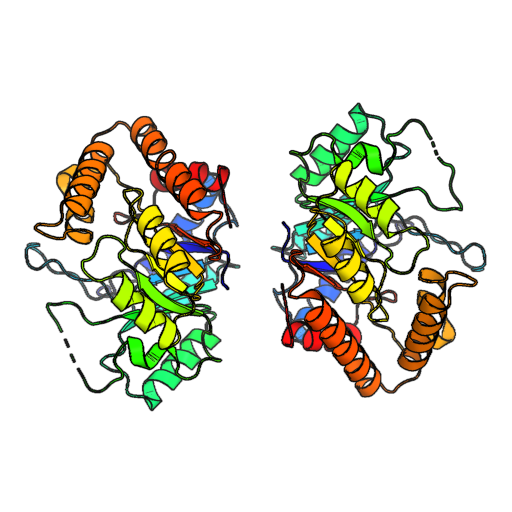 23 ? 9.186 -47.280 17.692 1.00 34.54 23 GLU B C 1
ATOM 4848 O O . GLU B 1 23 ? 8.899 -47.329 16.494 1.00 40.98 23 GLU B O 1
ATOM 4860 N N . GLN B 1 24 ? 8.262 -47.070 18.634 1.00 34.45 24 GLN B N 1
ATOM 4861 C CA . GLN B 1 24 ? 6.872 -46.867 18.245 1.00 33.00 24 GLN B CA 1
ATOM 4862 C C . GLN B 1 24 ? 6.716 -45.593 17.428 1.00 35.50 24 GLN B C 1
ATOM 4863 O O . GLN B 1 24 ? 5.889 -45.547 16.509 1.00 30.53 24 GLN B O 1
ATOM 4877 N N . ALA B 1 25 ? 7.502 -44.552 17.740 1.00 31.30 25 ALA B N 1
ATOM 4878 C CA . ALA B 1 25 ? 7.366 -43.297 17.007 1.00 34.12 25 ALA B CA 1
ATOM 4879 C C . ALA B 1 25 ? 7.748 -43.468 15.543 1.00 33.67 25 ALA B C 1
ATOM 4880 O O . ALA B 1 25 ? 7.063 -42.953 14.652 1.00 31.29 25 ALA B O 1
ATOM 4887 N N . VAL B 1 26 ? 8.836 -44.191 15.276 1.00 31.09 26 VAL B N 1
ATOM 4888 C CA . VAL B 1 26 ? 9.241 -44.442 13.893 1.00 31.11 26 VAL B CA 1
ATOM 4889 C C . VAL B 1 26 ? 8.176 -45.261 13.170 1.00 33.36 26 VAL B C 1
ATOM 4890 O O . VAL B 1 26 ? 7.778 -44.942 12.043 1.00 33.75 26 VAL B O 1
ATOM 4903 N N . GLU B 1 27 ? 7.693 -46.328 13.813 1.00 31.32 27 GLU B N 1
ATOM 4904 C CA . GLU B 1 27 ? 6.648 -47.145 13.201 1.00 31.14 27 GLU B CA 1
ATOM 4905 C C . GLU B 1 27 ? 5.389 -46.328 12.921 1.00 35.78 27 GLU B C 1
ATOM 4906 O O . GLU B 1 27 ? 4.753 -46.493 11.874 1.00 30.57 27 GLU B O 1
ATOM 4918 N N . ASP B 1 28 ? 5.014 -45.429 13.833 1.00 31.50 28 ASP B N 1
ATOM 4919 C CA . ASP B 1 28 ? 3.836 -44.599 13.586 1.00 35.95 28 ASP B CA 1
ATOM 4920 C C . ASP B 1 28 ? 4.055 -43.670 12.401 1.00 32.38 28 ASP B C 1
ATOM 4921 O O . ASP B 1 28 ? 3.156 -43.495 11.574 1.00 26.90 28 ASP B O 1
ATOM 4930 N N . ALA B 1 29 ? 5.251 -43.076 12.289 1.00 32.34 29 ALA B N 1
ATOM 4931 C CA . ALA B 1 29 ? 5.540 -42.238 11.127 1.00 32.52 29 ALA B CA 1
ATOM 4932 C C . ALA B 1 29 ? 5.468 -43.047 9.837 1.00 28.40 29 ALA B C 1
ATOM 4933 O O . ALA B 1 29 ? 4.898 -42.597 8.833 1.00 27.33 29 ALA B O 1
ATOM 4940 N N . ARG B 1 30 ? 6.042 -44.246 9.848 1.00 28.34 30 ARG B N 1
ATOM 4941 C CA . ARG B 1 30 ? 6.040 -45.080 8.654 1.00 30.03 30 ARG B CA 1
ATOM 4942 C C . ARG B 1 30 ? 4.633 -45.552 8.305 1.00 30.16 30 ARG B C 1
ATOM 4943 O O . ARG B 1 30 ? 4.297 -45.671 7.121 1.00 35.85 30 ARG B O 1
ATOM 4964 N N . LYS B 1 31 ? 3.792 -45.801 9.308 1.00 34.00 31 LYS B N 1
ATOM 4965 C CA . LYS B 1 31 ? 2.393 -46.111 9.020 1.00 28.08 31 LYS B CA 1
ATOM 4966 C C . LYS B 1 31 ? 1.711 -44.946 8.308 1.00 28.60 31 LYS B C 1
ATOM 4967 O O . LYS B 1 31 ? 0.921 -45.154 7.381 1.00 27.58 31 LYS B O 1
ATOM 4986 N N . VAL B 1 32 ? 2.020 -43.707 8.710 1.00 29.72 32 VAL B N 1
ATOM 4987 C CA . VAL B 1 32 ? 1.410 -42.546 8.060 1.00 28.38 32 VAL B CA 1
ATOM 4988 C C . VAL B 1 32 ? 1.765 -42.519 6.577 1.00 29.61 32 VAL B C 1
ATOM 4989 O O . VAL B 1 32 ? 0.888 -42.396 5.716 1.00 26.71 32 VAL B O 1
ATOM 5002 N N . LEU B 1 33 ? 3.060 -42.645 6.253 1.00 26.50 33 LEU B N 1
ATOM 5003 C CA . LEU B 1 33 ? 3.469 -42.617 4.856 1.00 26.78 33 LEU B CA 1
ATOM 5004 C C . LEU B 1 33 ? 2.813 -43.739 4.063 1.00 27.26 33 LEU B C 1
ATOM 5005 O O . LEU B 1 33 ? 2.410 -43.536 2.915 1.00 27.34 33 LEU B O 1
ATOM 5021 N N . ARG B 1 34 ? 2.727 -44.937 4.648 1.00 27.75 34 ARG B N 1
ATOM 5022 C CA A ARG B 1 34 ? 2.118 -46.063 3.951 0.54 28.37 34 ARG B CA 1
ATOM 5023 C CA B ARG B 1 34 ? 2.112 -46.066 3.952 0.46 28.37 34 ARG B CA 1
ATOM 5024 C C . ARG B 1 34 ? 0.628 -45.820 3.711 1.00 31.62 34 ARG B C 1
ATOM 5025 O O . ARG B 1 34 ? 0.121 -46.040 2.602 1.00 28.43 34 ARG B O 1
ATOM 5064 N N . CYS B 1 35 ? -0.089 -45.352 4.736 1.00 27.57 35 CYS B N 1
ATOM 5065 C CA . CYS B 1 35 ? -1.519 -45.108 4.569 1.00 28.49 35 CYS B CA 1
ATOM 5066 C C . CYS B 1 35 ? -1.785 -44.003 3.558 1.00 27.27 35 CYS B C 1
ATOM 5067 O O . CYS B 1 35 ? -2.746 -44.079 2.779 1.00 27.47 35 CYS B O 1
ATOM 5076 N N . ALA B 1 36 ? -0.954 -42.961 3.555 1.00 29.32 36 ALA B N 1
ATOM 5077 C CA . ALA B 1 36 ? -1.116 -41.908 2.555 1.00 28.36 36 ALA B CA 1
ATOM 5078 C C . ALA B 1 36 ? -0.886 -42.459 1.151 1.00 27.86 36 ALA B C 1
ATOM 5079 O O . ALA B 1 36 ? -1.665 -42.194 0.228 1.00 27.57 36 ALA B O 1
ATOM 5086 N N . ALA B 1 37 ? 0.181 -43.234 0.974 1.00 30.14 37 ALA B N 1
ATOM 5087 C CA . ALA B 1 37 ? 0.498 -43.767 -0.345 1.00 28.27 37 ALA B CA 1
ATOM 5088 C C . ALA B 1 37 ? -0.610 -44.688 -0.849 1.00 28.89 37 ALA B C 1
ATOM 5089 O O . ALA B 1 37 ? -1.003 -44.611 -2.019 1.00 29.39 37 ALA B O 1
ATOM 5096 N N . GLU B 1 38 ? -1.153 -45.542 0.027 1.00 28.98 38 GLU B N 1
ATOM 5097 C CA . GLU B 1 38 ? -2.178 -46.492 -0.393 1.00 29.74 38 GLU B CA 1
ATOM 5098 C C . GLU B 1 38 ? -3.478 -45.817 -0.811 1.00 32.45 38 GLU B C 1
ATOM 5099 O O . GLU B 1 38 ? -4.271 -46.433 -1.535 1.00 30.61 38 GLU B O 1
ATOM 5111 N N . THR B 1 39 ? -3.719 -44.576 -0.370 1.00 31.51 39 THR B N 1
ATOM 5112 C CA . THR B 1 39 ? -5.006 -43.922 -0.578 1.00 30.78 39 THR B CA 1
ATOM 5113 C C . THR B 1 39 ? -4.927 -42.732 -1.523 1.00 29.97 39 THR B C 1
ATOM 5114 O O . THR B 1 39 ? -5.932 -42.033 -1.700 1.00 30.35 39 THR B O 1
ATOM 5125 N N . GLY B 1 40 ? -3.778 -42.493 -2.143 1.00 29.11 40 GLY B N 1
ATOM 5126 C CA . GLY B 1 40 ? -3.639 -41.396 -3.077 1.00 29.28 40 GLY B CA 1
ATOM 5127 C C . GLY B 1 40 ? -3.275 -40.070 -2.452 1.00 28.67 40 GLY B C 1
ATOM 5128 O O . GLY B 1 40 ? -3.466 -39.032 -3.088 1.00 36.82 40 GLY B O 1
ATOM 5132 N N . LEU B 1 41 ? -2.751 -40.072 -1.229 1.00 28.63 41 LEU B N 1
ATOM 5133 C CA . LEU B 1 41 ? -2.419 -38.852 -0.512 1.00 29.52 41 LEU B CA 1
ATOM 5134 C C . LEU B 1 41 ? -0.923 -38.672 -0.321 1.00 28.86 41 LEU B C 1
ATOM 5135 O O . LEU B 1 41 ? -0.509 -37.842 0.494 1.00 26.34 41 LEU B O 1
ATOM 5151 N N . ALA B 1 42 ? -0.100 -39.450 -1.027 1.00 28.80 42 ALA B N 1
ATOM 5152 C CA . ALA B 1 42 ? 1.341 -39.284 -0.934 1.00 29.32 42 ALA B CA 1
ATOM 5153 C C . ALA B 1 42 ? 1.725 -37.842 -1.210 1.00 31.61 42 ALA B C 1
ATOM 5154 O O . ALA B 1 42 ? 1.367 -37.285 -2.252 1.00 29.19 42 ALA B O 1
ATOM 5161 N N . GLY B 1 43 ? 2.441 -37.236 -0.265 1.00 31.02 43 GLY B N 1
ATOM 5162 C CA . GLY B 1 43 ? 2.939 -35.889 -0.421 1.00 31.28 43 GLY B CA 1
ATOM 5163 C C . GLY B 1 43 ? 1.932 -34.788 -0.187 1.00 36.12 43 GLY B C 1
ATOM 5164 O O . GLY B 1 43 ? 2.272 -33.611 -0.381 1.00 31.25 43 GLY B O 1
ATOM 5168 N N . ARG B 1 44 ? 0.717 -35.116 0.236 1.00 33.17 44 ARG B N 1
ATOM 5169 C CA . ARG B 1 44 ? -0.323 -34.104 0.396 1.00 34.82 44 ARG B CA 1
ATOM 5170 C C . ARG B 1 44 ? -0.349 -33.503 1.795 1.00 28.99 44 ARG B C 1
ATOM 5171 O O . ARG B 1 44 ? -0.755 -32.347 1.946 1.00 30.70 44 ARG B O 1
ATOM 5192 N N . ILE B 1 45 ? 0.075 -34.248 2.815 1.00 25.20 45 ILE B N 1
ATOM 5193 C CA . ILE B 1 45 ? 0.051 -33.749 4.181 1.00 24.72 45 ILE B CA 1
ATOM 5194 C C . ILE B 1 45 ? 1.199 -32.771 4.371 1.00 24.87 45 ILE B C 1
ATOM 5195 O O . ILE B 1 45 ? 2.359 -33.111 4.117 1.00 27.13 45 ILE B O 1
ATOM 5211 N N . GLY B 1 46 ? 0.882 -31.570 4.840 1.00 24.75 46 GLY B N 1
ATOM 5212 C CA . GLY B 1 46 ? 1.887 -30.537 5.025 1.00 26.61 46 GLY B CA 1
ATOM 5213 C C . GLY B 1 46 ? 2.425 -30.439 6.438 1.00 25.95 46 GLY B C 1
ATOM 5214 O O . GLY B 1 46 ? 3.581 -30.055 6.645 1.00 25.00 46 GLY B O 1
ATOM 5218 N N . HIS B 1 47 ? 1.601 -30.793 7.419 1.00 27.35 47 HIS B N 1
ATOM 5219 C CA . HIS B 1 47 ? 1.964 -30.659 8.818 1.00 26.17 47 HIS B CA 1
ATOM 5220 C C . HIS B 1 47 ? 1.466 -31.861 9.599 1.00 24.89 47 HIS B C 1
ATOM 5221 O O . HIS B 1 47 ? 0.469 -32.480 9.236 1.00 23.52 47 HIS B O 1
ATOM 5235 N N . VAL B 1 48 ? 2.171 -32.188 10.683 1.00 23.69 48 VAL B N 1
ATOM 5236 C CA . VAL B 1 48 ? 1.643 -33.062 11.726 1.00 25.02 48 VAL B CA 1
ATOM 5237 C C . VAL B 1 48 ? 1.283 -32.191 12.923 1.00 23.35 48 VAL B C 1
ATOM 5238 O O . VAL B 1 48 ? 2.060 -31.309 13.310 1.00 24.16 48 VAL B O 1
ATOM 5251 N N . MET B 1 49 ? 0.093 -32.411 13.485 1.00 23.08 49 MET B N 1
ATOM 5252 C CA . MET B 1 49 ? -0.375 -31.655 14.638 1.00 22.99 49 MET B CA 1
ATOM 5253 C C . MET B 1 49 ? -0.174 -32.542 15.860 1.00 23.10 49 MET B C 1
ATOM 5254 O O . MET B 1 49 ? -0.881 -33.545 16.028 1.00 23.48 49 MET B O 1
ATOM 5268 N N . ILE B 1 50 ? 0.799 -32.197 16.701 1.00 23.40 50 ILE B N 1
ATOM 5269 C CA . ILE B 1 50 ? 1.189 -33.039 17.829 1.00 24.03 50 ILE B CA 1
ATOM 5270 C C . ILE B 1 50 ? 0.606 -32.425 19.091 1.00 23.75 50 ILE B C 1
ATOM 5271 O O . ILE B 1 50 ? 1.023 -31.318 19.474 1.00 23.90 50 ILE B O 1
ATOM 5287 N N . PRO B 1 51 ? -0.334 -33.086 19.778 1.00 23.70 51 PRO B N 1
ATOM 5288 C CA . PRO B 1 51 ? -0.919 -32.492 20.981 1.00 23.77 51 PRO B CA 1
ATOM 5289 C C . PRO B 1 51 ? 0.050 -32.577 22.151 1.00 24.39 51 PRO B C 1
ATOM 5290 O O . PRO B 1 51 ? 0.645 -33.626 22.410 1.00 25.50 51 PRO B O 1
ATOM 5301 N N . GLY B 1 52 ? 0.226 -31.458 22.842 1.00 26.71 52 GLY B N 1
ATOM 5302 C CA . GLY B 1 52 ? 1.035 -31.390 24.033 1.00 27.56 52 GLY B CA 1
ATOM 5303 C C . GLY B 1 52 ? 0.247 -31.572 25.297 1.00 25.49 52 GLY B C 1
ATOM 5304 O O . GLY B 1 52 ? 0.755 -31.322 26.388 1.00 32.39 52 GLY B O 1
ATOM 5308 N N . MET B 1 53 ? -1.009 -31.985 25.166 1.00 25.07 53 MET B N 1
ATOM 5309 C CA . MET B 1 53 ? -1.887 -32.201 26.302 1.00 31.04 53 MET B CA 1
ATOM 5310 C C . MET B 1 53 ? -2.951 -33.196 25.875 1.00 27.68 53 MET B C 1
ATOM 5311 O O . MET B 1 53 ? -3.589 -33.003 24.835 1.00 32.65 53 MET B O 1
ATOM 5325 N N . ILE B 1 54 ? -3.120 -34.260 26.655 1.00 33.90 54 ILE B N 1
ATOM 5326 C CA . ILE B 1 54 ? -4.137 -35.276 26.409 1.00 34.80 54 ILE B CA 1
ATOM 5327 C C . ILE B 1 54 ? -5.020 -35.331 27.643 1.00 36.06 54 ILE B C 1
ATOM 5328 O O . ILE B 1 54 ? -4.536 -35.622 28.743 1.00 41.85 54 ILE B O 1
ATOM 5344 N N . GLU B 1 55 ? -6.304 -35.054 27.468 1.00 41.07 55 GLU B N 1
ATOM 5345 C CA . GLU B 1 55 ? -7.226 -35.082 28.592 1.00 41.31 55 GLU B CA 1
ATOM 5346 C C . GLU B 1 55 ? -7.491 -36.529 28.974 1.00 36.28 55 GLU B C 1
ATOM 5347 O O . GLU B 1 55 ? -7.707 -37.378 28.104 1.00 35.89 55 GLU B O 1
ATOM 5359 N N . GLU B 1 56 ? -7.433 -36.817 30.266 1.00 33.20 56 GLU B N 1
ATOM 5360 C CA . GLU B 1 56 ? -7.657 -38.166 30.764 1.00 35.07 56 GLU B CA 1
ATOM 5361 C C . GLU B 1 56 ? -9.097 -38.277 31.250 1.00 37.99 56 GLU B C 1
ATOM 5362 O O . GLU B 1 56 ? -9.597 -37.386 31.947 1.00 41.90 56 GLU B O 1
ATOM 5374 N N . ASP B 1 57 ? -9.750 -39.357 30.880 1.00 32.43 57 ASP B N 1
ATOM 5375 C CA . ASP B 1 57 ? -11.085 -39.631 31.375 1.00 35.71 57 ASP B CA 1
ATOM 5376 C C . ASP B 1 57 ? -10.965 -40.283 32.745 1.00 33.69 57 ASP B C 1
ATOM 5377 O O . ASP B 1 57 ? -10.379 -41.363 32.854 1.00 36.79 57 ASP B O 1
ATOM 5386 N N . PRO B 1 58 ? -11.483 -39.665 33.805 1.00 39.52 58 PRO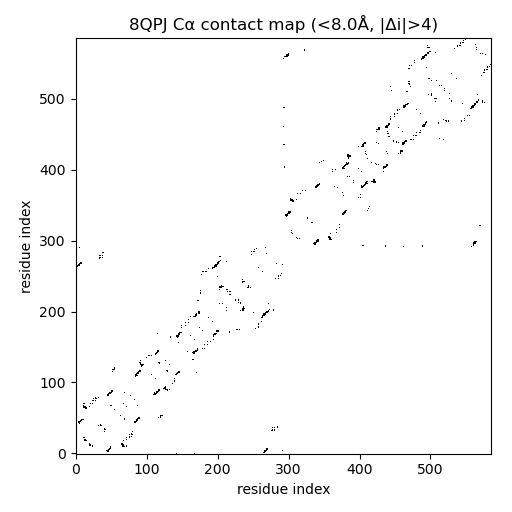 B N 1
ATOM 5387 C CA . PRO B 1 58 ? -11.278 -40.230 35.146 1.00 38.29 58 PRO B CA 1
ATOM 5388 C C . PRO B 1 58 ? -11.933 -41.580 35.342 1.00 37.46 58 PRO B C 1
ATOM 5389 O O . PRO B 1 58 ? -11.530 -42.314 36.250 1.00 38.52 58 PRO B O 1
ATOM 5400 N N . ASP B 1 59 ? -12.917 -41.932 34.523 1.00 34.10 59 ASP B N 1
ATOM 5401 C CA . ASP B 1 59 ? -13.690 -43.149 34.718 1.00 37.27 59 ASP B CA 1
ATOM 5402 C C . ASP B 1 59 ? -13.138 -44.348 33.951 1.00 35.66 59 ASP B C 1
ATOM 5403 O O . ASP B 1 59 ? -13.715 -45.442 34.044 1.00 45.27 59 ASP B O 1
ATOM 5412 N N . ARG B 1 60 ? -12.051 -44.186 33.201 1.00 49.29 60 ARG B N 1
ATOM 5413 C CA . ARG B 1 60 ? -11.455 -45.337 32.527 1.00 43.29 60 ARG B CA 1
ATOM 5414 C C . ARG B 1 60 ? -10.648 -46.159 33.526 1.00 50.77 60 ARG B C 1
ATOM 5415 O O . ARG B 1 60 ? -9.841 -45.596 34.277 1.00 44.32 60 ARG B O 1
ATOM 5436 N N . PRO B 1 61 ? -10.831 -47.481 33.561 1.00 52.87 61 PRO B N 1
ATOM 5437 C CA . PRO B 1 61 ? -10.113 -48.286 34.559 1.00 56.09 61 PRO B CA 1
ATOM 5438 C C . PRO B 1 61 ? -8.613 -48.350 34.326 1.00 54.54 61 PRO B C 1
ATOM 5439 O O . PRO B 1 61 ? -7.858 -48.470 35.300 1.00 49.54 61 PRO B O 1
ATOM 5450 N N . ILE B 1 62 ? -8.155 -48.280 33.081 1.00 45.16 62 ILE B N 1
ATOM 5451 C CA . ILE B 1 62 ? -6.735 -48.389 32.762 1.00 52.22 62 ILE B CA 1
ATOM 5452 C C . ILE B 1 62 ? -6.156 -46.978 32.697 1.00 45.86 62 ILE B C 1
ATOM 5453 O O . ILE B 1 62 ? -6.644 -46.158 31.900 1.00 45.52 62 ILE B O 1
ATOM 5469 N N . PRO B 1 63 ? -5.133 -46.661 33.486 1.00 43.74 63 PRO B N 1
ATOM 5470 C CA . PRO B 1 63 ? -4.565 -45.310 33.438 1.00 52.15 63 PRO B CA 1
ATOM 5471 C C . PRO B 1 63 ? -3.798 -45.070 32.150 1.00 52.06 63 PRO B C 1
ATOM 5472 O O . PRO B 1 63 ? -3.294 -45.997 31.510 1.00 45.63 63 PRO B O 1
ATOM 5483 N N . MET B 1 64 ? -3.711 -43.798 31.779 1.00 53.15 64 MET B N 1
ATOM 5484 C CA . MET B 1 64 ? -2.843 -43.406 30.681 1.00 57.00 64 MET B CA 1
ATOM 5485 C C . MET B 1 64 ? -1.389 -43.589 31.094 1.00 55.78 64 MET B C 1
ATOM 5486 O O . MET B 1 64 ? -1.019 -43.346 32.246 1.00 53.75 64 MET B O 1
ATOM 5500 N N . LYS B 1 65 ? -0.566 -44.029 30.153 1.00 51.61 65 LYS B N 1
ATOM 5501 C CA . LYS B 1 65 ? 0.861 -44.129 30.394 1.00 49.18 65 LYS B CA 1
ATOM 5502 C C . LYS B 1 65 ? 1.533 -42.782 30.135 1.00 54.10 65 LYS B C 1
ATOM 5503 O O . LYS B 1 65 ? 0.970 -41.912 29.462 1.00 49.49 65 LYS B O 1
ATOM 5522 N N . PRO B 1 66 ? 2.735 -42.575 30.673 1.00 51.58 66 PRO B N 1
ATOM 5523 C CA . PRO B 1 66 ? 3.507 -41.386 30.289 1.00 47.66 66 PRO B CA 1
ATOM 5524 C C . PRO B 1 66 ? 3.676 -41.339 28.779 1.00 42.31 66 PRO B C 1
ATOM 5525 O O . PRO B 1 66 ? 3.693 -42.371 28.103 1.00 43.53 66 PRO B O 1
ATOM 5536 N N . LYS B 1 67 ? 3.793 -40.127 28.244 1.00 43.06 67 LYS B N 1
ATOM 5537 C CA . LYS B 1 67 ? 3.846 -39.932 26.803 1.00 39.95 67 LYS B CA 1
ATOM 5538 C C . LYS B 1 67 ? 5.062 -39.100 26.426 1.00 41.08 67 LYS B C 1
ATOM 5539 O O . LYS B 1 67 ? 5.554 -38.293 27.216 1.00 40.90 67 LYS B O 1
ATOM 5558 N N . MET B 1 68 ? 5.545 -39.317 25.203 1.00 42.06 68 MET B N 1
ATOM 5559 C CA . MET B 1 68 ? 6.729 -38.608 24.733 1.00 33.92 68 MET B CA 1
ATOM 5560 C C . MET B 1 68 ? 6.488 -37.104 24.721 1.00 32.86 68 MET B C 1
ATOM 5561 O O . MET B 1 68 ? 5.406 -36.627 24.361 1.00 34.97 68 MET B O 1
ATOM 5575 N N . ASP B 1 69 ? 7.523 -36.351 25.074 1.00 38.70 69 ASP B N 1
ATOM 5576 C CA . ASP B 1 69 ? 7.480 -34.910 24.885 1.00 35.73 69 ASP B CA 1
ATOM 5577 C C . ASP B 1 69 ? 7.286 -34.597 23.405 1.00 33.82 69 ASP B C 1
ATOM 5578 O O . ASP B 1 69 ? 7.840 -35.271 22.528 1.00 29.24 69 ASP B O 1
ATOM 5587 N N . VAL B 1 70 ? 6.478 -33.578 23.132 1.00 29.62 70 VAL B N 1
ATOM 5588 C CA . VAL B 1 70 ? 6.233 -33.117 21.770 1.00 27.32 70 VAL B CA 1
ATOM 5589 C C . VAL B 1 70 ? 7.537 -33.033 20.981 1.00 27.93 70 VAL B C 1
ATOM 5590 O O . VAL B 1 70 ? 7.652 -33.583 19.883 1.00 27.64 70 VAL B O 1
ATOM 5603 N N . LEU B 1 71 ? 8.522 -32.331 21.527 1.00 28.75 71 LEU B N 1
ATOM 5604 C CA . LEU B 1 71 ? 9.746 -32.075 20.768 1.00 33.17 71 LEU B CA 1
ATOM 5605 C C . LEU B 1 71 ? 10.577 -33.343 20.599 1.00 30.20 71 LEU B C 1
ATOM 5606 O O . LEU B 1 71 ? 11.169 -33.565 19.535 1.00 30.33 71 LEU B O 1
ATOM 5622 N N . ASP B 1 72 ? 10.647 -34.182 21.638 1.00 34.51 72 ASP B N 1
ATOM 5623 C CA . ASP B 1 72 ? 11.327 -35.468 21.495 1.00 34.19 72 ASP B CA 1
ATOM 5624 C C . ASP B 1 72 ? 10.664 -36.312 20.411 1.00 30.87 72 ASP B C 1
ATOM 5625 O O . ASP B 1 72 ? 11.351 -36.920 19.584 1.00 31.30 72 ASP B O 1
ATOM 5634 N N . PHE B 1 73 ? 9.331 -36.359 20.403 1.00 31.08 73 PHE B N 1
ATOM 5635 C CA . PHE B 1 73 ? 8.599 -37.110 19.383 1.00 29.05 73 PHE B CA 1
ATOM 5636 C C . PHE B 1 73 ? 8.903 -36.575 17.986 1.00 30.61 73 PHE B C 1
ATOM 5637 O O . PHE B 1 73 ? 9.276 -37.338 17.086 1.00 28.76 73 PHE B O 1
ATOM 5654 N N . TRP B 1 74 ? 8.766 -35.258 17.790 1.00 28.06 74 TRP B N 1
ATOM 5655 C CA . TRP B 1 74 ? 9.087 -34.652 16.499 1.00 27.81 74 TRP B CA 1
ATOM 5656 C C . TRP B 1 74 ? 10.505 -34.989 16.058 1.00 29.87 74 TRP B C 1
ATOM 5657 O O . TRP B 1 74 ? 10.740 -35.299 14.886 1.00 31.52 74 TRP B O 1
ATOM 5678 N N . THR B 1 75 ? 11.467 -34.920 16.986 1.00 32.97 75 THR B N 1
ATOM 5679 C CA . THR B 1 75 ? 12.859 -35.189 16.641 1.00 31.13 75 THR B CA 1
ATOM 5680 C C . THR B 1 75 ? 13.015 -36.577 16.038 1.00 35.37 75 THR B C 1
ATOM 5681 O O . THR B 1 75 ? 13.814 -36.775 15.113 1.00 32.87 75 THR B O 1
ATOM 5692 N N . ILE B 1 76 ? 12.245 -37.547 16.542 1.00 34.04 76 ILE B N 1
ATOM 5693 C CA . ILE B 1 76 ? 12.338 -38.917 16.050 1.00 38.41 76 ILE B CA 1
ATOM 5694 C C . ILE B 1 76 ? 11.721 -39.033 14.658 1.00 32.40 76 ILE B C 1
ATOM 5695 O O . ILE B 1 76 ? 12.303 -39.648 13.757 1.00 36.99 76 ILE B O 1
ATOM 5711 N N . ILE B 1 77 ? 10.540 -38.440 14.456 1.00 29.35 77 ILE B N 1
ATOM 5712 C CA . ILE B 1 77 ? 9.787 -38.680 13.225 1.00 29.19 77 ILE B CA 1
ATOM 5713 C C . ILE B 1 77 ? 10.114 -37.720 12.089 1.00 28.86 77 ILE B C 1
ATOM 5714 O O . ILE B 1 77 ? 9.836 -38.040 10.926 1.00 32.23 77 ILE B O 1
ATOM 5730 N N . ARG B 1 78 ? 10.717 -36.575 12.381 1.00 29.91 78 ARG B N 1
ATOM 5731 C CA . ARG B 1 78 ? 11.036 -35.614 11.328 1.00 35.90 78 ARG B CA 1
ATOM 5732 C C . ARG B 1 78 ? 11.880 -36.216 10.210 1.00 38.16 78 ARG B C 1
ATOM 5733 O O . ARG B 1 78 ? 11.610 -35.900 9.038 1.00 36.63 78 ARG B O 1
ATOM 5754 N N . PRO B 1 79 ? 12.882 -37.066 10.477 1.00 37.55 79 PRO B N 1
ATOM 5755 C CA . PRO B 1 79 ? 13.632 -37.675 9.363 1.00 35.30 79 PRO B CA 1
ATOM 5756 C C . PRO B 1 79 ? 12.807 -38.658 8.552 1.00 39.92 79 PRO B C 1
ATOM 5757 O O . PRO B 1 79 ? 13.102 -38.875 7.371 1.00 38.75 79 PRO B O 1
ATOM 5768 N N . GLU B 1 80 ? 11.797 -39.271 9.166 1.00 32.73 80 GLU B N 1
ATOM 5769 C CA . GLU B 1 80 ? 10.923 -40.220 8.489 1.00 32.32 80 GLU B CA 1
ATOM 5770 C C . GLU B 1 80 ? 9.855 -39.546 7.633 1.00 36.18 80 GLU B C 1
ATOM 5771 O O . GLU B 1 80 ? 9.235 -40.218 6.800 1.00 33.71 80 GLU B O 1
ATOM 5783 N N . LEU B 1 81 ? 9.620 -38.250 7.821 1.00 34.70 81 LEU B N 1
ATOM 5784 C CA . LEU B 1 81 ? 8.542 -37.525 7.151 1.00 35.78 81 LEU B CA 1
ATOM 5785 C C . LEU B 1 81 ? 9.105 -36.329 6.398 1.00 38.47 81 LEU B C 1
ATOM 5786 O O . LEU B 1 81 ? 8.749 -35.181 6.683 1.00 32.88 81 LEU B O 1
ATOM 5802 N N . PRO B 1 82 ? 9.981 -36.562 5.425 1.00 45.91 82 PRO B N 1
ATOM 5803 C CA . PRO B 1 82 ? 10.624 -35.440 4.731 1.00 45.69 82 PRO B CA 1
ATOM 5804 C C . PRO B 1 82 ? 9.590 -34.469 4.182 1.00 39.38 82 PRO B C 1
ATOM 5805 O O . PRO B 1 82 ? 8.593 -34.869 3.581 1.00 42.24 82 PRO B O 1
ATOM 5816 N N . GLY B 1 83 ? 9.827 -33.182 4.405 1.00 34.20 83 GLY B N 1
ATOM 5817 C CA . GLY B 1 83 ? 8.996 -32.145 3.850 1.00 34.31 83 GLY B CA 1
ATOM 5818 C C . GLY B 1 83 ? 7.770 -31.802 4.659 1.00 36.44 83 GLY B C 1
ATOM 5819 O O . GLY B 1 83 ? 7.073 -30.847 4.307 1.00 33.82 83 GLY B O 1
ATOM 5823 N N . ILE B 1 84 ? 7.485 -32.551 5.726 1.00 32.79 84 ILE B N 1
ATOM 5824 C CA . ILE B 1 84 ? 6.380 -32.250 6.630 1.00 30.01 84 ILE B CA 1
ATOM 5825 C C . ILE B 1 84 ? 6.903 -31.354 7.740 1.00 34.39 84 ILE B C 1
ATOM 5826 O O . ILE B 1 84 ? 8.042 -31.511 8.209 1.00 33.13 84 ILE B O 1
ATOM 5842 N N . ARG B 1 85 ? 6.079 -30.397 8.152 1.00 24.46 85 ARG B N 1
ATOM 5843 C CA . ARG B 1 85 ? 6.430 -29.435 9.188 1.00 25.42 85 ARG B CA 1
ATOM 5844 C C . ARG B 1 85 ? 5.570 -29.696 10.423 1.00 30.58 85 ARG B C 1
ATOM 5845 O O . ARG B 1 85 ? 4.716 -30.584 10.438 1.00 28.18 85 ARG B O 1
ATOM 5866 N N . GLY B 1 86 ? 5.785 -28.894 11.457 1.00 30.95 86 GLY B N 1
ATOM 5867 C CA . GLY B 1 86 ? 5.207 -29.139 12.767 1.00 21.08 86 GLY B CA 1
ATOM 5868 C C . GLY B 1 86 ? 4.142 -28.128 13.156 1.00 25.61 86 GLY B C 1
ATOM 5869 O O . GLY B 1 86 ? 4.274 -26.934 12.877 1.00 22.11 86 GLY B O 1
ATOM 5873 N N . LEU B 1 87 ? 3.060 -28.639 13.752 1.00 24.08 87 LEU B N 1
ATOM 5874 C CA . LEU B 1 87 ? 2.114 -27.862 14.539 1.00 26.69 87 LEU B CA 1
ATOM 5875 C C . LEU B 1 87 ? 1.985 -28.569 15.879 1.00 28.18 87 LEU B C 1
ATOM 5876 O O . LEU B 1 87 ? 2.244 -29.771 15.982 1.00 20.43 87 LEU B O 1
ATOM 5892 N N . CYS B 1 88 ? 1.571 -27.841 16.914 1.00 25.67 88 CYS B N 1
ATOM 5893 C CA . CYS B 1 88 ? 1.412 -28.499 18.206 1.00 20.27 88 CYS B CA 1
ATOM 5894 C C . CYS B 1 88 ? 0.452 -27.714 19.092 1.00 23.62 88 CYS B C 1
ATOM 5895 O O . CYS B 1 88 ? 0.041 -26.605 18.772 1.00 22.75 88 CYS B O 1
ATOM 5903 N N . THR B 1 89 ? 0.092 -28.330 20.211 1.00 23.87 89 THR B N 1
ATOM 5904 C CA . THR B 1 89 ? -0.488 -27.644 21.355 1.00 22.59 89 THR B CA 1
ATOM 5905 C C . THR B 1 89 ? 0.535 -27.641 22.479 1.00 26.32 89 THR B C 1
ATOM 5906 O O . THR B 1 89 ? 1.402 -28.516 22.559 1.00 25.73 89 THR B O 1
ATOM 5917 N N . GLN B 1 90 ? 0.452 -26.627 23.331 1.00 25.29 90 GLN B N 1
ATOM 5918 C CA . GLN B 1 90 ? 1.476 -26.425 24.357 1.00 27.44 90 GLN B CA 1
ATOM 5919 C C . GLN B 1 90 ? 0.814 -25.897 25.615 1.00 24.98 90 GLN B C 1
ATOM 5920 O O . GLN B 1 90 ? 0.143 -24.864 25.581 1.00 25.20 90 GLN B O 1
ATOM 5934 N N . VAL B 1 91 ? 1.021 -26.604 26.718 1.00 25.34 91 VAL B N 1
ATOM 5935 C CA . VAL B 1 91 ? 0.578 -26.134 28.019 1.00 28.56 91 VAL B CA 1
ATOM 5936 C C . VAL B 1 91 ? 1.492 -24.996 28.470 1.00 29.15 91 VAL B C 1
ATOM 5937 O O . VAL B 1 91 ? 2.724 -25.097 28.397 1.00 23.54 91 VAL B O 1
ATOM 5950 N N . THR B 1 92 ? 0.892 -23.886 28.908 1.00 31.07 92 THR B N 1
ATOM 5951 C CA . THR B 1 92 ? 1.656 -22.720 29.344 1.00 30.09 92 THR B CA 1
ATOM 5952 C C . THR B 1 92 ? 1.682 -22.549 30.854 1.00 32.85 92 THR B C 1
ATOM 5953 O O . THR B 1 92 ? 2.390 -21.669 31.353 1.00 33.19 92 THR B O 1
ATOM 5964 N N . ALA B 1 93 ? 0.973 -23.399 31.600 1.00 38.85 93 ALA B N 1
ATOM 5965 C CA . ALA B 1 93 ? 0.852 -23.235 33.046 1.00 36.48 93 ALA B CA 1
ATOM 5966 C C . ALA B 1 93 ? 2.176 -23.381 33.788 1.00 39.47 93 ALA B C 1
ATOM 5967 O O . ALA B 1 93 ? 2.309 -22.848 34.897 1.00 44.63 93 ALA B O 1
ATOM 5974 N N . PHE B 1 94 ? 3.153 -24.091 33.223 1.00 48.79 94 PHE B N 1
ATOM 5975 C CA . PHE B 1 94 ? 4.441 -24.283 33.884 1.00 56.87 94 PHE B CA 1
ATOM 5976 C C . PHE B 1 94 ? 5.584 -23.639 33.113 1.00 57.70 94 PHE B C 1
ATOM 5977 O O . PHE B 1 94 ? 6.743 -24.041 33.267 1.00 63.16 94 PHE B O 1
ATOM 5994 N N . LEU B 1 95 ? 5.284 -22.634 32.297 1.00 48.94 95 LEU B N 1
ATOM 5995 C CA . LEU B 1 95 ? 6.291 -21.903 31.532 1.00 49.17 95 LEU B CA 1
ATOM 5996 C C . LEU B 1 95 ? 6.178 -20.434 31.921 1.00 56.03 95 LEU B C 1
ATOM 5997 O O . LEU B 1 95 ? 5.255 -19.738 31.483 1.00 46.51 95 LEU B O 1
ATOM 6013 N N . ASP B 1 96 ? 7.102 -19.959 32.752 1.00 52.78 96 ASP B N 1
ATOM 6014 C CA . ASP B 1 96 ? 7.123 -18.541 33.038 1.00 48.93 96 ASP B CA 1
ATOM 6015 C C . ASP B 1 96 ? 7.480 -17.777 31.764 1.00 47.71 96 ASP B C 1
ATOM 6016 O O . ASP B 1 96 ? 7.712 -18.346 30.691 1.00 41.93 96 ASP B O 1
ATOM 6025 N N . GLU B 1 97 ? 7.531 -16.467 31.895 1.00 41.73 97 GLU B N 1
ATOM 6026 C CA . GLU B 1 97 ? 7.716 -15.609 30.729 1.00 41.80 97 GLU B CA 1
ATOM 6027 C C . GLU B 1 97 ? 9.037 -15.919 30.035 1.00 51.35 97 GLU B C 1
ATOM 6028 O O . GLU B 1 97 ? 9.014 -16.264 28.839 1.00 40.57 97 GLU B O 1
ATOM 6040 N N . PRO B 1 98 ? 10.184 -15.902 30.717 1.00 43.80 98 PRO B N 1
ATOM 6041 C CA . PRO B 1 98 ? 11.432 -16.351 30.069 1.00 46.75 98 PRO B CA 1
ATOM 6042 C C . PRO B 1 98 ? 11.396 -17.776 29.535 1.00 44.05 98 PRO B C 1
ATOM 6043 O O . PRO B 1 98 ? 11.927 -18.036 28.449 1.00 41.13 98 PRO B O 1
ATOM 6054 N N . ALA B 1 99 ? 10.815 -18.721 30.279 1.00 45.40 99 ALA B N 1
ATOM 6055 C CA . ALA B 1 99 ? 10.832 -20.108 29.830 1.00 44.67 99 ALA B CA 1
ATOM 6056 C C . ALA B 1 99 ? 9.992 -20.296 28.574 1.00 41.07 99 ALA B C 1
ATOM 6057 O O . ALA B 1 99 ? 10.306 -21.155 27.743 1.00 35.83 99 ALA B O 1
ATOM 6064 N N . LEU B 1 100 ? 8.922 -19.508 28.419 1.00 36.44 100 LEU B N 1
ATOM 6065 C CA . LEU B 1 100 ? 8.101 -19.621 27.220 1.00 39.54 100 LEU B CA 1
ATOM 6066 C C . LEU B 1 100 ? 8.890 -19.209 25.986 1.00 33.50 100 LEU B C 1
ATOM 6067 O O . LEU B 1 100 ? 8.747 -19.820 24.921 1.00 32.52 100 LEU B O 1
ATOM 6083 N N . ARG B 1 101 ? 9.726 -18.176 26.111 1.00 32.15 101 ARG B N 1
ATOM 6084 C CA . ARG B 1 101 ? 10.604 -17.789 25.011 1.00 36.57 101 ARG B CA 1
ATOM 6085 C C . ARG B 1 101 ? 11.554 -18.928 24.649 1.00 38.53 101 ARG B C 1
ATOM 6086 O O . ARG B 1 101 ? 11.779 -19.202 23.467 1.00 37.98 101 ARG B O 1
ATOM 6107 N N . ARG B 1 102 ? 12.114 -19.607 25.655 1.00 39.44 102 ARG B N 1
ATOM 6108 C CA . ARG B 1 102 ? 13.038 -20.709 25.385 1.00 32.24 102 ARG B CA 1
ATOM 6109 C C . ARG B 1 102 ? 12.340 -21.838 24.638 1.00 29.31 102 ARG B C 1
ATOM 6110 O O . ARG B 1 102 ? 12.865 -22.369 23.657 1.00 30.06 102 ARG B O 1
ATOM 6131 N N . ARG B 1 103 ? 11.147 -22.225 25.095 1.00 34.20 103 ARG B N 1
ATOM 6132 C CA . ARG B 1 103 ? 10.384 -23.254 24.400 1.00 30.65 103 ARG B CA 1
ATOM 6133 C C . ARG B 1 103 ? 10.075 -22.833 22.971 1.00 32.41 103 ARG B C 1
ATOM 6134 O O . ARG B 1 103 ? 10.261 -23.610 22.025 1.00 31.14 103 ARG B O 1
ATOM 6155 N N . LEU B 1 104 ? 9.601 -21.597 22.789 1.00 31.91 104 LEU B N 1
ATOM 6156 C CA . LEU B 1 104 ? 9.225 -21.154 21.451 1.00 28.57 104 LEU B CA 1
ATOM 6157 C C . LEU B 1 104 ? 10.426 -21.111 20.521 1.00 35.47 104 LEU B C 1
ATOM 6158 O O . LEU B 1 104 ? 10.312 -21.410 19.327 1.00 36.43 104 LEU B O 1
ATOM 6174 N N . GLY B 1 105 ? 11.584 -20.709 21.043 1.00 33.68 105 GLY B N 1
ATOM 6175 C CA . GLY B 1 105 ? 12.792 -20.773 20.241 1.00 32.88 105 GLY B CA 1
ATOM 6176 C C . GLY B 1 105 ? 13.132 -22.201 19.852 1.00 33.70 105 GLY B C 1
ATOM 6177 O O . GLY B 1 105 ? 13.548 -22.469 18.725 1.00 32.46 105 GLY B O 1
ATOM 6181 N N . ASP B 1 106 ? 12.960 -23.137 20.785 1.00 30.29 106 ASP B N 1
ATOM 6182 C CA . ASP B 1 106 ? 13.252 -24.537 20.493 1.00 30.72 106 ASP B CA 1
ATOM 6183 C C . ASP B 1 106 ? 12.323 -25.061 19.407 1.00 29.36 106 ASP B C 1
ATOM 6184 O O . ASP B 1 106 ? 12.770 -25.681 18.438 1.00 27.97 106 ASP B O 1
ATOM 6193 N N . LEU B 1 107 ? 11.014 -24.816 19.559 1.00 24.81 107 LEU B N 1
ATOM 6194 C CA . LEU B 1 107 ? 10.043 -25.308 18.587 1.00 26.67 107 LEU B CA 1
ATOM 6195 C C . LEU B 1 107 ? 10.254 -24.670 17.220 1.00 31.53 107 LEU B C 1
ATOM 6196 O O . LEU B 1 107 ? 10.195 -25.354 16.194 1.00 30.17 107 LEU B O 1
ATOM 6212 N N . SER B 1 108 ? 10.493 -23.356 17.184 1.00 30.19 108 SER B N 1
ATOM 6213 C CA . SER B 1 108 ? 10.736 -22.688 15.912 1.00 28.66 108 SER B CA 1
ATOM 6214 C C . SER B 1 108 ? 11.973 -23.252 15.216 1.00 36.05 108 SER B C 1
ATOM 6215 O O . SER B 1 108 ? 11.962 -23.489 14.002 1.00 30.89 108 SER B O 1
ATOM 6223 N N . ALA B 1 109 ? 13.060 -23.458 15.967 1.00 31.95 109 ALA B N 1
ATOM 6224 C CA . ALA B 1 109 ? 14.280 -23.979 15.357 1.00 32.30 109 ALA B CA 1
ATOM 6225 C C . ALA B 1 109 ? 14.078 -25.389 14.824 1.00 28.80 109 ALA B C 1
ATOM 6226 O O . ALA B 1 109 ? 14.761 -25.795 13.874 1.00 28.52 109 ALA B O 1
ATOM 6233 N N . ALA B 1 110 ? 13.171 -26.143 15.433 1.00 30.84 110 ALA B N 1
ATOM 6234 C CA . ALA B 1 110 ? 12.927 -27.536 15.078 1.00 36.22 110 ALA B CA 1
ATOM 6235 C C . ALA B 1 110 ? 11.985 -27.699 13.891 1.00 35.84 110 ALA B C 1
ATOM 6236 O O . ALA B 1 110 ? 11.851 -28.811 13.374 1.00 34.71 110 ALA B O 1
ATOM 6243 N N . GLY B 1 111 ? 11.334 -26.632 13.456 1.00 27.80 111 GLY B N 1
ATOM 6244 C CA . GLY B 1 111 ? 10.488 -26.658 12.289 1.00 28.39 111 GLY B CA 1
ATOM 6245 C C . GLY B 1 111 ? 9.019 -26.553 12.566 1.00 32.38 111 GLY B C 1
ATOM 6246 O O . GLY B 1 111 ? 8.217 -26.951 11.709 1.00 31.68 111 GLY B O 1
ATOM 6250 N N . PHE B 1 112 ? 8.630 -26.054 13.728 1.00 26.57 112 PHE B N 1
ATOM 6251 C CA . PHE B 1 112 ? 7.225 -25.851 14.036 1.00 25.39 112 PHE B CA 1
ATOM 6252 C C . PHE B 1 112 ? 6.766 -24.509 13.492 1.00 26.04 112 PHE B C 1
ATOM 6253 O O . PHE B 1 112 ? 7.463 -23.495 13.617 1.00 25.51 112 PHE B O 1
ATOM 6270 N N . ASP B 1 113 ? 5.589 -24.518 12.864 1.00 23.75 113 ASP B N 1
ATOM 6271 C CA . ASP B 1 113 ? 5.030 -23.334 12.226 1.00 22.79 113 ASP B CA 1
ATOM 6272 C C . ASP B 1 113 ? 3.865 -22.742 12.999 1.00 28.18 113 ASP B C 1
ATOM 6273 O O . ASP B 1 113 ? 3.570 -21.553 12.841 1.00 31.20 113 ASP B O 1
ATOM 6282 N N . GLY B 1 114 ? 3.201 -23.536 13.809 1.00 21.77 114 GLY B N 1
ATOM 6283 C CA . GLY B 1 114 ? 2.053 -23.068 14.559 1.00 24.40 114 GLY B CA 1
ATOM 6284 C C . GLY B 1 114 ? 2.018 -23.751 15.902 1.00 23.72 114 GLY B C 1
ATOM 6285 O O . GLY B 1 114 ? 2.415 -24.911 16.043 1.00 23.59 114 GLY B O 1
ATOM 6289 N N . ILE B 1 115 ? 1.538 -23.021 16.897 1.00 21.00 115 ILE B N 1
ATOM 6290 C CA . ILE B 1 115 ? 1.421 -23.522 18.258 1.00 17.24 115 ILE B CA 1
ATOM 6291 C C . ILE B 1 115 ? 0.125 -22.989 18.847 1.00 25.94 115 ILE B C 1
ATOM 6292 O O . ILE B 1 115 ? -0.148 -21.785 18.772 1.00 25.52 115 ILE B O 1
ATOM 6308 N N . ALA B 1 116 ? -0.687 -23.889 19.409 1.00 20.76 116 ALA B N 1
ATOM 6309 C CA . ALA B 1 116 ? -1.917 -23.520 20.097 1.00 22.86 116 ALA B CA 1
ATOM 6310 C C . ALA B 1 116 ? -1.716 -23.736 21.588 1.00 23.05 116 ALA B C 1
ATOM 6311 O O . ALA B 1 116 ? -1.401 -24.850 22.019 1.00 24.60 116 ALA B O 1
ATOM 6318 N N . PHE B 1 117 ? -1.905 -22.680 22.371 1.00 22.63 117 PHE B N 1
ATOM 6319 C CA . PHE B 1 117 ? -1.689 -22.732 23.810 1.00 28.77 117 PHE B CA 1
ATOM 6320 C C . PHE B 1 117 ? -2.942 -23.260 24.500 1.00 29.95 117 PHE B C 1
ATOM 6321 O O . PHE B 1 117 ? -4.061 -22.809 24.207 1.00 30.51 117 PHE B O 1
ATOM 6338 N N . VAL B 1 118 ? -2.756 -24.194 25.439 1.00 24.25 118 VAL B N 1
ATOM 6339 C CA . VAL B 1 118 ? -3.881 -24.869 26.074 1.00 25.18 118 VAL B CA 1
ATOM 6340 C C . VAL B 1 118 ? -3.645 -25.007 27.572 1.00 28.92 118 VAL B C 1
ATOM 6341 O O . VAL B 1 118 ? -2.535 -24.828 28.077 1.00 31.56 118 VAL B O 1
ATOM 6354 N N . GLY B 1 119 ? -4.737 -25.328 28.287 1.00 31.74 119 GLY B N 1
ATOM 6355 C CA . GLY B 1 119 ? -4.691 -25.493 29.724 1.00 41.40 119 GLY B CA 1
ATOM 6356 C C . GLY B 1 119 ? -4.302 -26.900 30.131 1.00 33.36 119 GLY B C 1
ATOM 6357 O O . GLY B 1 119 ? -3.993 -27.755 29.306 1.00 32.41 119 GLY B O 1
ATOM 6361 N N . VAL B 1 120 ? -4.314 -27.134 31.439 1.00 50.91 120 VAL B N 1
ATOM 6362 C CA . VAL B 1 120 ? -3.919 -28.431 31.990 1.00 52.92 120 VAL B CA 1
ATOM 6363 C C . VAL B 1 120 ? -5.142 -29.335 32.096 1.00 54.34 120 VAL B C 1
ATOM 6364 O O . VAL B 1 120 ? -6.267 -28.837 32.257 1.00 55.74 120 VAL B O 1
ATOM 6377 N N . PRO B 1 121 ? -4.981 -30.661 31.958 1.00 55.92 121 PRO B N 1
ATOM 6378 C CA . PRO B 1 121 ? -6.096 -31.574 32.239 1.00 58.94 121 PRO B CA 1
ATOM 6379 C C . PRO B 1 121 ? -6.803 -31.341 33.564 1.00 58.42 121 PRO B C 1
ATOM 6380 O O . PRO B 1 121 ? -6.229 -30.800 34.512 1.00 58.70 121 PRO B O 1
ATOM 6391 N N . ARG B 1 122 ? -8.066 -31.770 33.625 1.00 72.80 122 ARG B N 1
ATOM 6392 C CA . ARG B 1 122 ? -8.825 -31.723 34.866 1.00 71.46 122 ARG B CA 1
ATOM 6393 C C . ARG B 1 122 ? -8.178 -32.552 35.968 1.00 72.71 122 ARG B C 1
ATOM 6394 O O . ARG B 1 122 ? -8.444 -32.307 37.150 1.00 72.44 122 ARG B O 1
ATOM 6415 N N . THR B 1 123 ? -7.382 -33.556 35.609 1.00 64.58 123 THR B N 1
ATOM 6416 C CA . THR B 1 123 ? -6.744 -34.482 36.569 1.00 64.24 123 THR B CA 1
ATOM 6417 C C . THR B 1 123 ? -5.411 -33.912 37.033 1.00 65.52 123 THR B C 1
ATOM 6418 O O . THR B 1 123 ? -4.758 -34.575 37.845 1.00 59.69 123 THR B O 1
ATOM 6429 N N . MET B 1 124 ? -5.022 -32.746 36.526 1.00 62.57 124 MET B N 1
ATOM 6430 C CA . MET B 1 124 ? -3.721 -32.118 36.858 1.00 67.82 124 MET B CA 1
ATOM 6431 C C . MET B 1 124 ? -3.898 -30.793 37.600 1.00 72.82 124 MET B C 1
ATOM 6432 O O . MET B 1 124 ? -5.010 -30.258 37.584 1.00 72.33 124 MET B O 1
ATOM 6446 N N . ASN B 1 125 ? -2.810 -30.243 38.135 1.00 86.49 125 ASN B N 1
ATOM 6447 C CA . ASN B 1 125 ? -2.825 -28.991 38.935 1.00 83.97 125 ASN B CA 1
ATOM 6448 C C . ASN B 1 125 ? -2.447 -27.772 38.108 1.00 77.47 125 ASN B C 1
ATOM 6449 O O . ASN B 1 125 ? -1.429 -27.833 37.422 1.00 83.62 125 ASN B O 1
ATOM 6460 N N . ASP B 1 126 ? -3.209 -26.693 38.212 1.00 73.21 126 ASP B N 1
ATOM 6461 C CA . ASP B 1 126 ? -2.894 -25.435 37.540 1.00 74.63 126 ASP B CA 1
ATOM 6462 C C . ASP B 1 126 ? -1.686 -24.781 38.206 1.00 73.20 126 ASP B C 1
ATOM 6463 O O . ASP B 1 126 ? -0.577 -24.808 37.674 1.00 73.69 126 ASP B O 1
ATOM 6472 N N . GLY B 1 129 ? 2.897 -23.946 39.069 1.00 68.49 129 GLY B N 1
ATOM 6473 C CA . GLY B 1 129 ? 1.825 -23.161 38.434 1.00 72.06 129 GLY B CA 1
ATOM 6474 C C . GLY B 1 129 ? 2.217 -21.705 38.341 1.00 78.95 129 GLY B C 1
ATOM 6475 O O . GLY B 1 129 ? 1.400 -20.864 38.753 1.00 80.12 129 GLY B O 1
ATOM 6478 N N . HIS B 1 130 ? 3.397 -21.381 37.812 1.00 75.95 130 HIS B N 1
ATOM 6479 C CA . HIS B 1 130 ? 3.897 -19.982 37.740 1.00 73.72 130 HIS B CA 1
ATOM 6480 C C . HIS B 1 130 ? 3.915 -19.508 36.294 1.00 66.27 130 HIS B C 1
ATOM 6481 O O . HIS B 1 130 ? 4.586 -18.496 36.025 1.00 67.64 130 HIS B O 1
ATOM 6485 N N . GLY B 1 131 ? 3.171 -20.160 35.411 1.00 51.06 131 GLY B N 1
ATOM 6486 C CA . GLY B 1 131 ? 3.259 -19.870 33.972 1.00 44.37 131 GLY B CA 1
ATOM 6487 C C . GLY B 1 131 ? 2.282 -18.848 33.445 1.00 43.57 131 GLY B C 1
ATOM 6488 O O . GLY B 1 131 ? 1.504 -18.291 34.224 1.00 46.64 131 GLY B O 1
ATOM 6492 N N . VAL B 1 132 ? 2.337 -18.615 32.145 1.00 44.87 132 VAL B N 1
ATOM 6493 C CA . VAL B 1 132 ? 1.480 -17.614 31.474 1.00 38.96 132 VAL B CA 1
ATOM 6494 C C . VAL B 1 132 ? 0.153 -18.267 31.117 1.00 38.36 132 VAL B C 1
ATOM 6495 O O . VAL B 1 132 ? 0.170 -19.420 30.721 1.00 35.69 132 VAL B O 1
ATOM 6508 N N . ALA B 1 133 ? -0.953 -17.562 31.286 1.00 39.61 133 ALA B N 1
ATOM 6509 C CA . ALA B 1 133 ? -2.251 -18.035 30.822 1.00 36.99 133 ALA B CA 1
ATOM 6510 C C . ALA B 1 133 ? -2.195 -18.270 29.316 1.00 31.90 133 ALA B C 1
ATOM 6511 O O . ALA B 1 133 ? -1.574 -17.488 28.590 1.00 34.12 133 ALA B O 1
ATOM 6518 N N . PRO B 1 134 ? -2.818 -19.336 28.814 1.00 33.92 134 PRO B N 1
ATOM 6519 C CA . PRO B 1 134 ? -2.766 -19.589 27.366 1.00 33.19 134 PRO B CA 1
ATOM 6520 C C . PRO B 1 134 ? -3.111 -18.384 26.508 1.00 27.11 134 PRO B C 1
ATOM 6521 O O . PRO B 1 134 ? -2.472 -18.162 25.473 1.00 28.51 134 PRO B O 1
ATOM 6532 N N . THR B 1 135 ? -4.126 -17.611 26.891 1.00 29.29 135 THR B N 1
ATOM 6533 C CA . THR B 1 135 ? -4.553 -16.497 26.054 1.00 28.25 135 THR B CA 1
ATOM 6534 C C . THR B 1 135 ? -3.578 -15.331 26.131 1.00 29.26 135 THR B C 1
ATOM 6535 O O . THR B 1 135 ? -3.472 -14.551 25.179 1.00 35.74 135 THR B O 1
ATOM 6546 N N . ASP B 1 136 ? -2.864 -15.199 27.246 1.00 35.03 136 ASP B N 1
ATOM 6547 C CA . ASP B 1 136 ? -1.837 -14.169 27.352 1.00 36.35 136 ASP B CA 1
ATOM 6548 C C . ASP B 1 136 ? -0.609 -14.525 26.519 1.00 34.51 136 ASP B C 1
ATOM 6549 O O . ASP B 1 136 ? 0.071 -13.636 25.998 1.00 37.19 136 ASP B O 1
ATOM 6558 N N . ALA B 1 137 ? -0.324 -15.817 26.365 1.00 27.68 137 ALA B N 1
ATOM 6559 C CA . ALA B 1 137 ? 0.825 -16.241 25.572 1.00 30.74 137 ALA B CA 1
ATOM 6560 C C . ALA B 1 137 ? 0.658 -15.946 24.088 1.00 29.54 137 ALA B C 1
ATOM 6561 O O . ALA B 1 137 ? 1.658 -15.842 23.370 1.00 34.15 137 ALA B O 1
ATOM 6568 N N . LEU B 1 138 ? -0.581 -15.795 23.612 1.00 32.80 138 LEU B N 1
ATOM 6569 C CA . LEU B 1 138 ? -0.823 -15.660 22.179 1.00 30.47 138 LEU B CA 1
ATOM 6570 C C . LEU B 1 138 ? 0.039 -14.579 21.541 1.00 37.61 138 LEU B C 1
ATOM 6571 O O . LEU B 1 138 ? 0.529 -14.746 20.412 1.00 33.64 138 LEU B O 1
ATOM 6587 N N . SER B 1 139 ? 0.220 -13.456 22.235 1.00 34.07 139 SER B N 1
ATOM 6588 C CA . SER B 1 139 ? 0.882 -12.292 21.666 1.00 36.94 139 SER B CA 1
ATOM 6589 C C . SER B 1 139 ? 2.355 -12.181 22.033 1.00 38.29 139 SER B C 1
ATOM 6590 O O . SER B 1 139 ? 2.966 -11.147 21.748 1.00 40.56 139 SER B O 1
ATOM 6598 N N . MET B 1 140 ? 2.943 -13.207 22.644 1.00 38.44 140 MET B N 1
ATOM 6599 C CA . MET B 1 140 ? 4.310 -13.126 23.142 1.00 35.00 140 MET B CA 1
ATOM 6600 C C . MET B 1 140 ? 5.289 -13.712 22.130 1.00 35.02 140 MET B C 1
ATOM 6601 O O . MET B 1 140 ? 5.060 -14.797 21.587 1.00 32.88 140 MET B O 1
ATOM 6615 N N . PHE B 1 141 ? 6.371 -12.970 21.871 1.00 35.11 141 PHE B N 1
ATOM 6616 C CA . PHE B 1 141 ? 7.440 -13.385 20.960 1.00 42.24 141 PHE B CA 1
ATOM 6617 C C . PHE B 1 141 ? 6.873 -13.820 19.615 1.00 46.10 141 PHE B C 1
ATOM 6618 O O . PHE B 1 141 ? 7.282 -14.827 19.034 1.00 35.66 141 PHE B O 1
ATOM 6635 N N . ALA B 1 142 ? 5.944 -12.999 19.099 1.00 37.98 142 ALA B N 1
ATOM 6636 C CA . ALA B 1 142 ? 5.138 -13.364 17.938 1.00 42.08 142 ALA B CA 1
ATOM 6637 C C . ALA B 1 142 ? 5.961 -13.713 16.703 1.00 45.07 142 ALA B C 1
ATOM 6638 O O . ALA B 1 142 ? 5.399 -14.241 15.734 1.00 37.30 142 ALA B O 1
ATOM 6645 N N . ASP B 1 143 ? 7.259 -13.414 16.699 1.00 45.74 143 ASP B N 1
ATOM 6646 C CA . ASP B 1 143 ? 8.118 -13.799 15.594 1.00 42.19 143 ASP B CA 1
ATOM 6647 C C . ASP B 1 143 ? 8.492 -15.276 15.635 1.00 44.44 143 ASP B C 1
ATOM 6648 O O . ASP B 1 143 ? 8.926 -15.824 14.613 1.00 41.33 143 ASP B O 1
ATOM 6657 N N . LEU B 1 144 ? 8.346 -15.924 16.789 1.00 31.32 144 LEU B N 1
ATOM 6658 C CA . LEU B 1 144 ? 8.661 -17.336 16.953 1.00 31.87 144 LEU B CA 1
ATOM 6659 C C . LEU B 1 144 ? 7.381 -18.142 16.797 1.00 34.43 144 LEU B C 1
ATOM 6660 O O . LEU B 1 144 ? 6.384 -17.845 17.462 1.00 31.46 144 LEU B O 1
ATOM 6676 N N . VAL B 1 145 ? 7.414 -19.151 15.928 1.00 31.77 145 VAL B N 1
ATOM 6677 C CA . VAL B 1 145 ? 6.247 -19.998 15.675 1.00 33.33 145 VAL B CA 1
ATOM 6678 C C . VAL B 1 145 ? 5.082 -19.045 15.437 1.00 28.12 145 VAL B C 1
ATOM 6679 O O . VAL B 1 145 ? 4.182 -18.928 16.281 1.00 31.06 145 VAL B O 1
ATOM 6692 N N . PRO B 1 146 ? 5.081 -18.333 14.305 1.00 30.03 146 PRO B N 1
ATOM 6693 C CA . PRO B 1 146 ? 4.251 -17.126 14.186 1.00 29.06 146 PRO B CA 1
ATOM 6694 C C . PRO B 1 146 ? 2.760 -17.390 14.113 1.00 27.16 146 PRO B C 1
ATOM 6695 O O . PRO B 1 146 ? 1.976 -16.447 14.306 1.00 30.51 146 PRO B O 1
ATOM 6706 N N . ASN B 1 147 ? 2.339 -18.607 13.807 1.00 28.76 147 ASN B N 1
ATOM 6707 C CA . ASN B 1 147 ? 0.933 -18.956 13.828 1.00 23.09 147 ASN B CA 1
ATOM 6708 C C . ASN B 1 147 ? 0.570 -19.351 15.254 1.00 30.48 147 ASN B C 1
ATOM 6709 O O . ASN B 1 147 ? 1.145 -20.292 15.806 1.00 25.43 147 ASN B O 1
ATOM 6720 N N . ARG B 1 148 ? -0.326 -18.580 15.874 1.00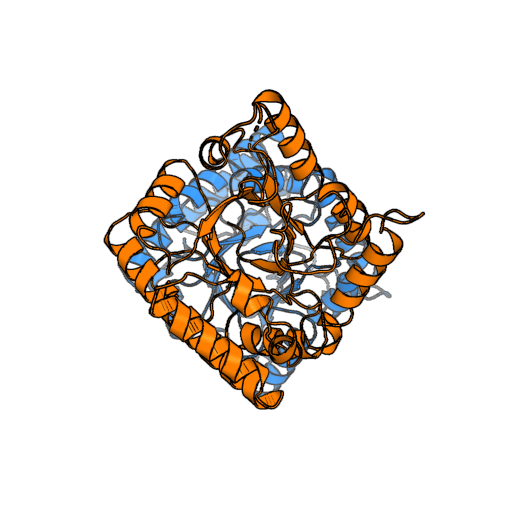 23.70 148 ARG B N 1
ATOM 6721 C CA . ARG B 1 148 ? -0.686 -18.742 17.277 1.00 22.89 148 ARG B CA 1
ATOM 6722 C C . ARG B 1 148 ? -2.158 -19.121 17.348 1.00 25.79 148 ARG B C 1
ATOM 6723 O O . ARG B 1 148 ? -3.027 -18.379 16.869 1.00 27.37 148 ARG B O 1
ATOM 6744 N N . GLY B 1 149 ? -2.436 -20.274 17.939 1.00 22.21 149 GLY B N 1
ATOM 6745 C CA . GLY B 1 149 ? -3.748 -20.899 17.859 1.00 22.44 149 GLY B CA 1
ATOM 6746 C C . GLY B 1 149 ? -4.529 -20.820 19.157 1.00 23.21 149 GLY B C 1
ATOM 6747 O O . GLY B 1 149 ? -3.968 -20.940 20.244 1.00 26.92 149 GLY B O 1
ATOM 6751 N N . ALA B 1 150 ? -5.838 -20.614 19.019 1.00 22.11 150 ALA B N 1
ATOM 6752 C CA . ALA B 1 150 ? -6.806 -20.805 20.083 1.00 22.58 150 ALA B CA 1
ATOM 6753 C C . ALA B 1 150 ? -7.659 -22.013 19.731 1.00 25.33 150 ALA B C 1
ATOM 6754 O O . ALA B 1 150 ? -7.782 -22.374 18.562 1.00 27.45 150 ALA B O 1
ATOM 6761 N N . ILE B 1 151 ? -8.240 -22.635 20.754 1.00 25.44 151 ILE B N 1
ATOM 6762 C CA . ILE B 1 151 ? -9.157 -23.757 20.566 1.00 25.46 151 ILE B CA 1
ATOM 6763 C C . ILE B 1 151 ? -10.560 -23.193 20.371 1.00 23.53 151 ILE B C 1
ATOM 6764 O O . ILE B 1 151 ? -10.992 -22.295 21.108 1.00 27.08 151 ILE B O 1
ATOM 6780 N N . LEU B 1 152 ? -11.260 -23.692 19.357 1.00 26.13 152 LEU B N 1
ATOM 6781 C CA . LEU B 1 152 ? -12.579 -23.193 18.978 1.00 17.96 152 LEU B CA 1
ATOM 6782 C C . LEU B 1 152 ? -13.578 -24.345 19.051 1.00 24.66 152 LEU B C 1
ATOM 6783 O O . LEU B 1 152 ? -13.423 -25.353 18.350 1.00 20.45 152 LEU B O 1
ATOM 6799 N N . ILE B 1 153 ? -14.595 -24.193 19.896 1.00 22.63 153 ILE B N 1
ATOM 6800 C CA . ILE B 1 153 ? -15.650 -25.198 20.055 1.00 18.06 153 ILE B CA 1
ATOM 6801 C C . ILE B 1 153 ? -16.959 -24.494 19.722 1.00 17.54 153 ILE B C 1
ATOM 6802 O O . ILE B 1 153 ? -17.539 -23.817 20.581 1.00 21.43 153 ILE B O 1
ATOM 6818 N N . PRO B 1 154 ? -17.433 -24.588 18.478 1.00 21.00 154 PRO B N 1
ATOM 6819 C CA . PRO B 1 154 ? -18.511 -23.687 18.034 1.00 22.32 154 PRO B CA 1
ATOM 6820 C C . PRO B 1 154 ? -19.852 -23.930 18.714 1.00 22.77 154 PRO B C 1
ATOM 6821 O O . PRO B 1 154 ? -20.726 -23.057 18.641 1.00 25.40 154 PRO B O 1
ATOM 6832 N N . THR B 1 155 ? -20.026 -25.062 19.379 1.00 23.51 155 THR B N 1
ATOM 6833 C CA . THR B 1 155 ? -21.244 -25.397 20.093 1.00 28.29 155 THR B CA 1
ATOM 6834 C C . THR B 1 155 ? -21.250 -24.911 21.538 1.00 24.69 155 THR B C 1
ATOM 6835 O O . THR B 1 155 ? -22.308 -24.934 22.179 1.00 26.17 155 THR B O 1
ATOM 6846 N N . ARG B 1 156 ? -20.103 -24.507 22.066 1.00 22.78 156 ARG B N 1
ATOM 6847 C CA . ARG B 1 156 ? -19.989 -24.173 23.476 1.00 28.33 156 ARG B CA 1
ATOM 6848 C C . ARG B 1 156 ? -20.708 -22.865 23.778 1.00 29.48 156 ARG B C 1
ATOM 6849 O O . ARG B 1 156 ? -20.646 -21.909 23.000 1.00 24.20 156 ARG B O 1
ATOM 6870 N N A ASP B 1 157 ? -21.397 -22.829 24.917 0.44 24.68 157 ASP B N 1
ATOM 6871 N N B ASP B 1 157 ? -21.400 -22.829 24.916 0.56 24.59 157 ASP B N 1
ATOM 6872 C CA A ASP B 1 157 ? -22.105 -21.621 25.310 0.44 33.61 157 ASP B CA 1
ATOM 6873 C CA B ASP B 1 157 ? -22.119 -21.626 25.316 0.56 33.66 157 ASP B CA 1
ATOM 6874 C C A ASP B 1 157 ? -21.118 -20.476 25.497 0.44 30.78 157 ASP B C 1
ATOM 6875 C C B ASP B 1 157 ? -21.139 -20.475 25.520 0.56 30.79 157 ASP B C 1
ATOM 6876 O O A ASP B 1 157 ? -20.084 -20.629 26.158 0.44 26.20 157 ASP B O 1
ATOM 6877 O O B ASP B 1 157 ? -20.127 -20.622 26.214 0.56 26.12 157 ASP B O 1
ATOM 6894 N N . GLY B 1 158 ? -21.439 -19.331 24.901 1.00 31.77 158 GLY B N 1
ATOM 6895 C CA . GLY B 1 158 ? -20.602 -18.154 25.007 1.00 31.60 158 GLY B CA 1
ATOM 6896 C C . GLY B 1 158 ? -19.387 -18.144 24.110 1.00 28.97 158 GLY B C 1
ATOM 6897 O O . GLY B 1 158 ? -18.508 -17.289 24.291 1.00 30.60 158 GLY B O 1
ATOM 6902 N N . GLU B 1 159 ? -19.300 -19.061 23.142 1.00 30.41 159 GLU B N 1
ATOM 6903 C CA . GLU B 1 159 ? -18.077 -19.160 22.347 1.00 30.74 159 GLU B CA 1
ATOM 6904 C C . GLU B 1 159 ? -17.864 -17.927 21.477 1.00 32.22 159 GLU B C 1
ATOM 6905 O O . GLU B 1 159 ? -16.723 -17.622 21.124 1.00 29.03 159 GLU B O 1
ATOM 6917 N N . GLN B 1 160 ? -18.936 -17.209 21.119 1.00 26.00 160 GLN B N 1
ATOM 6918 C CA . GLN B 1 160 ? -18.785 -16.036 20.261 1.00 27.91 160 GLN B CA 1
ATOM 6919 C C . GLN B 1 160 ? -17.916 -14.979 20.941 1.00 28.58 160 GLN B C 1
ATOM 6920 O O . GLN B 1 160 ? -16.971 -14.449 20.339 1.00 27.68 160 GLN B O 1
ATOM 6934 N N . GLY B 1 161 ? -18.220 -14.665 22.203 1.00 28.22 161 GLY B N 1
ATOM 6935 C CA . GLY B 1 161 ? -17.414 -13.707 22.937 1.00 31.62 161 GLY B CA 1
ATOM 6936 C C . GLY B 1 161 ? -16.087 -14.266 23.405 1.00 31.22 161 GLY B C 1
ATOM 6937 O O . GLY B 1 161 ? -15.092 -13.529 23.477 1.00 24.46 161 GLY B O 1
ATOM 6941 N N . ARG B 1 162 ? -16.047 -15.562 23.726 1.00 27.46 162 ARG B N 1
ATOM 6942 C CA . ARG B 1 162 ? -14.799 -16.191 24.157 1.00 28.50 162 ARG B CA 1
ATOM 6943 C C . ARG B 1 162 ? -13.769 -16.181 23.034 1.00 27.54 162 ARG B C 1
ATOM 6944 O O . ARG B 1 162 ? -12.601 -15.827 23.243 1.00 27.26 162 ARG B O 1
ATOM 6965 N N . PHE B 1 163 ? -14.190 -16.546 21.825 1.00 25.34 163 PHE B N 1
ATOM 6966 C CA . PHE B 1 163 ? -13.271 -16.604 20.698 1.00 25.39 163 PHE B CA 1
ATOM 6967 C C . PHE B 1 163 ? -12.923 -15.212 20.180 1.00 27.95 163 PHE B C 1
ATOM 6968 O O . PHE B 1 163 ? -11.777 -14.973 19.782 1.00 22.73 163 PHE B O 1
ATOM 6985 N N . GLU B 1 164 ? -13.882 -14.279 20.187 1.00 27.84 164 GLU B N 1
ATOM 6986 C CA . GLU B 1 164 ? -13.567 -12.904 19.806 1.00 25.00 164 GLU B CA 1
ATOM 6987 C C . GLU B 1 164 ? -12.464 -12.334 20.686 1.00 25.08 164 GLU B C 1
ATOM 6988 O O . GLU B 1 164 ? -11.546 -11.666 20.191 1.00 27.79 164 GLU B O 1
ATOM 7000 N N . PHE B 1 165 ? -12.547 -12.573 21.996 1.00 21.90 165 PHE B N 1
ATOM 7001 C CA . PHE B 1 165 ? -11.516 -12.097 22.906 1.00 25.91 165 PHE B CA 1
ATOM 7002 C C . PHE B 1 165 ? -10.159 -12.705 22.567 1.00 24.35 165 PHE B C 1
ATOM 7003 O O . PHE B 1 165 ? -9.145 -11.996 22.482 1.00 26.54 165 PHE B O 1
ATOM 7020 N N . LYS B 1 166 ? -10.115 -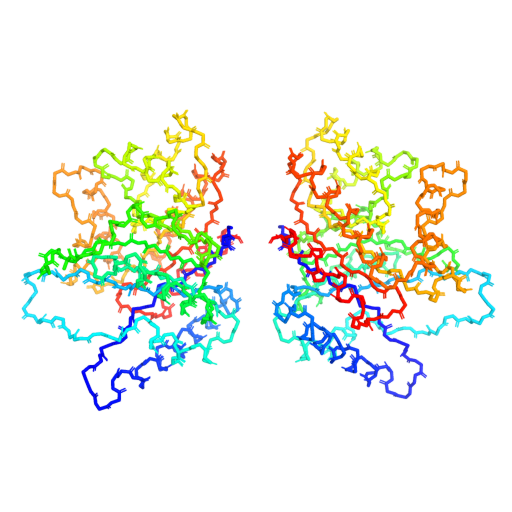14.028 22.376 1.00 23.92 166 LYS B N 1
ATOM 7021 C CA . LYS B 1 166 ? -8.848 -14.656 22.020 1.00 27.51 166 LYS B CA 1
ATOM 7022 C C . LYS B 1 166 ? -8.290 -14.069 20.735 1.00 25.86 166 LYS B C 1
ATOM 7023 O O . LYS B 1 166 ? -7.069 -13.950 20.586 1.00 26.76 166 LYS B O 1
ATOM 7042 N N . CYS B 1 167 ? -9.161 -13.689 19.795 1.00 26.13 167 CYS B N 1
ATOM 7043 C CA . CYS B 1 167 ? -8.683 -12.993 18.603 1.00 24.25 167 CYS B CA 1
ATOM 7044 C C . CYS B 1 167 ? -8.144 -11.612 18.953 1.00 27.07 167 CYS B C 1
ATOM 7045 O O . CYS B 1 167 ? -7.099 -11.203 18.435 1.00 26.56 167 CYS B O 1
ATOM 7053 N N . GLU B 1 168 ? -8.836 -10.885 19.831 1.00 28.02 168 GLU B N 1
ATOM 7054 C CA . GLU B 1 168 ? -8.329 -9.594 20.296 1.00 28.05 168 GLU B CA 1
ATOM 7055 C C . GLU B 1 168 ? -6.923 -9.739 20.863 1.00 32.17 168 GLU B C 1
ATOM 7056 O O . GLU B 1 168 ? -6.068 -8.866 20.670 1.00 31.04 168 GLU B O 1
ATOM 7068 N N . ARG B 1 169 ? -6.688 -10.811 21.615 1.00 27.87 169 ARG B N 1
ATOM 7069 C CA . ARG B 1 169 ? -5.432 -11.025 22.316 1.00 25.89 169 ARG B CA 1
ATOM 7070 C C . ARG B 1 169 ? -4.361 -11.650 21.432 1.00 29.92 169 ARG B C 1
ATOM 7071 O O . ARG B 1 169 ? -3.239 -11.882 21.911 1.00 33.22 169 ARG B O 1
ATOM 7092 N N . GLY B 1 170 ? -4.665 -11.922 20.165 1.00 25.25 170 GLY B N 1
ATOM 7093 C CA . GLY B 1 170 ? -3.612 -12.208 19.205 1.00 27.37 170 GLY B CA 1
ATOM 7094 C C . GLY B 1 170 ? -3.670 -13.553 18.514 1.00 32.22 170 GLY B C 1
ATOM 7095 O O . GLY B 1 170 ? -2.729 -13.933 17.814 1.00 31.13 170 GLY B O 1
ATOM 7099 N N . ALA B 1 171 ? -4.755 -14.296 18.702 1.00 28.72 171 ALA B N 1
ATOM 7100 C CA . ALA B 1 171 ? -4.891 -15.574 18.007 1.00 27.77 171 ALA B CA 1
ATOM 7101 C C . ALA B 1 171 ? -4.909 -15.334 16.501 1.00 31.81 171 ALA B C 1
ATOM 7102 O O . ALA B 1 171 ? -5.665 -14.484 16.004 1.00 27.37 171 ALA B O 1
ATOM 7109 N N . THR B 1 172 ? -4.051 -16.060 15.779 1.00 25.18 172 THR B N 1
ATOM 7110 C CA . THR B 1 172 ? -4.056 -15.993 14.322 1.00 22.76 172 THR B CA 1
ATOM 7111 C C . THR B 1 172 ? -4.810 -17.145 13.682 1.00 24.16 172 THR B C 1
ATOM 7112 O O . THR B 1 172 ? -5.190 -17.047 12.508 1.00 23.21 172 THR B O 1
ATOM 7123 N N . TYR B 1 173 ? -5.021 -18.233 14.408 1.00 26.20 173 TYR B N 1
ATOM 7124 C CA . TYR B 1 173 ? -5.856 -19.317 13.897 1.00 20.41 173 TYR B CA 1
ATOM 7125 C C . TYR B 1 173 ? -6.655 -19.935 15.034 1.00 24.10 173 TYR B C 1
ATOM 7126 O O . TYR B 1 173 ? -6.292 -19.827 16.208 1.00 26.22 173 TYR B O 1
ATOM 7144 N N . GLY B 1 174 ? -7.801 -20.514 14.658 1.00 21.46 174 GLY B N 1
ATOM 7145 C CA . GLY B 1 174 ? -8.610 -21.288 15.559 1.00 22.34 174 GLY B CA 1
ATOM 7146 C C . GLY B 1 174 ? -8.599 -22.735 15.128 1.00 23.05 174 GLY B C 1
ATOM 7147 O O . GLY B 1 174 ? -8.934 -23.065 13.981 1.00 22.07 174 GLY B O 1
ATOM 7151 N N . MET B 1 175 ? -8.194 -23.623 16.026 1.00 20.05 175 MET B N 1
ATOM 7152 C CA . MET B 1 175 ? -8.218 -25.057 15.783 1.00 16.37 175 MET B CA 1
ATOM 7153 C C . MET B 1 175 ? -9.484 -25.603 16.414 1.00 23.12 175 MET B C 1
ATOM 7154 O O . MET B 1 175 ? -9.669 -25.489 17.629 1.00 22.31 175 MET B O 1
ATOM 7168 N N . THR B 1 176 ? -10.356 -26.176 15.592 1.00 21.91 176 THR B N 1
ATOM 7169 C CA . THR B 1 176 ? -11.658 -26.538 16.116 1.00 19.63 176 THR B CA 1
ATOM 7170 C C . THR B 1 176 ? -11.604 -27.867 16.852 1.00 17.77 176 THR B C 1
ATOM 7171 O O . THR B 1 176 ? -10.744 -28.721 16.604 1.00 24.21 176 THR B O 1
ATOM 7182 N N . GLN B 1 177 ? -12.558 -28.040 17.760 1.00 24.75 177 GLN B N 1
ATOM 7183 C CA . GLN B 1 177 ? -12.913 -29.374 18.222 1.00 20.24 177 GLN B CA 1
ATOM 7184 C C . GLN B 1 177 ? -13.401 -30.170 17.018 1.00 25.03 177 GLN B C 1
ATOM 7185 O O . GLN B 1 177 ? -13.824 -29.607 16.003 1.00 20.51 177 GLN B O 1
ATOM 7199 N N . LEU B 1 178 ? -13.307 -31.492 17.120 1.00 21.17 178 LEU B N 1
ATOM 7200 C CA . LEU B 1 178 ? -13.878 -32.357 16.097 1.00 20.59 178 LEU B CA 1
ATOM 7201 C C . LEU B 1 178 ? -15.273 -31.870 15.713 1.00 21.11 178 LEU B C 1
ATOM 7202 O O . LEU B 1 178 ? -16.095 -31.545 16.572 1.00 24.47 178 LEU B O 1
ATOM 7218 N N . LEU B 1 179 ? -15.520 -31.797 14.414 1.00 20.31 179 LEU B N 1
ATOM 7219 C CA . LEU B 1 179 ? -16.764 -31.277 13.864 1.00 18.82 179 LEU B CA 1
ATOM 7220 C C . LEU B 1 179 ? -17.619 -32.448 13.387 1.00 21.16 179 LEU B C 1
ATOM 7221 O O . LEU B 1 179 ? -17.247 -33.159 12.452 1.00 21.18 179 LEU B O 1
ATOM 7237 N N . TYR B 1 180 ? -18.765 -32.649 14.035 1.00 19.49 180 TYR B N 1
ATOM 7238 C CA . TYR B 1 180 ? -19.711 -33.694 13.636 1.00 21.52 180 TYR B CA 1
ATOM 7239 C C . TYR B 1 180 ? -21.082 -33.112 13.305 1.00 29.25 180 TYR B C 1
ATOM 7240 O O . TYR B 1 180 ? -22.094 -33.841 13.307 1.00 22.35 180 TYR B O 1
ATOM 7258 N N . SER B 1 181 ? -21.124 -31.817 12.998 1.00 22.85 181 SER B N 1
ATOM 7259 C CA . SER B 1 181 ? -22.313 -31.136 12.514 1.00 24.46 181 SER B CA 1
ATOM 7260 C C . SER B 1 181 ? -21.870 -29.871 11.781 1.00 25.41 181 SER B C 1
ATOM 7261 O O . SER B 1 181 ? -20.674 -29.565 11.693 1.00 24.38 181 SER B O 1
ATOM 7269 N N . ASP B 1 182 ? -22.851 -29.126 11.252 1.00 24.66 182 ASP B N 1
ATOM 7270 C CA . ASP B 1 182 ? -22.566 -27.855 10.595 1.00 25.52 182 ASP B CA 1
ATOM 7271 C C . ASP B 1 182 ? -22.652 -26.659 11.554 1.00 26.22 182 ASP B C 1
ATOM 7272 O O . ASP B 1 182 ? -22.791 -25.520 11.100 1.00 28.21 182 ASP B O 1
ATOM 7281 N N . ALA B 1 183 ? -22.533 -26.896 12.863 1.00 21.51 183 ALA B N 1
ATOM 7282 C CA . ALA B 1 183 ? -22.581 -25.804 13.828 1.00 25.81 183 ALA B CA 1
ATOM 7283 C C . ALA B 1 183 ? -21.491 -24.769 13.580 1.00 30.19 183 ALA B C 1
ATOM 7284 O O . ALA B 1 183 ? -21.658 -23.595 13.940 1.00 24.32 183 ALA B O 1
ATOM 7291 N N . ILE B 1 184 ? -20.362 -25.187 13.002 1.00 25.98 184 ILE B N 1
ATOM 7292 C CA . ILE B 1 184 ? -19.287 -24.248 12.689 1.00 23.98 184 ILE B CA 1
ATOM 7293 C C . ILE B 1 184 ? -19.719 -23.255 11.629 1.00 28.05 184 ILE B C 1
ATOM 7294 O O . ILE B 1 184 ? -19.187 -22.133 11.566 1.00 24.08 184 ILE B O 1
ATOM 7310 N N . VAL B 1 185 ? -20.678 -23.630 10.775 1.00 22.13 185 VAL B N 1
ATOM 7311 C CA . VAL B 1 185 ? -21.154 -22.695 9.759 1.00 28.39 185 VAL B CA 1
ATOM 7312 C C . VAL B 1 185 ? -21.903 -21.549 10.426 1.00 27.30 185 VAL B C 1
ATOM 7313 O O . VAL B 1 185 ? -21.572 -20.368 10.251 1.00 27.24 185 VAL B O 1
ATOM 7326 N N . GLY B 1 186 ? -22.929 -21.888 11.209 1.00 22.31 186 GLY B N 1
ATOM 7327 C CA . GLY B 1 186 ? -23.656 -20.860 11.936 1.00 29.88 186 GLY B CA 1
ATOM 7328 C C . GLY B 1 186 ? -22.757 -20.062 12.861 1.00 28.96 186 GLY B C 1
ATOM 7329 O O . GLY B 1 186 ? -22.874 -18.831 12.953 1.00 27.85 186 GLY B O 1
ATOM 7333 N N . PHE B 1 187 ? -21.835 -20.739 13.551 1.00 23.92 187 PHE B N 1
ATOM 7334 C CA . PHE B 1 187 ? -20.928 -20.003 14.426 1.00 22.59 187 PHE B CA 1
ATOM 7335 C C . PHE B 1 187 ? -20.171 -18.931 13.646 1.00 21.12 187 PHE B C 1
ATOM 7336 O O . PHE B 1 187 ? -20.127 -17.762 14.050 1.00 24.27 187 PHE B O 1
ATOM 7353 N N . LEU B 1 188 ? -19.555 -19.322 12.521 1.00 22.50 188 LEU B N 1
ATOM 7354 C CA . LEU B 1 188 ? -18.689 -18.411 11.786 1.00 22.46 188 LEU B CA 1
ATOM 7355 C C . LEU B 1 188 ? -19.478 -17.355 11.029 1.00 22.61 188 LEU B C 1
ATOM 7356 O O . LEU B 1 188 ? -18.974 -16.246 10.824 1.00 23.53 188 LEU B O 1
ATOM 7372 N N . ARG B 1 189 ? -20.696 -17.677 10.572 1.00 25.36 189 ARG B N 1
ATOM 7373 C CA . ARG B 1 189 ? -21.523 -16.637 9.968 1.00 29.64 189 ARG B CA 1
ATOM 7374 C C . ARG B 1 189 ? -21.803 -15.529 10.977 1.00 23.65 189 ARG B C 1
ATOM 7375 O O . ARG B 1 189 ? -21.751 -14.331 10.641 1.00 24.67 189 ARG B O 1
ATOM 7396 N N . GLU B 1 190 ? -22.116 -15.904 12.224 1.00 23.44 190 GLU B N 1
ATOM 7397 C CA . GLU B 1 190 ? -22.395 -14.881 13.233 1.00 25.46 190 GLU B CA 1
ATOM 7398 C C . GLU B 1 190 ? -21.116 -14.157 13.624 1.00 29.25 190 GLU B C 1
ATOM 7399 O O . GLU B 1 190 ? -21.130 -12.943 13.869 1.00 29.74 190 GLU B O 1
ATOM 7411 N N . PHE B 1 191 ? -19.998 -14.887 13.677 1.00 25.57 191 PHE B N 1
ATOM 7412 C CA . PHE B 1 191 ? -18.718 -14.265 14.010 1.00 26.89 191 PHE B CA 1
ATOM 7413 C C . PHE B 1 191 ? -18.305 -13.254 12.948 1.00 26.10 191 PHE B C 1
ATOM 7414 O O . PHE B 1 191 ? -17.825 -12.155 13.264 1.00 27.78 191 PHE B O 1
ATOM 7431 N N . ALA B 1 192 ? -18.464 -13.620 11.678 1.00 27.66 192 ALA B N 1
ATOM 7432 C CA . ALA B 1 192 ? -18.117 -12.704 10.605 1.00 23.21 192 ALA B CA 1
ATOM 7433 C C . ALA B 1 192 ? -19.017 -11.481 10.630 1.00 26.21 192 ALA B C 1
ATOM 7434 O O . ALA B 1 192 ? -18.570 -10.365 10.317 1.00 31.25 192 ALA B O 1
ATOM 7441 N N . ARG B 1 193 ? -20.281 -11.669 11.016 1.00 26.84 193 ARG B N 1
ATOM 7442 C CA . ARG B 1 193 ? -21.208 -10.548 11.110 1.00 26.06 193 ARG B CA 1
ATOM 7443 C C . ARG B 1 193 ? -20.826 -9.603 12.243 1.00 29.89 193 ARG B C 1
ATOM 7444 O O . ARG B 1 193 ? -20.834 -8.378 12.069 1.00 29.31 193 ARG B O 1
ATOM 7465 N N . ARG B 1 194 ? -20.515 -10.153 13.419 1.00 27.63 194 ARG B N 1
ATOM 7466 C CA . ARG B 1 194 ? -20.317 -9.323 14.594 1.00 29.32 194 ARG B CA 1
ATOM 7467 C C . ARG B 1 194 ? -18.942 -8.674 14.633 1.00 29.74 194 ARG B C 1
ATOM 7468 O O . ARG B 1 194 ? -18.798 -7.585 15.190 1.00 27.51 194 ARG B O 1
ATOM 7489 N N . THR B 1 195 ? -17.936 -9.307 14.055 1.00 24.54 195 THR B N 1
ATOM 7490 C CA . THR B 1 195 ? -16.559 -8.871 14.237 1.00 32.79 195 THR B CA 1
ATOM 7491 C C . THR B 1 195 ? -15.832 -8.750 12.906 1.00 24.88 195 THR B C 1
ATOM 7492 O O . THR B 1 195 ? -16.258 -9.298 11.884 1.00 29.82 195 THR B O 1
ATOM 7503 N N . ASP B 1 196 ? -14.702 -8.035 12.947 1.00 24.93 196 ASP B N 1
ATOM 7504 C CA . ASP B 1 196 ? -13.783 -7.936 11.824 1.00 25.11 196 ASP B CA 1
ATOM 7505 C C . ASP B 1 196 ? -12.728 -9.033 11.834 1.00 28.54 196 ASP B C 1
ATOM 7506 O O . ASP B 1 196 ? -11.928 -9.108 10.900 1.00 27.53 196 ASP B O 1
ATOM 7515 N N . HIS B 1 197 ? -12.707 -9.878 12.869 1.00 26.31 197 HIS B N 1
ATOM 7516 C CA . HIS B 1 197 ? -11.635 -10.850 13.031 1.00 31.84 197 HIS B CA 1
ATOM 7517 C C . HIS B 1 197 ? -11.794 -11.959 12.005 1.00 24.85 197 HIS B C 1
ATOM 7518 O O . HIS B 1 197 ? -12.868 -12.571 11.899 1.00 23.95 197 HIS B O 1
ATOM 7532 N N . ARG B 1 198 ? -10.726 -12.236 11.262 1.00 21.99 198 ARG B N 1
ATOM 7533 C CA . ARG B 1 198 ? -10.728 -13.305 10.264 1.00 21.55 198 ARG B CA 1
ATOM 7534 C C . ARG B 1 198 ? -9.518 -14.205 10.475 1.00 23.10 198 ARG B C 1
ATOM 7535 O O . ARG B 1 198 ? -8.687 -14.375 9.579 1.00 24.40 198 ARG B O 1
ATOM 7556 N N . PRO B 1 199 ? -9.407 -14.820 11.652 1.00 20.82 199 PRO B N 1
ATOM 7557 C CA . PRO B 1 199 ? -8.360 -15.831 11.859 1.00 20.09 199 PRO B CA 1
ATOM 7558 C C . PRO B 1 199 ? -8.514 -16.972 10.875 1.00 24.72 199 PRO B C 1
ATOM 7559 O O . PRO B 1 199 ? -9.618 -17.274 10.400 1.00 23.00 199 PRO B O 1
ATOM 7570 N N . GLU B 1 200 ? -7.391 -17.621 10.578 1.00 19.71 200 GLU B N 1
ATOM 7571 C CA . GLU B 1 200 ? -7.457 -18.880 9.840 1.00 20.75 200 GLU B CA 1
ATOM 7572 C C . GLU B 1 200 ? -8.170 -19.913 10.699 1.00 24.69 200 GLU B C 1
ATOM 7573 O O . GLU B 1 200 ? -8.023 -19.922 11.928 1.00 21.01 200 GLU B O 1
ATOM 7585 N N . ILE B 1 201 ? -8.971 -20.769 10.061 1.00 20.13 201 ILE B N 1
ATOM 7586 C CA . ILE B 1 201 ? -9.730 -21.787 10.773 1.00 17.77 201 ILE B CA 1
ATOM 7587 C C . ILE B 1 201 ? -9.178 -23.145 10.371 1.00 20.21 201 ILE B C 1
ATOM 7588 O O . ILE B 1 201 ? -9.169 -23.487 9.184 1.00 21.92 201 ILE B O 1
ATOM 7604 N N . LEU B 1 202 ? -8.686 -23.891 11.354 1.00 18.18 202 LEU B N 1
ATOM 7605 C CA . LEU B 1 202 ? -8.175 -25.254 11.161 1.00 18.60 202 LEU B CA 1
ATOM 7606 C C . LEU B 1 202 ? -9.349 -26.178 11.473 1.00 16.28 202 LEU B C 1
ATOM 7607 O O . LEU B 1 202 ? -9.642 -26.452 12.633 1.00 18.49 202 LEU B O 1
ATOM 7623 N N . LEU B 1 203 ? -10.041 -26.626 10.424 1.00 20.76 203 LEU B N 1
ATOM 7624 C CA . LEU B 1 203 ? -11.244 -27.432 10.552 1.00 18.93 203 LEU B CA 1
ATOM 7625 C C . LEU B 1 203 ? -10.877 -28.878 10.854 1.00 18.18 203 LEU B C 1
ATOM 7626 O O . LEU B 1 203 ? -10.243 -29.531 10.026 1.00 20.06 203 LEU B O 1
ATOM 7643 N N . SER B 1 204 ? -11.288 -29.375 12.015 1.00 23.48 204 SER B N 1
ATOM 7644 C CA . SER B 1 204 ? -10.915 -30.707 12.477 1.00 21.07 204 SER B CA 1
ATOM 7645 C C . SER B 1 204 ? -12.019 -31.709 12.165 1.00 19.71 204 SER B C 1
ATOM 7646 O O . SER B 1 204 ? -13.169 -31.537 12.589 1.00 21.68 204 SER B O 1
ATOM 7654 N N . PHE B 1 205 ? -11.660 -32.761 11.436 1.00 21.02 205 PHE B N 1
ATOM 7655 C CA . PHE B 1 205 ? -12.563 -33.855 11.108 1.00 21.12 205 PHE B CA 1
ATOM 7656 C C . PHE B 1 205 ? -11.936 -35.149 11.596 1.00 16.52 205 PHE B C 1
ATOM 7657 O O . PHE B 1 205 ? -10.760 -35.409 11.317 1.00 19.20 205 PHE B O 1
ATOM 7674 N N . GLY B 1 206 ? -12.717 -35.936 12.344 1.00 19.26 206 GLY B N 1
ATOM 7675 C CA . GLY B 1 206 ? -12.207 -37.165 12.927 1.00 20.19 206 GLY B CA 1
ATOM 7676 C C . GLY B 1 206 ? -12.874 -38.408 12.394 1.00 22.64 206 GLY B C 1
ATOM 7677 O O . GLY B 1 206 ? -14.115 -38.508 12.379 1.00 22.42 206 GLY B O 1
ATOM 7681 N N . PHE B 1 207 ? -12.066 -39.366 11.953 1.00 22.04 207 PHE B N 1
ATOM 7682 C CA . PHE B 1 207 ? -12.609 -40.626 11.468 1.00 24.37 207 PHE B CA 1
ATOM 7683 C C . PHE B 1 207 ? -13.193 -41.441 12.616 1.00 25.97 207 PHE B C 1
ATOM 7684 O O . PHE B 1 207 ? -12.569 -41.574 13.678 1.00 23.98 207 PHE B O 1
ATOM 7701 N N . VAL B 1 208 ? -14.383 -41.992 12.395 1.00 20.13 208 VAL B N 1
ATOM 7702 C CA . VAL B 1 208 ? -15.087 -42.789 13.393 1.00 23.45 208 VAL B CA 1
ATOM 7703 C C . VAL B 1 208 ? -15.069 -44.245 12.933 1.00 26.78 208 VAL B C 1
ATOM 7704 O O . VAL B 1 208 ? -15.752 -44.590 11.951 1.00 21.48 208 VAL B O 1
ATOM 7717 N N . PRO B 1 209 ? -14.340 -45.133 13.618 1.00 27.16 209 PRO B N 1
ATOM 7718 C CA . PRO B 1 209 ? -14.394 -46.558 13.268 1.00 27.45 209 PRO B CA 1
ATOM 7719 C C . PRO B 1 209 ? -15.514 -47.267 14.004 1.00 24.12 209 PRO B C 1
ATOM 7720 O O . PRO B 1 209 ? -16.175 -46.670 14.852 1.00 26.31 209 PRO B O 1
ATOM 7731 N N . LYS B 1 210 ? -15.711 -48.553 13.712 1.00 23.81 210 LYS B N 1
ATOM 7732 C CA . LYS B 1 210 ? -16.691 -49.319 14.473 1.00 22.67 210 LYS B CA 1
ATOM 7733 C C . LYS B 1 210 ? -16.265 -49.519 15.917 1.00 25.59 210 LYS B C 1
ATOM 7734 O O . LYS B 1 210 ? -17.100 -49.865 16.757 1.00 25.08 210 LYS B O 1
ATOM 7753 N N . LEU B 1 211 ? -14.983 -49.336 16.226 1.00 27.35 211 LEU B N 1
ATOM 7754 C CA . LEU B 1 211 ? -14.540 -49.467 17.612 1.00 25.37 211 LEU B CA 1
ATOM 7755 C C . LEU B 1 211 ? -15.162 -48.389 18.490 1.00 30.70 211 LEU B C 1
ATOM 7756 O O . LEU B 1 211 ? -15.303 -48.592 19.699 1.00 25.15 211 LEU B O 1
ATOM 7772 N N . GLU B 1 212 ? -15.556 -47.255 17.903 1.00 27.39 212 GLU B N 1
ATOM 7773 C CA . GLU B 1 212 ? -16.193 -46.198 18.687 1.00 23.91 212 GLU B CA 1
ATOM 7774 C C . GLU B 1 212 ? -17.451 -46.709 19.384 1.00 26.63 212 GLU B C 1
ATOM 7775 O O . GLU B 1 212 ? -17.750 -46.306 20.513 1.00 29.39 212 GLU B O 1
ATOM 7787 N N . ALA B 1 213 ? -18.193 -47.608 18.734 1.00 28.85 213 ALA B N 1
ATOM 7788 C CA . ALA B 1 213 ? -19.415 -48.133 19.341 1.00 32.85 213 ALA B CA 1
ATOM 7789 C C . ALA B 1 213 ? -19.121 -48.856 20.645 1.00 34.39 213 ALA B C 1
ATOM 7790 O O . ALA B 1 213 ? -19.930 -48.819 21.573 1.00 43.77 213 ALA B O 1
ATOM 7797 N N . LYS B 1 214 ? -17.964 -49.513 20.734 1.00 37.85 214 LYS B N 1
ATOM 7798 C CA . LYS B 1 214 ? -17.567 -50.239 21.937 1.00 38.15 214 LYS B CA 1
ATOM 7799 C C . LYS B 1 214 ? -16.962 -49.298 22.973 1.00 42.73 214 LYS B C 1
ATOM 7800 O O . LYS B 1 214 ? -17.317 -49.358 24.155 1.00 40.00 214 LYS B O 1
ATOM 7819 N N . VAL B 1 215 ? -16.065 -48.417 22.537 1.00 35.07 215 VAL B N 1
ATOM 7820 C CA . VAL B 1 215 ? -15.215 -47.643 23.443 1.00 37.72 215 VAL B CA 1
ATOM 7821 C C . VAL B 1 215 ? -15.855 -46.318 23.832 1.00 33.39 215 VAL B C 1
ATOM 7822 O O . VAL B 1 215 ? -15.831 -45.928 25.004 1.00 37.13 215 VAL B O 1
ATOM 7835 N N . GLY B 1 216 ? -16.406 -45.595 22.861 1.00 31.74 216 GLY B N 1
ATOM 7836 C CA . GLY B 1 216 ? -17.039 -44.319 23.152 1.00 26.30 216 GLY B CA 1
ATOM 7837 C C . GLY B 1 216 ? -16.099 -43.175 23.443 1.00 30.03 216 GLY B C 1
ATOM 7838 O O . GLY B 1 216 ? -16.513 -42.185 24.047 1.00 31.42 216 GLY B O 1
ATOM 7842 N N . LEU B 1 217 ? -14.844 -43.264 23.005 1.00 27.82 217 LEU B N 1
ATOM 7843 C CA . LEU B 1 217 ? -13.891 -42.196 23.287 1.00 23.99 217 LEU B CA 1
ATOM 7844 C C . LEU B 1 217 ? -14.273 -40.890 22.587 1.00 29.02 217 LEU B C 1
ATOM 7845 O O . LEU B 1 217 ? -14.192 -39.808 23.188 1.00 27.59 217 LEU B O 1
ATOM 7861 N N . ILE B 1 218 ? -14.684 -40.958 21.319 1.00 26.84 218 ILE B N 1
ATOM 7862 C CA . ILE B 1 218 ? -15.068 -39.735 20.612 1.00 24.17 218 ILE B CA 1
ATOM 7863 C C . ILE B 1 218 ? -16.303 -39.112 21.248 1.00 29.09 218 ILE B C 1
ATOM 7864 O O . ILE B 1 218 ? -16.368 -37.887 21.452 1.00 25.35 218 ILE B O 1
ATOM 7880 N N . ASN B 1 219 ? -17.298 -39.942 21.584 1.00 26.89 219 ASN B N 1
ATOM 7881 C CA . ASN B 1 219 ? -18.483 -39.446 22.291 1.00 27.39 219 ASN B CA 1
ATOM 7882 C C . ASN B 1 219 ? -18.095 -38.695 23.554 1.00 30.65 219 ASN B C 1
ATOM 7883 O O . ASN B 1 219 ? -18.689 -37.667 23.883 1.00 29.38 219 ASN B O 1
ATOM 7894 N N . TRP B 1 220 ? -17.104 -39.203 24.275 1.00 34.53 220 TRP B N 1
ATOM 7895 C CA . TRP B 1 220 ? -16.652 -38.554 25.497 1.00 29.03 220 TRP B CA 1
ATOM 7896 C C . TRP B 1 220 ? -15.889 -37.267 25.199 1.00 31.02 220 TRP B C 1
ATOM 7897 O O . TRP B 1 220 ? -16.033 -36.271 25.915 1.00 32.07 220 TRP B O 1
ATOM 7918 N N . LEU B 1 221 ? -15.076 -37.261 24.148 1.00 24.21 221 LEU B N 1
ATOM 7919 C CA . LEU B 1 221 ? -14.253 -36.087 23.874 1.00 29.20 221 LEU B CA 1
ATOM 7920 C C . LEU B 1 221 ? -15.115 -34.858 23.606 1.00 29.76 221 LEU B C 1
ATOM 7921 O O . LEU B 1 221 ? -14.745 -33.737 23.979 1.00 27.33 221 LEU B O 1
ATOM 7937 N N . ILE B 1 222 ? -16.265 -35.041 22.951 1.00 30.21 222 ILE B N 1
ATOM 7938 C CA . ILE B 1 222 ? -17.092 -33.911 22.551 1.00 23.86 222 ILE B CA 1
ATOM 7939 C C . ILE B 1 222 ? -18.262 -33.674 23.496 1.00 28.87 222 ILE B C 1
ATOM 7940 O O . ILE B 1 222 ? -19.049 -32.749 23.261 1.00 28.05 222 ILE B O 1
ATOM 7956 N N . GLN B 1 223 ? -18.385 -34.455 24.571 1.00 29.25 223 GLN B N 1
ATOM 7957 C CA . GLN B 1 223 ? -19.555 -34.349 25.437 1.00 28.74 223 GLN B CA 1
ATOM 7958 C C . GLN B 1 223 ? -19.713 -32.928 25.971 1.00 34.56 223 GLN B C 1
ATOM 7959 O O . GLN B 1 223 ? -18.741 -32.201 26.190 1.00 32.95 223 GLN B O 1
ATOM 7973 N N . ASP B 1 224 ? -20.960 -32.549 26.194 1.00 29.30 224 ASP B N 1
ATOM 7974 C CA . ASP B 1 224 ? -21.328 -31.236 26.720 1.00 33.64 224 ASP B CA 1
ATOM 7975 C C . ASP B 1 224 ? -22.723 -31.397 27.306 1.00 32.63 224 ASP B C 1
ATOM 7976 O O . ASP B 1 224 ? -23.713 -31.087 26.632 1.00 31.02 224 ASP B O 1
ATOM 7985 N N . PRO B 1 225 ? -22.841 -31.924 28.526 1.00 32.56 225 PRO B N 1
ATOM 7986 C CA . PRO B 1 225 ? -24.159 -32.312 29.042 1.00 40.38 225 PRO B CA 1
ATOM 7987 C C . PRO B 1 225 ? -25.153 -31.163 28.989 1.00 43.34 225 PRO B C 1
ATOM 7988 O O . PRO B 1 225 ? -24.851 -30.029 29.383 1.00 34.30 225 PRO B O 1
ATOM 7999 N N . GLY B 1 226 ? -26.351 -31.468 28.486 1.00 37.30 226 GLY B N 1
ATOM 8000 C CA . GLY B 1 226 ? -27.409 -30.482 28.390 1.00 40.46 226 GLY B CA 1
ATOM 8001 C C . GLY B 1 226 ? -27.385 -29.628 27.145 1.00 37.83 226 GLY B C 1
ATOM 8002 O O . GLY B 1 226 ? -28.251 -28.755 27.001 1.00 38.17 226 GLY B O 1
ATOM 8006 N N . ASN B 1 227 ? -26.433 -29.849 26.236 1.00 28.87 227 ASN B N 1
ATOM 8007 C CA . ASN B 1 227 ? -26.321 -29.041 25.032 1.00 25.56 227 ASN B CA 1
ATOM 8008 C C . ASN B 1 227 ? -26.928 -29.768 23.843 1.00 29.68 227 ASN B C 1
ATOM 8009 O O . ASN B 1 227 ? -26.344 -30.761 23.368 1.00 28.75 227 ASN B O 1
ATOM 8020 N N . PRO B 1 228 ? -28.067 -29.308 23.316 1.00 25.21 228 PRO B N 1
ATOM 8021 C CA . PRO B 1 228 ? -28.746 -30.061 22.250 1.00 24.85 228 PRO B CA 1
ATOM 8022 C C . PRO B 1 228 ? -27.963 -30.167 20.966 1.00 28.04 228 PRO B C 1
ATOM 8023 O O . PRO B 1 228 ? -28.090 -31.177 20.261 1.00 35.06 228 PRO B O 1
ATOM 8034 N N . ALA B 1 229 ? -27.163 -29.163 20.621 1.00 23.60 229 ALA B N 1
ATOM 8035 C CA . ALA B 1 229 ? -26.364 -29.264 19.406 1.00 25.10 229 ALA B CA 1
ATOM 8036 C C . ALA B 1 229 ? -25.315 -30.357 19.540 1.00 27.75 229 ALA B C 1
ATOM 8037 O O . ALA B 1 229 ? -25.041 -31.084 18.573 1.00 24.73 229 ALA B O 1
ATOM 8044 N N . VAL B 1 230 ? -24.738 -30.508 20.736 1.00 26.94 230 VAL B N 1
ATOM 8045 C CA . VAL B 1 230 ? -23.741 -31.560 20.940 1.00 26.63 230 VAL B CA 1
ATOM 8046 C C . VAL B 1 230 ? -24.417 -32.929 20.993 1.00 25.51 230 VAL B C 1
ATOM 8047 O O . VAL B 1 230 ? -23.854 -33.934 20.537 1.00 23.57 230 VAL B O 1
ATOM 8060 N N . ALA B 1 231 ? -25.618 -32.993 21.568 1.00 27.61 231 ALA B N 1
ATOM 8061 C CA . ALA B 1 231 ? -26.390 -34.230 21.536 1.00 24.39 231 ALA B CA 1
ATOM 8062 C C . ALA B 1 231 ? -26.576 -34.721 20.113 1.00 27.37 231 ALA B C 1
ATOM 8063 O O . ALA B 1 231 ? -26.411 -35.914 19.830 1.00 28.12 231 ALA B O 1
ATOM 8070 N N . ALA B 1 232 ? -26.920 -33.811 19.201 1.00 28.27 232 ALA B N 1
ATOM 8071 C CA . ALA B 1 232 ? -27.083 -34.188 17.804 1.00 28.57 232 ALA B CA 1
ATOM 8072 C C . ALA B 1 232 ? -25.771 -34.675 17.212 1.00 23.12 232 ALA B C 1
ATOM 8073 O O . ALA B 1 232 ? -25.755 -35.611 16.411 1.00 31.12 232 ALA B O 1
ATOM 8080 N N . GLU B 1 233 ? -24.668 -34.016 17.569 1.00 26.74 233 GLU B N 1
ATOM 8081 C CA . GLU B 1 233 ? -23.350 -34.463 17.117 1.00 20.53 233 GLU B CA 1
ATOM 8082 C C . GLU B 1 233 ? -23.033 -35.858 17.640 1.00 25.27 233 GLU B C 1
ATOM 8083 O O . GLU B 1 233 ? -22.555 -36.728 16.891 1.00 25.19 233 GLU B O 1
ATOM 8095 N N . GLN B 1 234 ? -23.307 -36.102 18.918 1.00 23.71 234 GLN B N 1
ATOM 8096 C CA . GLN B 1 234 ? -23.050 -37.429 19.471 1.00 26.68 234 GLN B CA 1
ATOM 8097 C C . GLN B 1 234 ? -23.923 -38.486 18.802 1.00 26.41 234 GLN B C 1
ATOM 8098 O O . GLN B 1 234 ? -23.467 -39.612 18.556 1.00 28.62 234 GLN B O 1
ATOM 8112 N N . GLU B 1 235 ? -25.177 -38.144 18.477 1.00 28.08 235 GLU B N 1
ATOM 8113 C CA . GLU B 1 235 ? -26.021 -39.094 17.751 1.00 30.25 235 GLU B CA 1
ATOM 8114 C C . GLU B 1 235 ? -25.443 -39.395 16.374 1.00 32.69 235 GLU B C 1
ATOM 8115 O O . GLU B 1 235 ? -25.488 -40.541 15.903 1.00 29.63 235 GLU B O 1
ATOM 8127 N N . PHE B 1 236 ? -24.890 -38.377 15.714 1.00 25.56 236 PHE B N 1
ATOM 8128 C CA . PHE B 1 236 ? -24.263 -38.573 14.409 1.00 28.59 236 PHE B CA 1
ATOM 8129 C C . PHE B 1 236 ? -23.039 -39.477 14.512 1.00 29.81 236 PHE B C 1
ATOM 8130 O O . PHE B 1 236 ? -22.810 -40.327 13.639 1.00 30.23 236 PHE B O 1
ATOM 8147 N N . VAL B 1 237 ? -22.243 -39.312 15.572 1.00 27.35 237 VAL B N 1
ATOM 8148 C CA . VAL B 1 237 ? -21.086 -40.177 15.774 1.00 24.13 237 VAL B CA 1
ATOM 8149 C C . VAL B 1 237 ? -21.538 -41.621 15.966 1.00 31.38 237 VAL B C 1
ATOM 8150 O O . VAL B 1 237 ? -20.947 -42.556 15.401 1.00 27.14 237 VAL B O 1
ATOM 8163 N N . ARG B 1 238 ? -22.587 -41.825 16.776 1.00 30.51 238 ARG B N 1
ATOM 8164 C CA . ARG B 1 238 ? -23.079 -43.178 17.035 1.00 34.81 238 ARG B CA 1
ATOM 8165 C C . ARG B 1 238 ? -23.584 -43.824 15.751 1.00 34.86 238 ARG B C 1
ATOM 8166 O O . ARG B 1 238 ? -23.291 -44.997 15.478 1.00 26.61 238 ARG B O 1
ATOM 8187 N N . ARG B 1 239 ? -24.341 -43.065 14.945 1.00 27.03 239 ARG B N 1
ATOM 8188 C CA . ARG B 1 239 ? -24.772 -43.554 13.640 1.00 39.06 239 ARG B CA 1
ATOM 8189 C C . ARG B 1 239 ? -23.580 -43.974 12.783 1.00 28.76 239 ARG B C 1
ATOM 8190 O O . ARG B 1 239 ? -23.591 -45.042 12.168 1.00 32.09 239 ARG B O 1
ATOM 8211 N N . LEU B 1 240 ? -22.558 -43.116 12.693 1.00 26.84 240 LEU B N 1
ATOM 8212 C CA . LEU B 1 240 ? -21.391 -43.452 11.892 1.00 31.57 240 LEU B CA 1
ATOM 8213 C C . LEU B 1 240 ? -20.742 -44.734 12.390 1.00 27.39 240 LEU B C 1
ATOM 8214 O O . LEU B 1 240 ? -20.345 -45.593 11.598 1.00 34.89 240 LEU B O 1
ATOM 8230 N N . ALA B 1 241 ? -20.610 -44.863 13.707 1.00 27.92 241 ALA B N 1
ATOM 8231 C CA . ALA B 1 241 ? -19.834 -45.946 14.284 1.00 24.91 241 ALA B CA 1
ATOM 8232 C C . ALA B 1 241 ? -20.357 -47.296 13.829 1.00 31.60 241 ALA B C 1
ATOM 8233 O O . ALA B 1 241 ? -19.572 -48.206 13.542 1.00 31.68 241 ALA B O 1
ATOM 8240 N N . GLY B 1 242 ? -21.679 -47.434 13.719 1.00 31.34 242 GLY B N 1
ATOM 8241 C CA . GLY B 1 242 ? -22.291 -48.705 13.371 1.00 32.57 242 GLY B CA 1
ATOM 8242 C C . GLY B 1 242 ? -22.542 -48.955 11.908 1.00 32.59 242 GLY B C 1
ATOM 8243 O O . GLY B 1 242 ? -22.876 -50.085 11.535 1.00 34.77 242 GLY B O 1
ATOM 8247 N N . LEU B 1 243 ? -22.389 -47.940 11.071 1.00 30.70 243 LEU B N 1
ATOM 8248 C CA . LEU B 1 243 ? -22.660 -48.066 9.620 1.00 36.76 243 LEU B CA 1
ATOM 8249 C C . LEU B 1 243 ? -21.572 -48.906 8.944 1.00 40.42 243 LEU B C 1
ATOM 8250 O O . LEU B 1 243 ? -20.477 -49.001 9.476 1.00 34.76 243 LEU B O 1
ATOM 8266 N N . GLU B 1 244 ? -21.888 -49.495 7.800 1.00 36.19 244 GLU B N 1
ATOM 8267 C CA . GLU B 1 244 ? -20.893 -50.258 7.029 1.00 32.39 244 GLU B CA 1
ATOM 8268 C C . GLU B 1 244 ? -19.838 -49.275 6.528 1.00 33.04 244 GLU B C 1
ATOM 8269 O O . GLU B 1 244 ? -20.148 -48.101 6.377 1.00 27.64 244 GLU B O 1
ATOM 8281 N N . PRO B 1 245 ? -18.591 -49.714 6.324 1.00 30.70 245 PRO B N 1
ATOM 8282 C CA . PRO B 1 245 ? -17.519 -48.802 5.932 1.00 25.64 245 PRO B CA 1
ATOM 8283 C C . PRO B 1 245 ? -17.868 -47.788 4.828 1.00 33.51 245 PRO B C 1
ATOM 8284 O O . PRO B 1 245 ? -17.568 -46.644 5.014 1.00 30.52 245 PRO B O 1
ATOM 8295 N N . ALA B 1 246 ? -18.476 -48.207 3.719 1.00 29.57 246 ALA B N 1
ATOM 8296 C CA . ALA B 1 246 ? -18.759 -47.271 2.636 1.00 27.86 246 ALA B CA 1
ATOM 8297 C C . ALA B 1 246 ? -19.807 -46.243 3.049 1.00 35.11 246 ALA B C 1
ATOM 8298 O O . ALA B 1 246 ? -19.798 -45.110 2.548 1.00 33.41 246 ALA B O 1
ATOM 8305 N N . ASP B 1 247 ? -20.699 -46.609 3.972 1.00 28.07 247 ASP B N 1
ATOM 8306 C CA . ASP B 1 247 ? -21.737 -45.684 4.414 1.00 30.98 247 ASP B CA 1
ATOM 8307 C C . ASP B 1 247 ? -21.173 -44.606 5.330 1.00 31.44 247 ASP B C 1
ATOM 8308 O O . ASP B 1 247 ? -21.511 -43.425 5.182 1.00 29.50 247 ASP B O 1
ATOM 8317 N N . LYS B 1 248 ? -20.303 -44.975 6.279 1.00 27.22 248 LYS B N 1
ATOM 8318 C CA . LYS B 1 248 ? -19.720 -43.937 7.127 1.00 33.07 248 LYS B CA 1
ATOM 8319 C C . LYS B 1 248 ? -18.807 -43.018 6.322 1.00 27.62 248 LYS B C 1
ATOM 8320 O O . LYS B 1 248 ? -18.662 -41.840 6.662 1.00 29.65 248 LYS B O 1
ATOM 8339 N N . ARG B 1 249 ? -18.200 -43.527 5.250 1.00 25.21 249 ARG B N 1
ATOM 8340 C CA . ARG B 1 249 ? -17.379 -42.676 4.400 1.00 27.10 249 ARG B CA 1
ATOM 8341 C C . ARG B 1 249 ? -18.248 -41.669 3.655 1.00 26.48 249 ARG B C 1
ATOM 8342 O O . ARG B 1 249 ? -17.938 -40.474 3.616 1.00 25.29 249 ARG B O 1
ATOM 8363 N N . LYS B 1 250 ? -19.345 -42.143 3.050 1.00 27.21 250 LYS B N 1
ATOM 8364 C CA . LYS B 1 250 ? -20.266 -41.231 2.375 1.00 24.75 250 LYS B CA 1
ATOM 8365 C C . LYS B 1 250 ? -20.793 -40.173 3.334 1.00 22.51 250 LYS B C 1
ATOM 8366 O O . LYS B 1 250 ? -20.852 -38.987 2.994 1.00 27.19 250 LYS B O 1
ATOM 8385 N N . LEU B 1 251 ? -21.192 -40.580 4.541 1.00 29.36 251 LEU B N 1
ATOM 8386 C CA . LEU B 1 251 ? -21.781 -39.620 5.476 1.00 25.86 251 LEU B CA 1
ATOM 8387 C C . LEU B 1 251 ? -20.758 -38.572 5.910 1.00 31.67 251 LEU B C 1
ATOM 8388 O O . LEU B 1 251 ? -21.078 -37.380 5.999 1.00 23.60 251 LEU B O 1
ATOM 8404 N N . MET B 1 252 ? -19.523 -38.993 6.184 1.00 23.71 252 MET B N 1
ATOM 8405 C CA . MET B 1 252 ? -18.499 -38.030 6.565 1.00 23.54 252 MET B CA 1
ATOM 8406 C C . MET B 1 252 ? -18.149 -37.110 5.401 1.00 21.90 252 MET B C 1
ATOM 8407 O O . MET B 1 252 ? -17.882 -35.924 5.604 1.00 23.71 252 MET B O 1
ATOM 8421 N N . VAL B 1 253 ? -18.130 -37.634 4.175 1.00 24.55 253 VAL B N 1
ATOM 8422 C CA . VAL B 1 253 ? -17.816 -36.776 3.040 1.00 23.97 253 VAL B CA 1
ATOM 8423 C C . VAL B 1 253 ? -18.939 -35.764 2.830 1.00 22.55 253 VAL B C 1
ATOM 8424 O O . VAL B 1 253 ? -18.691 -34.583 2.536 1.00 29.34 253 VAL B O 1
ATOM 8437 N N . ASP B 1 254 ? -20.192 -36.203 2.981 1.00 20.95 254 ASP B N 1
ATOM 8438 C CA . ASP B 1 254 ? -21.313 -35.261 2.934 1.00 26.50 254 ASP B CA 1
ATOM 8439 C C . ASP B 1 254 ? -21.168 -34.164 3.988 1.00 25.76 254 ASP B C 1
ATOM 8440 O O . ASP B 1 254 ? -21.431 -32.981 3.718 1.00 22.87 254 ASP B O 1
ATOM 8449 N N . LEU B 1 255 ? -20.776 -34.538 5.208 1.00 26.33 255 LEU B N 1
ATOM 8450 C CA . LEU B 1 255 ? -20.606 -33.549 6.265 1.00 26.92 255 LEU B CA 1
ATOM 8451 C C . LEU B 1 255 ? -19.517 -32.564 5.878 1.00 25.24 255 LEU B C 1
ATOM 8452 O O . LEU B 1 255 ? -19.693 -31.347 5.982 1.00 21.34 255 LEU B O 1
ATOM 8468 N N . TYR B 1 256 ? -18.378 -33.089 5.421 1.00 26.03 256 TYR B N 1
ATOM 8469 C CA . TYR B 1 256 ? -17.277 -32.244 4.972 1.00 22.31 256 TYR B CA 1
ATOM 8470 C C . TYR B 1 256 ? -17.736 -31.265 3.911 1.00 23.33 256 TYR B C 1
ATOM 8471 O O . TYR B 1 256 ? -17.416 -30.071 3.969 1.00 25.74 256 TYR B O 1
ATOM 8489 N N . LYS B 1 257 ? -18.501 -31.757 2.928 1.00 22.77 257 LYS B N 1
ATOM 8490 C CA . LYS B 1 257 ? -18.976 -30.880 1.865 1.00 25.33 257 LYS B CA 1
ATOM 8491 C C . LYS B 1 257 ? -19.886 -29.798 2.428 1.00 29.75 257 LYS B C 1
ATOM 8492 O O . LYS B 1 257 ? -19.822 -28.628 2.006 1.00 24.36 257 LYS B O 1
ATOM 8511 N N . ARG B 1 258 ? -20.731 -30.164 3.404 1.00 23.58 258 ARG B N 1
ATOM 8512 C CA . ARG B 1 258 ? -21.641 -29.169 3.974 1.00 27.46 258 ARG B CA 1
ATOM 8513 C C . ARG B 1 258 ? -20.881 -28.123 4.791 1.00 26.98 258 ARG B C 1
ATOM 8514 O O . ARG B 1 258 ? -21.259 -26.946 4.787 1.00 26.71 258 ARG B O 1
ATOM 8535 N N . VAL B 1 259 ? -19.801 -28.521 5.477 1.00 24.46 259 VAL B N 1
ATOM 8536 C CA . VAL B 1 259 ? -19.014 -27.557 6.235 1.00 25.71 259 VAL B CA 1
ATOM 8537 C C . VAL B 1 259 ? -18.246 -26.644 5.286 1.00 22.96 259 VAL B C 1
ATOM 8538 O O . VAL B 1 259 ? -18.275 -25.415 5.423 1.00 22.50 259 VAL B O 1
ATOM 8551 N N . ILE B 1 260 ? -17.559 -27.226 4.296 1.00 19.87 260 ILE B N 1
ATOM 8552 C CA . ILE B 1 260 ? -16.721 -26.417 3.414 1.00 23.03 260 ILE B CA 1
ATOM 8553 C C . ILE B 1 260 ? -17.581 -25.454 2.603 1.00 21.67 260 ILE B C 1
ATOM 8554 O O . ILE B 1 260 ? -17.261 -24.264 2.473 1.00 26.39 260 ILE B O 1
ATOM 8570 N N . ASP B 1 261 ? -18.678 -25.955 2.035 1.00 26.08 261 ASP B N 1
ATOM 8571 C CA . ASP B 1 261 ? -19.593 -25.078 1.314 1.00 25.45 261 ASP B CA 1
ATOM 8572 C C . ASP B 1 261 ? -20.132 -23.993 2.235 1.00 28.12 261 ASP B C 1
ATOM 8573 O O . ASP B 1 261 ? -20.236 -22.826 1.840 1.00 29.76 261 ASP B O 1
ATOM 8582 N N . GLY B 1 262 ? -20.469 -24.360 3.475 1.00 27.04 262 GLY B N 1
ATOM 8583 C CA . GLY B 1 262 ? -21.079 -23.407 4.379 1.00 24.92 262 GLY B CA 1
ATOM 8584 C C . GLY B 1 262 ? -20.161 -22.272 4.777 1.00 30.71 262 GLY B C 1
ATOM 8585 O O . GLY B 1 262 ? -20.636 -21.170 5.060 1.00 25.69 262 GLY B O 1
ATOM 8589 N N . VAL B 1 263 ? -18.849 -22.515 4.813 1.00 25.78 263 VAL B N 1
ATOM 8590 C CA . VAL B 1 263 ? -17.900 -21.511 5.295 1.00 23.73 263 VAL B CA 1
ATOM 8591 C C . VAL B 1 263 ? -17.069 -20.879 4.189 1.00 22.92 263 VAL B C 1
ATOM 8592 O O . VAL B 1 263 ? -16.359 -19.891 4.463 1.00 26.41 263 VAL B O 1
ATOM 8605 N N . ALA B 1 264 ? -17.129 -21.386 2.956 1.00 28.60 264 ALA B N 1
ATOM 8606 C CA . ALA B 1 264 ? -16.143 -20.993 1.952 1.00 31.25 264 ALA B CA 1
ATOM 8607 C C . ALA B 1 264 ? -16.245 -19.532 1.530 1.00 31.97 264 ALA B C 1
ATOM 8608 O O . ALA B 1 264 ? -15.280 -18.995 0.972 1.00 28.09 264 ALA B O 1
ATOM 8615 N N . ASP B 1 265 ? -17.376 -18.871 1.777 1.00 24.51 265 ASP B N 1
ATOM 8616 C CA . ASP B 1 265 ? -17.578 -17.484 1.358 1.00 31.66 265 ASP B CA 1
ATOM 8617 C C . ASP B 1 265 ? -17.593 -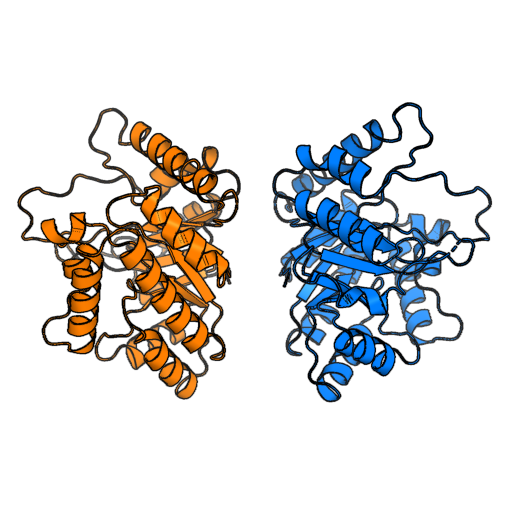16.510 2.532 1.00 27.09 265 ASP B C 1
ATOM 8618 O O . ASP B 1 265 ? -18.052 -15.366 2.385 1.00 28.96 265 ASP B O 1
ATOM 8627 N N . LEU B 1 266 ? -17.078 -16.925 3.690 1.00 29.08 266 LEU B N 1
ATOM 8628 C CA . LEU B 1 266 ? -17.185 -16.125 4.908 1.00 23.29 266 LEU B CA 1
ATOM 8629 C C . LEU B 1 266 ? -15.972 -15.248 5.182 1.00 29.17 266 LEU B C 1
ATOM 8630 O O . LEU B 1 266 ? -16.063 -14.348 6.026 1.00 32.30 266 LEU B O 1
ATOM 8646 N N . GLY B 1 267 ? -14.854 -15.481 4.507 1.00 25.25 267 GLY B N 1
ATOM 8647 C CA . GLY B 1 267 ? -13.690 -14.626 4.626 1.00 35.48 267 GLY B CA 1
ATOM 8648 C C . GLY B 1 267 ? -12.593 -15.154 5.522 1.00 32.16 267 GLY B C 1
ATOM 8649 O O . GLY B 1 267 ? -11.597 -14.454 5.724 1.00 26.61 267 GLY B O 1
ATOM 8653 N N . PHE B 1 268 ? -12.741 -16.342 6.057 1.00 23.56 268 PHE B N 1
ATOM 8654 C CA . PHE B 1 268 ? -11.722 -16.941 6.916 1.00 27.18 268 PHE B CA 1
ATOM 8655 C C . PHE B 1 268 ? -10.792 -17.817 6.089 1.00 23.68 268 PHE B C 1
ATOM 8656 O O . PHE B 1 268 ? -11.272 -18.707 5.371 1.00 27.46 268 PHE B O 1
ATOM 8673 N N . PRO B 1 269 ? -9.469 -17.641 6.167 1.00 23.74 269 PRO B N 1
ATOM 8674 C CA . PRO B 1 269 ? -8.575 -18.668 5.612 1.00 21.68 269 PRO B CA 1
ATOM 8675 C C . PRO B 1 269 ? -8.874 -20.002 6.260 1.00 20.28 269 PRO B C 1
ATOM 8676 O O . PRO B 1 269 ? -9.244 -20.074 7.440 1.00 20.57 269 PRO B O 1
ATOM 8687 N N . LEU B 1 270 ? -8.737 -21.070 5.473 1.00 23.81 270 LEU B N 1
ATOM 8688 C CA . LEU B 1 270 ? -9.108 -22.399 5.932 1.00 28.57 270 LEU B CA 1
ATOM 8689 C C . LEU B 1 270 ? -7.954 -23.370 5.774 1.00 18.65 270 LEU B C 1
ATOM 8690 O O . LEU B 1 270 ? -7.291 -23.399 4.733 1.00 24.64 270 LEU B O 1
ATOM 8706 N N . SER B 1 271 ? -7.739 -24.179 6.812 1.00 18.88 271 SER B N 1
ATOM 8707 C CA . SER B 1 271 ? -6.917 -25.381 6.742 1.00 22.80 271 SER B CA 1
ATOM 8708 C C . SER B 1 271 ? -7.748 -26.563 7.208 1.00 20.69 271 SER B C 1
ATOM 8709 O O . SER B 1 271 ? -8.828 -26.408 7.788 1.00 21.34 271 SER B O 1
ATOM 8717 N N . VAL B 1 272 ? -7.229 -27.762 6.967 1.00 20.78 272 VAL B N 1
ATOM 8718 C CA . VAL B 1 272 ? -7.934 -28.995 7.316 1.00 19.16 272 VAL B CA 1
ATOM 8719 C C . VAL B 1 272 ? -7.087 -29.749 8.317 1.00 21.54 272 VAL B C 1
ATOM 8720 O O . VAL B 1 272 ? -5.875 -29.914 8.115 1.00 21.38 272 VAL B O 1
ATOM 8733 N N . HIS B 1 273 ? -7.721 -30.191 9.397 1.00 21.78 273 HIS B N 1
ATOM 8734 C CA . HIS B 1 273 ? -7.053 -30.931 10.464 1.00 21.80 273 HIS B CA 1
ATOM 8735 C C . HIS B 1 273 ? -7.672 -32.323 10.515 1.00 22.01 273 HIS B C 1
ATOM 8736 O O . HIS B 1 273 ? -8.823 -32.473 10.904 1.00 22.69 273 HIS B O 1
ATOM 8750 N N . LEU B 1 274 ? -6.906 -33.329 10.127 1.00 19.93 274 LEU B N 1
ATOM 8751 C CA . LEU B 1 274 ? -7.396 -34.703 10.065 1.00 22.78 274 LEU B CA 1
ATOM 8752 C C . LEU B 1 274 ? -6.995 -35.438 11.330 1.00 25.26 274 LEU B C 1
ATOM 8753 O O . LEU B 1 274 ? -5.818 -35.421 11.717 1.00 22.28 274 LEU B O 1
ATOM 8769 N N . GLU B 1 275 ? -7.968 -36.077 11.972 1.00 19.55 275 GLU B N 1
ATOM 8770 C CA A GLU B 1 275 ? -7.727 -36.857 13.174 0.36 24.96 275 GLU B CA 1
ATOM 8771 C CA B GLU B 1 275 ? -7.740 -36.854 13.179 0.64 24.95 275 GLU B CA 1
ATOM 8772 C C . GLU B 1 275 ? -8.231 -38.282 12.980 1.00 25.07 275 GLU B C 1
ATOM 8773 O O . GLU B 1 275 ? -9.287 -38.508 12.375 1.00 28.47 275 GLU B O 1
ATOM 8796 N N . ALA B 1 276 ? -7.466 -39.242 13.500 1.00 25.17 276 ALA B N 1
ATOM 8797 C CA . ALA B 1 276 ? -7.858 -40.654 13.547 1.00 26.47 276 ALA B CA 1
ATOM 8798 C C . ALA B 1 276 ? -7.708 -41.050 15.021 1.00 33.48 276 ALA B C 1
ATOM 8799 O O . ALA B 1 276 ? -6.679 -41.597 15.437 1.00 29.53 276 ALA B O 1
ATOM 8806 N N . THR B 1 277 ? -8.739 -40.737 15.808 1.00 26.39 277 THR B N 1
ATOM 8807 C CA . THR B 1 277 ? -8.653 -40.839 17.262 1.00 23.89 277 THR B CA 1
ATOM 8808 C C . THR B 1 277 ? -8.141 -42.202 17.710 1.00 25.25 277 THR B C 1
ATOM 8809 O O . THR B 1 277 ? -7.365 -42.307 18.669 1.00 26.74 277 THR B O 1
ATOM 8820 N N . TYR B 1 278 ? -8.568 -43.257 17.030 1.00 25.88 278 TYR B N 1
ATOM 8821 C CA . TYR B 1 278 ? -8.220 -44.615 17.419 1.00 22.03 278 TYR B CA 1
ATOM 8822 C C . TYR B 1 278 ? -6.963 -45.117 16.723 1.00 26.15 278 TYR B C 1
ATOM 8823 O O . TYR B 1 278 ? -6.599 -46.292 16.893 1.00 30.40 278 TYR B O 1
ATOM 8841 N N . GLY B 1 279 ? -6.300 -44.265 15.946 1.00 27.03 279 GLY B N 1
ATOM 8842 C CA . GLY B 1 279 ? -5.094 -44.674 15.251 1.00 21.64 279 GLY B CA 1
ATOM 8843 C C . GLY B 1 279 ? -5.201 -44.522 13.751 1.00 27.32 279 GLY B C 1
ATOM 8844 O O . GLY B 1 279 ? -6.271 -44.714 13.156 1.00 24.52 279 GLY B O 1
ATOM 8848 N N . VAL B 1 280 ? -4.081 -44.172 13.120 1.00 25.87 280 VAL B N 1
ATOM 8849 C CA . VAL B 1 280 ? -4.046 -44.081 11.672 1.00 26.57 280 VAL B CA 1
ATOM 8850 C C . VAL B 1 280 ? -4.312 -45.462 11.089 1.00 32.07 280 VAL B C 1
ATOM 8851 O O . VAL B 1 280 ? -3.870 -46.487 11.624 1.00 32.73 280 VAL B O 1
ATOM 8864 N N . SER B 1 281 ? -5.073 -45.490 10.003 1.00 24.33 281 SER B N 1
ATOM 8865 C CA . SER B 1 281 ? -5.453 -46.728 9.349 1.00 22.41 281 SER B CA 1
ATOM 8866 C C . SER B 1 281 ? -5.785 -46.402 7.909 1.00 22.86 281 SER B C 1
ATOM 8867 O O . SER B 1 281 ? -6.020 -45.246 7.557 1.00 26.14 281 SER B O 1
ATOM 8875 N N . VAL B 1 282 ? -5.816 -47.438 7.078 1.00 23.01 282 VAL B N 1
ATOM 8876 C CA . VAL B 1 282 ? -6.105 -47.231 5.660 1.00 24.81 282 VAL B CA 1
ATOM 8877 C C . VAL B 1 282 ? -7.563 -46.793 5.518 1.00 26.71 282 VAL B C 1
ATOM 8878 O O . VAL B 1 282 ? -7.845 -45.870 4.749 1.00 25.17 282 VAL B O 1
ATOM 8891 N N . PRO B 1 283 ? -8.516 -47.408 6.230 1.00 26.23 283 PRO B N 1
ATOM 8892 C CA . PRO B 1 283 ? -9.908 -46.907 6.152 1.00 28.26 283 PRO B CA 1
ATOM 8893 C C . PRO B 1 283 ? -10.060 -45.443 6.533 1.00 24.69 283 PRO B C 1
ATOM 8894 O O . PRO B 1 283 ? -10.791 -44.707 5.855 1.00 27.14 283 PRO B O 1
ATOM 8905 N N . ALA B 1 284 ? -9.398 -44.987 7.601 1.00 25.75 284 ALA B N 1
ATOM 8906 C CA . ALA B 1 284 ? -9.445 -43.569 7.935 1.00 22.66 284 ALA B CA 1
ATOM 8907 C C . ALA B 1 284 ? -9.002 -42.721 6.747 1.00 20.13 284 ALA B C 1
ATOM 8908 O O . ALA B 1 284 ? -9.668 -41.752 6.367 1.00 20.92 284 ALA B O 1
ATOM 8915 N N . PHE B 1 285 ? -7.890 -43.108 6.122 1.00 19.67 285 PHE B N 1
ATOM 8916 C CA . PHE B 1 285 ? -7.325 -42.343 5.026 1.00 19.57 285 PHE B CA 1
ATOM 8917 C C . PHE B 1 285 ? -8.156 -42.452 3.756 1.00 22.65 285 PHE B C 1
ATOM 8918 O O . PHE B 1 285 ? -8.147 -41.527 2.930 1.00 21.24 285 PHE B O 1
ATOM 8935 N N . GLU B 1 286 ? -8.877 -43.557 3.566 1.00 20.44 286 GLU B N 1
ATOM 8936 C CA . GLU B 1 286 ? -9.805 -43.624 2.446 1.00 23.84 286 GLU B CA 1
ATOM 8937 C C . GLU B 1 286 ? -10.847 -42.524 2.553 1.00 20.43 286 GLU B C 1
ATOM 8938 O O . GLU B 1 286 ? -11.202 -41.890 1.554 1.00 24.94 286 GLU B O 1
ATOM 8950 N N . THR B 1 287 ? -11.345 -42.286 3.766 1.00 25.85 287 THR B N 1
ATOM 8951 C CA . THR B 1 287 ? -12.279 -41.185 3.995 1.00 21.00 287 THR B CA 1
ATOM 8952 C C . THR B 1 287 ? -11.593 -39.841 3.781 1.00 21.21 287 THR B C 1
ATOM 8953 O O . THR B 1 287 ? -12.097 -38.991 3.039 1.00 25.71 287 THR B O 1
ATOM 8964 N N . PHE B 1 288 ? -10.432 -39.635 4.419 1.00 19.23 288 PHE B N 1
ATOM 8965 C CA . PHE B 1 288 ? -9.700 -38.379 4.241 1.00 23.84 288 PHE B CA 1
ATOM 8966 C C . PHE B 1 288 ? -9.485 -38.067 2.763 1.00 20.45 288 PHE B C 1
ATOM 8967 O O . PHE B 1 288 ? -9.661 -36.924 2.316 1.00 20.94 288 PHE B O 1
ATOM 8984 N N . ALA B 1 289 ? -9.080 -39.084 1.988 1.00 23.17 289 ALA B N 1
ATOM 8985 C CA . ALA B 1 289 ? -8.770 -38.858 0.580 1.00 21.03 289 ALA B CA 1
ATOM 8986 C C . ALA B 1 289 ? -9.997 -38.370 -0.181 1.00 26.99 289 ALA B C 1
ATOM 8987 O O . ALA B 1 289 ? -9.896 -37.479 -1.025 1.00 25.10 289 ALA B O 1
ATOM 8994 N N . GLU B 1 290 ? -11.162 -38.967 0.076 1.00 23.58 290 GLU B N 1
ATOM 8995 C CA . GLU B 1 290 ? -12.370 -38.527 -0.613 1.00 22.44 290 GLU B CA 1
ATOM 8996 C C . GLU B 1 290 ? -12.739 -37.117 -0.186 1.00 21.40 290 GLU B C 1
ATOM 8997 O O . GLU B 1 290 ? -13.224 -36.322 -0.999 1.00 28.63 290 GLU B O 1
ATOM 9009 N N . MET B 1 291 ? -12.537 -36.801 1.094 1.00 22.79 291 MET B N 1
ATOM 9010 C CA . MET B 1 291 ? -12.768 -35.440 1.565 1.00 25.21 291 MET B CA 1
ATOM 9011 C C . MET B 1 291 ? -11.902 -34.457 0.793 1.00 29.10 291 MET B C 1
ATOM 9012 O O . MET B 1 291 ? -12.393 -33.473 0.222 1.00 29.27 291 MET B O 1
ATOM 9026 N N . LEU B 1 292 ? -10.601 -34.721 0.760 1.00 26.25 292 LEU B N 1
ATOM 9027 C CA . LEU B 1 292 ? -9.647 -33.805 0.145 1.00 25.14 292 LEU B CA 1
ATOM 9028 C C . LEU B 1 292 ? -9.790 -33.758 -1.363 1.00 20.93 292 LEU B C 1
ATOM 9029 O O . LEU B 1 292 ? -9.384 -32.768 -1.984 1.00 31.12 292 LEU B O 1
ATOM 9045 N N . ALA B 1 293 ? -10.354 -34.805 -1.965 1.00 27.56 293 ALA B N 1
ATOM 9046 C CA . ALA B 1 293 ? -10.682 -34.753 -3.382 1.00 22.40 293 ALA B CA 1
ATOM 9047 C C . ALA B 1 293 ? -11.781 -33.742 -3.674 1.00 30.20 293 ALA B C 1
ATOM 9048 O O . ALA B 1 293 ? -11.787 -33.129 -4.753 1.00 30.89 293 ALA B O 1
ATOM 9055 N N . TYR B 1 294 ? -12.704 -33.537 -2.731 1.00 27.21 294 TYR B N 1
ATOM 9056 C CA . TYR B 1 294 ? -13.719 -32.507 -2.917 1.00 33.02 294 TYR B CA 1
ATOM 9057 C C . TYR B 1 294 ? -13.112 -31.113 -2.792 1.00 29.11 294 TYR B C 1
ATOM 9058 O O . TYR B 1 294 ? -13.294 -30.261 -3.676 1.00 29.77 294 TYR B O 1
ATOM 9076 N N . TRP B 1 295 ? -12.418 -30.848 -1.685 1.00 26.53 295 TRP B N 1
ATOM 9077 C CA . TRP B 1 295 ? -11.713 -29.590 -1.528 1.00 27.32 295 TRP B CA 1
ATOM 9078 C C . TRP B 1 295 ? -10.514 -29.781 -0.614 1.00 28.03 295 TRP B C 1
ATOM 9079 O O . TRP B 1 295 ? -10.591 -30.500 0.387 1.00 26.61 295 TRP B O 1
ATOM 9100 N N . SER B 1 296 ? -9.413 -29.115 -0.954 1.00 28.41 296 SER B N 1
ATOM 9101 C CA . SER B 1 296 ? -8.212 -29.110 -0.134 1.00 29.95 296 SER B CA 1
ATOM 9102 C C . SER B 1 296 ? -7.658 -27.695 -0.064 1.00 34.92 296 SER B C 1
ATOM 9103 O O . SER B 1 296 ? -7.787 -26.922 -1.026 1.00 27.97 296 SER B O 1
ATOM 9111 N N . PRO B 1 297 ? -7.024 -27.330 1.062 1.00 30.69 297 PRO B N 1
ATOM 9112 C CA . PRO B 1 297 ? -6.513 -25.971 1.282 1.00 38.63 297 PRO B CA 1
ATOM 9113 C C . PRO B 1 297 ? -5.577 -25.457 0.186 1.00 45.21 297 PRO B C 1
ATOM 9114 O O . PRO B 1 297 ? -5.037 -26.249 -0.587 1.00 45.50 297 PRO B O 1
#